Protein AF-0000000080270876 (afdb_homodimer)

Sequence (646 aa):
MATIKDVAKIAEVTVTTVSRVLNNRGYISQITRDKVHEAMKQLDYQPNEIARSLFRRKSNLIGLIIPNVAHPFFAELTSYIEYYAYKAGYKILLCNSYQDSVKEKDYVEMLKRYQVDGIIMGSHTVDTSDYLSPTLPIVALDRTFTNNIPFVTSDNYHGGVLATNLLIDRGCKKIAHISGPLEINTPANKRYQAFMDVVLARKVNFVIKQTKLDIFDGYEKLAYKLFEDYPDIDGVFASSDMIAASIIHVANLVGKDITKDLKIVGYDDINIASLIVPSLTTIKQPIEAMGELAVKILIDLLEKKEVDIENILPVTLVERKTTMATIKDVAKIAEVTVTTVSRVLNNRGYISQITRDKVHEAMKQLDYQPNEIARSLFRRKSNLIGLIIPNVAHPFFAELTSYIEYYAYKAGYKILLCNSYQDSVKEKDYVEMLKRYQVDGIIMGSHTVDTSDYLSPTLPIVALDRTFTNNIPFVTSDNYHGGVLATNLLIDRGCKKIAHISGPLEINTPANKRYQAFMDVVLARKVNFVIKQTKLDIFDGYEKLAYKLFEDYPDIDGVFASSDMIAASIIHVANLVGKDITKDLKIVGYDDINIASLIVPSLTTIKQPIEAMGELAVKILIDLLEKKEVDIENILPVTLVERKTT

Secondary structure (DSSP, 8-state):
---HHHHHHHHTS-HHHHHHHHTT-S---HHHHHHHHHHHHHHT----HHHHHHHHT---EEEEEES-TTSHHHHHHHHHHHHHHHHTT-EEEEEE-TT-HHHHHHHHHHHHHTT-SEEEE------GGGT--TTS-EEEES---STTS-EEEE-HHHHHHHHHHHHHHTT-SEEEEEES-TTS--TTHHHHHHHHHHHHHTT-EEEEEE--S--THHHHHHHHHHHHH-TT--EEEESSHHHHHHHHHHHHHTTPPBTTTBEEEEEE--GGGGTSSSPPEEEE--HHHHHHHHHHHHHHHHTT----SEEEE--EEE--TT-/---HHHHHHHHTS-HHHHHHHHTT-S---HHHHHHHHHHHHHHT----HHHHHHHHT---EEEEEES-TTSHHHHHHHHHHHHHHHHTT-EEEEEE-TT-HHHHHHHHHHHHHTT-SEEEE------GGGT--TTS-EEEES---STTS-EEEE-HHHHHHHHHHHHHHTT-SEEEEEES-TTS--TTHHHHHHHHHHHHHHT-EEEEEE--S--THHHHHHHHHHHHH-TT--EEEESSHHHHHHHHHHHHHTTPPBTTTBEEEEEE--GGGGTSSSPPEEEE--HHHHHHHHHHHHHHHHTT----SEEEE--EEE--TT-

Radius of gyration: 27.11 Å; Cα contacts (8 Å, |Δi|>4): 1308; chains: 2; bounding box: 66×80×63 Å

InterPro domains:
  IPR000843 LacI-type HTH domain [PF00356] (3-48)
  IPR000843 LacI-type HTH domain [PR00036] (3-13)
  IPR000843 LacI-type HTH domain [PR00036] (13-23)
  IPR000843 LacI-type HTH domain [PS50932] (2-56)
  IPR000843 LacI-type HTH domain [SM00354] (1-71)
  IPR000843 LacI-type HTH domain [cd01392] (5-54)
  IPR010982 Lambda repressor-like, DNA-binding domain superfamily [G3DSA:1.10.260.40] (1-60)
  IPR010982 Lambda repressor-like, DNA-binding domain superfamily [SSF47413] (1-59)
  IPR028082 Periplasmic binding protein-like I [SSF53822] (58-317)
  IPR046335 Transcriptional regulator LacI/GalR-like, sensor domain [PF13377] (166-323)

Organism: NCBI:txid1552

pLDDT: mean 88.13, std 12.57, range [49.99, 98.87]

Nearest PDB structures (foldseek):
  2pe5-assembly2_C-2  TM=8.698E-01  e=1.061E-24  Escherichia coli
  3c3k-assembly1_B  TM=9.190E-01  e=4.100E-21  Actinobacillus succinogenes 130Z
  1jye-assembly1_A-2  TM=9.077E-01  e=4.562E-20  Escherichia coli
  4rk1-assembly2_D  TM=8.989E-01  e=3.841E-20  Enterococcus faecium DO
  4kmr-assembly1_A  TM=8.885E-01  e=4.002E-18  Sanguibacter keddieii DSM 10542

Foldseek 3Di:
DQDLCQLCVQLVHDSVLLVCLVVVHDDDDPSSNVSSVVSCVVVVNDPDLLVVCVVVVASLEEEEEAQDCPPLLNVLLVVLLQVLSVVVVHHYDYHHCVLPQVSVLVSVVVCVVSSHQAYEYAHFDHLCVVRDPPRHQYEYEQADHPPPHAYEYAQLLVQLLVQLVVCVVLPWQEEEEEEEDCVGDGSLCSSVVNNVVNCVVVVGHYHYHYFYSDDLVRLLVVLVVCCVVCVQGAEYEYSALSSQLSNVVNCVVVVHDFSVRHAYEHEAPRVCQCVRVVRHWYKHDPSSVRSNVRNVQSVCVSVVHDDDRYHYHYIDTDDTDRD/DQDLCQLCVQLVHDSVLLVCLVVVHDDDDPSSNVSSVVSCVVVVNDPDLLVVCVVVVASLEEEEEAQDCPPLLNVLLVVLLQVLSVVVVHHYDYHHCVLPQVSVLVSQVVCVVSSHQAYEYAHFHHLCVPRPPPRHQYEYEQADHPPPHAYAYAQLLVQLLVQLVVCVVLPWQEEEEEEEDCVGDGSLCSSVVNNVVNCVVVVGHYHYHYFYSDDLVRLLVVLVVCCVVCVQGAEYEYSALSSQLSNVVNCVVVVHDFSVRHAYEHEAPRVCQCVRVVRHWYKHDPSSVRSNVRNVQSVCVSVVHDDDRYHYHYIDTDDTDRD

Solvent-accessible surface area (backbone atoms only — not comparable to full-atom values): 32872 Å² total; per-residue (Å²): 129,62,41,67,62,50,32,9,60,69,39,71,46,52,52,66,53,47,51,25,56,78,62,70,47,78,96,70,56,68,68,57,45,50,38,42,52,50,26,22,59,76,52,67,43,65,71,47,41,42,62,46,14,64,72,66,72,48,52,48,29,30,35,36,34,29,35,41,42,51,41,64,65,46,9,42,30,49,40,34,32,48,52,48,31,44,74,71,66,31,42,37,36,60,37,69,29,70,65,32,44,68,52,42,52,50,46,54,54,49,40,55,22,55,43,38,56,30,36,40,35,48,54,81,56,60,75,51,79,82,71,58,56,91,80,54,49,52,29,29,36,52,36,65,70,62,100,82,46,26,22,37,35,59,37,30,37,61,42,18,39,54,52,46,48,49,42,47,76,70,66,40,61,27,35,33,37,40,36,61,53,75,85,53,76,34,51,65,49,31,26,54,52,24,36,53,53,51,33,61,72,68,69,46,50,70,47,83,46,69,37,67,90,64,61,79,69,51,40,44,54,49,36,51,50,47,47,69,78,40,70,76,46,26,23,34,44,21,67,25,42,67,50,34,38,25,35,53,36,46,31,56,74,72,70,47,45,68,56,78,50,29,26,41,29,23,25,45,55,46,84,61,35,69,38,34,56,62,26,47,12,22,30,30,45,51,48,58,60,50,19,42,48,48,47,51,51,46,51,35,48,73,69,70,44,90,70,72,49,77,40,72,38,73,57,44,80,45,86,45,55,17,92,128,62,42,68,62,50,32,10,59,70,39,71,46,52,51,65,53,48,49,25,57,78,61,69,47,78,95,70,57,68,68,57,46,50,38,41,53,51,27,21,60,75,50,68,43,66,72,47,40,44,62,45,13,64,72,65,72,48,51,48,30,30,35,34,35,31,36,41,42,50,41,65,65,47,8,46,30,48,40,35,32,47,49,48,29,44,76,71,66,30,42,37,34,60,38,68,30,68,66,32,44,68,52,42,52,51,45,54,55,49,39,55,22,55,42,38,55,28,37,41,35,49,53,79,55,59,76,51,80,83,69,58,56,92,79,54,47,53,29,29,35,53,36,68,67,62,100,81,47,26,21,37,36,58,36,30,37,61,41,18,40,53,51,46,46,50,40,48,75,71,66,38,59,26,36,33,37,42,35,62,52,74,86,51,76,34,52,64,50,30,25,55,52,23,37,52,53,50,33,62,73,68,69,45,49,71,45,82,44,68,37,68,88,66,62,78,70,52,41,43,56,49,35,51,50,47,46,67,78,40,70,74,47,26,22,35,44,22,66,26,42,68,51,33,38,25,37,53,37,46,31,55,75,73,68,47,44,68,56,78,50,30,26,44,28,22,25,47,57,47,83,60,35,69,38,33,57,64,24,47,13,22,27,32,46,52,48,60,60,49,20,42,49,48,46,50,50,47,51,34,46,73,68,68,42,89,73,69,48,77,40,72,38,73,55,47,80,45,86,45,55,18,90

Structure (mmCIF, N/CA/C/O backbone):
data_AF-0000000080270876-model_v1
#
loop_
_entity.id
_entity.type
_entity.pdbx_description
1 polymer 'LacI family transcriptional regulator'
#
loop_
_atom_site.group_PDB
_atom_site.id
_atom_site.type_symbol
_atom_site.label_atom_id
_atom_site.label_alt_id
_atom_site.label_comp_id
_atom_site.label_asym_id
_atom_site.label_entity_id
_atom_site.label_seq_id
_atom_site.pdbx_PDB_ins_code
_atom_site.Cartn_x
_atom_site.Cartn_y
_atom_site.Cartn_z
_atom_site.occupancy
_atom_site.B_iso_or_equiv
_atom_site.auth_seq_id
_atom_site.auth_comp_id
_atom_site.auth_asym_id
_atom_site.auth_atom_id
_atom_site.pdbx_PDB_model_num
ATOM 1 N N . MET A 1 1 ? 11.569 32.533 15.268 1 53.78 1 MET A N 1
ATOM 2 C CA . MET A 1 1 ? 11.204 32.376 13.863 1 53.78 1 MET A CA 1
ATOM 3 C C . MET A 1 1 ? 10.604 33.665 13.31 1 53.78 1 MET A C 1
ATOM 5 O O . MET A 1 1 ? 9.978 34.429 14.046 1 53.78 1 MET A O 1
ATOM 9 N N . ALA A 1 2 ? 11.083 34.073 12.171 1 67.54 2 ALA A N 1
ATOM 10 C CA . ALA A 1 2 ? 10.605 35.315 11.569 1 67.54 2 ALA A CA 1
ATOM 11 C C . ALA A 1 2 ? 9.089 35.288 11.388 1 67.54 2 ALA A C 1
ATOM 13 O O . ALA A 1 2 ? 8.509 34.236 11.11 1 67.54 2 ALA A O 1
ATOM 14 N N . THR A 1 3 ? 8.431 36.233 11.83 1 74.7 3 THR A N 1
ATOM 15 C CA . THR A 1 3 ? 6.985 36.377 11.697 1 74.7 3 THR A CA 1
ATOM 16 C C . THR A 1 3 ? 6.638 37.294 10.528 1 74.7 3 THR A C 1
ATOM 18 O O . THR A 1 3 ? 7.522 37.919 9.938 1 74.7 3 THR A O 1
ATOM 21 N N . ILE A 1 4 ? 5.359 37.178 10.29 1 80.58 4 ILE A N 1
ATOM 22 C CA . ILE A 1 4 ? 4.871 38.046 9.224 1 80.58 4 ILE A CA 1
ATOM 23 C C . ILE A 1 4 ? 5.171 39.503 9.567 1 80.58 4 ILE A C 1
ATOM 25 O O . ILE A 1 4 ? 5.41 40.321 8.676 1 80.58 4 ILE A O 1
ATOM 29 N N . LYS A 1 5 ? 5.24 39.814 10.864 1 83.51 5 LYS A N 1
ATOM 30 C CA . LYS A 1 5 ? 5.566 41.166 11.307 1 83.51 5 LYS A CA 1
ATOM 31 C C . LYS A 1 5 ? 7.015 41.517 10.983 1 83.51 5 LYS A C 1
ATOM 33 O O . LYS A 1 5 ? 7.313 42.645 10.585 1 83.51 5 LYS A O 1
ATOM 38 N N . ASP A 1 6 ? 7.858 40.47 11.105 1 85.98 6 ASP A N 1
ATOM 39 C CA . ASP A 1 6 ? 9.268 40.677 10.793 1 85.98 6 ASP A CA 1
ATOM 40 C C . ASP A 1 6 ? 9.466 40.954 9.304 1 85.98 6 ASP A C 1
ATOM 42 O O . ASP A 1 6 ? 10.265 41.815 8.929 1 85.98 6 ASP A O 1
ATOM 46 N N . VAL A 1 7 ? 8.718 40.174 8.609 1 88.08 7 VAL A N 1
ATOM 47 C CA . VAL A 1 7 ? 8.785 40.365 7.164 1 88.08 7 VAL A CA 1
ATOM 48 C C . VAL A 1 7 ? 8.327 41.777 6.807 1 88.08 7 VAL A C 1
ATOM 50 O O . VAL A 1 7 ? 8.968 42.461 6.005 1 88.08 7 VAL A O 1
ATOM 53 N N . ALA A 1 8 ? 7.315 42.2 7.408 1 87.78 8 ALA A N 1
ATOM 54 C CA . ALA A 1 8 ? 6.762 43.527 7.155 1 87.78 8 ALA A CA 1
ATOM 55 C C . ALA A 1 8 ? 7.77 44.618 7.507 1 87.78 8 ALA A C 1
ATOM 57 O O . ALA A 1 8 ? 7.933 45.586 6.76 1 87.78 8 ALA A O 1
ATOM 58 N N . LYS A 1 9 ? 8.424 44.419 8.532 1 88.66 9 LYS A N 1
ATOM 59 C CA . LYS A 1 9 ? 9.414 45.383 9.003 1 88.66 9 LYS A CA 1
ATOM 60 C C . LYS A 1 9 ? 10.575 45.504 8.02 1 88.66 9 LYS A C 1
ATOM 62 O O . LYS A 1 9 ? 10.962 46.611 7.642 1 88.66 9 LYS A O 1
ATOM 67 N N . ILE A 1 10 ? 11.023 44.379 7.596 1 89.3 10 ILE A N 1
ATOM 68 C CA . ILE A 1 10 ? 12.179 44.36 6.706 1 89.3 10 ILE A CA 1
ATOM 69 C C . ILE A 1 10 ? 11.78 44.885 5.329 1 89.3 10 ILE A C 1
ATOM 71 O O . ILE A 1 10 ? 12.544 45.612 4.69 1 89.3 10 ILE A O 1
ATOM 75 N N . ALA A 1 11 ? 10.662 44.495 4.936 1 89.58 11 ALA A N 1
ATOM 76 C CA . ALA A 1 11 ? 10.167 44.906 3.624 1 89.58 11 ALA A CA 1
ATOM 77 C C . ALA A 1 11 ? 9.626 46.332 3.664 1 89.58 11 ALA A C 1
ATOM 79 O O . ALA A 1 11 ? 9.325 46.918 2.622 1 89.58 11 ALA A O 1
ATOM 80 N N . GLU A 1 12 ? 9.476 46.948 4.798 1 90.27 12 GLU A N 1
ATOM 81 C CA . GLU A 1 12 ? 8.973 48.3 5.02 1 90.27 12 GLU A CA 1
ATOM 82 C C . GLU A 1 12 ? 7.552 48.455 4.486 1 90.27 12 GLU A C 1
ATOM 84 O O . GLU A 1 12 ? 7.247 49.427 3.791 1 90.27 12 GLU A O 1
ATOM 89 N N . VAL A 1 13 ? 6.839 47.463 4.712 1 89.36 13 VAL A N 1
ATOM 90 C CA . VAL A 1 13 ? 5.418 47.49 4.381 1 89.36 13 VAL A CA 1
ATOM 91 C C . VAL A 1 13 ? 4.597 47.054 5.593 1 89.36 13 VAL A C 1
ATOM 93 O O . VAL A 1 13 ? 5.154 46.644 6.614 1 89.36 13 VAL A O 1
ATOM 96 N N . THR A 1 14 ? 3.288 47.288 5.549 1 83.65 14 THR A N 1
ATOM 97 C CA . THR A 1 14 ? 2.417 46.847 6.633 1 83.65 14 THR A CA 1
ATOM 98 C C . THR A 1 14 ? 2.232 45.333 6.597 1 83.65 14 THR A C 1
ATOM 100 O O . THR A 1 14 ? 2.454 44.7 5.562 1 83.65 14 THR A O 1
ATOM 103 N N . VAL A 1 15 ? 1.851 44.733 7.736 1 85.95 15 VAL A N 1
ATOM 104 C CA . VAL A 1 15 ? 1.552 43.308 7.831 1 85.95 15 VAL A CA 1
ATOM 105 C C . VAL A 1 15 ? 0.454 42.942 6.835 1 85.95 15 VAL A C 1
ATOM 107 O O . VAL A 1 15 ? 0.497 41.874 6.22 1 85.95 15 VAL A O 1
ATOM 110 N N . THR A 1 16 ? -0.426 43.901 6.627 1 79.73 16 THR A N 1
ATOM 111 C CA . THR A 1 16 ? -1.529 43.689 5.696 1 79.73 16 THR A CA 1
ATOM 112 C C . THR A 1 16 ? -1.013 43.566 4.265 1 79.73 16 THR A C 1
ATOM 114 O O . THR A 1 16 ? -1.503 42.74 3.492 1 79.73 16 THR A O 1
ATOM 117 N N . THR A 1 17 ? -0.036 44.377 3.995 1 82.57 17 THR A N 1
ATOM 118 C CA . THR A 1 17 ? 0.547 44.334 2.658 1 82.57 17 THR A CA 1
ATOM 119 C C . THR A 1 17 ? 1.259 43.005 2.421 1 82.57 17 THR A C 1
ATOM 121 O O . THR A 1 17 ? 1.134 42.411 1.348 1 82.57 17 THR A O 1
ATOM 124 N N . VAL A 1 18 ? 1.962 42.514 3.457 1 83.01 18 VAL A N 1
ATOM 125 C CA . VAL A 1 18 ? 2.643 41.229 3.344 1 83.01 18 VAL A CA 1
ATOM 126 C C . VAL A 1 18 ? 1.619 40.12 3.113 1 83.01 18 VAL A C 1
ATOM 128 O O . VAL A 1 18 ? 1.805 39.267 2.241 1 83.01 18 VAL A O 1
ATOM 131 N N . SER A 1 19 ? 0.579 40.228 3.823 1 77.15 19 SER A N 1
ATOM 132 C CA . SER A 1 19 ? -0.486 39.239 3.689 1 77.15 19 SER A CA 1
ATOM 133 C C . SER A 1 19 ? -1.069 39.243 2.28 1 77.15 19 SER A C 1
ATOM 135 O O . SER A 1 19 ? -1.298 38.183 1.693 1 77.15 19 SER A O 1
ATOM 137 N N . ARG A 1 20 ? -1.241 40.416 1.801 1 76.89 20 ARG A N 1
ATOM 138 C CA . ARG A 1 20 ? -1.8 40.551 0.46 1 76.89 20 ARG A CA 1
ATOM 139 C C . ARG A 1 20 ? -0.848 39.986 -0.589 1 76.89 20 ARG A C 1
ATOM 141 O O . ARG A 1 20 ? -1.282 39.337 -1.544 1 76.89 20 ARG A O 1
ATOM 148 N N . VAL A 1 21 ? 0.404 40.164 -0.449 1 77.54 21 VAL A N 1
ATOM 149 C CA . VAL A 1 21 ? 1.41 39.655 -1.375 1 77.54 21 VAL A CA 1
ATOM 150 C C . VAL A 1 21 ? 1.423 38.128 -1.336 1 77.54 21 VAL A C 1
ATOM 152 O O . VAL A 1 21 ? 1.44 37.475 -2.382 1 77.54 21 VAL A O 1
ATOM 155 N N . LEU A 1 22 ? 1.322 37.594 -0.101 1 76.34 22 LEU A N 1
ATOM 156 C CA . LEU A 1 22 ? 1.451 36.155 0.101 1 76.34 22 LEU A CA 1
ATOM 157 C C . LEU A 1 22 ? 0.209 35.423 -0.395 1 76.34 22 LEU A C 1
ATOM 159 O O . LEU A 1 22 ? 0.288 34.26 -0.797 1 76.34 22 LEU A O 1
ATOM 163 N N . ASN A 1 23 ? -0.906 36.211 -0.438 1 70.45 23 ASN A N 1
ATOM 164 C CA . ASN A 1 23 ? -2.165 35.598 -0.848 1 70.45 23 ASN A CA 1
ATOM 165 C C . ASN A 1 23 ? -2.596 36.075 -2.231 1 70.45 23 ASN A C 1
ATOM 167 O O . ASN A 1 23 ? -3.714 35.796 -2.668 1 70.45 23 ASN A O 1
ATOM 171 N N . ASN A 1 24 ? -1.708 36.677 -2.783 1 65.6 24 ASN A N 1
ATOM 172 C CA . ASN A 1 24 ? -1.938 37.246 -4.106 1 65.6 24 ASN A CA 1
ATOM 173 C C . ASN A 1 24 ? -3.284 37.962 -4.182 1 65.6 24 ASN A C 1
ATOM 175 O O . ASN A 1 24 ? -4.065 37.729 -5.105 1 65.6 24 ASN A O 1
ATOM 179 N N . ARG A 1 25 ? -3.582 38.581 -3.149 1 67.73 25 ARG A N 1
ATOM 180 C CA . ARG A 1 25 ? -4.85 39.3 -3.097 1 67.73 25 ARG A CA 1
ATOM 181 C C . ARG A 1 25 ? -4.638 40.799 -3.285 1 67.73 25 ARG A C 1
ATOM 183 O O . ARG A 1 25 ? -3.731 41.382 -2.688 1 67.73 25 ARG A O 1
ATOM 190 N N . GLY A 1 26 ? -5.385 41.486 -4.187 1 62.55 26 GLY A N 1
ATOM 191 C CA . GLY A 1 26 ? -5.42 42.925 -4.401 1 62.55 26 GLY A CA 1
ATOM 192 C C . GLY A 1 26 ? -4.365 43.409 -5.377 1 62.55 26 GLY A C 1
ATOM 193 O O . GLY A 1 26 ? -3.603 42.609 -5.923 1 62.55 26 GLY A O 1
ATOM 194 N N . TYR A 1 27 ? -4.419 44.641 -5.787 1 73.86 27 TYR A N 1
ATOM 195 C CA . TYR A 1 27 ? -3.447 45.283 -6.665 1 73.86 27 TYR A CA 1
ATOM 196 C C . TYR A 1 27 ? -2.18 45.648 -5.902 1 73.86 27 TYR A C 1
ATOM 198 O O . TYR A 1 27 ? -2.224 46.436 -4.954 1 73.86 27 TYR A O 1
ATOM 206 N N . ILE A 1 28 ? -1.067 44.856 -5.992 1 78.02 28 ILE A N 1
ATOM 207 C CA . ILE A 1 28 ? 0.225 45.16 -5.389 1 78.02 28 ILE A CA 1
ATOM 208 C C . ILE A 1 28 ? 1.289 45.275 -6.478 1 78.02 28 ILE A C 1
ATOM 210 O O . ILE A 1 28 ? 1.304 44.486 -7.425 1 78.02 28 ILE A O 1
ATOM 214 N N . SER A 1 29 ? 2.025 46.415 -6.455 1 81.07 29 SER A N 1
ATOM 215 C CA . SER A 1 29 ? 3.073 46.647 -7.443 1 81.07 29 SER A CA 1
ATOM 216 C C . SER A 1 29 ? 4.124 45.543 -7.403 1 81.07 29 SER A C 1
ATOM 218 O O . SER A 1 29 ? 4.317 44.899 -6.37 1 81.07 29 SER A O 1
ATOM 220 N N . GLN A 1 30 ? 4.73 45.317 -8.558 1 85.65 30 GLN A N 1
ATOM 221 C CA . GLN A 1 30 ? 5.791 44.32 -8.65 1 85.65 30 GLN A CA 1
ATOM 222 C C . GLN A 1 30 ? 6.941 44.652 -7.704 1 85.65 30 GLN A C 1
ATOM 224 O O . GLN A 1 30 ? 7.55 43.753 -7.12 1 85.65 30 GLN A O 1
ATOM 229 N N . ILE A 1 31 ? 7.197 45.885 -7.595 1 85.23 31 ILE A N 1
ATOM 230 C CA . ILE A 1 31 ? 8.278 46.34 -6.728 1 85.23 31 ILE A CA 1
ATOM 231 C C . ILE A 1 31 ? 8.011 45.892 -5.293 1 85.23 31 ILE A C 1
ATOM 233 O O . ILE A 1 31 ? 8.905 45.372 -4.621 1 85.23 31 ILE A O 1
ATOM 237 N N . THR A 1 32 ? 6.788 46.058 -4.832 1 85.62 32 THR A N 1
ATOM 238 C CA . THR A 1 32 ? 6.405 45.682 -3.475 1 85.62 32 THR A CA 1
ATOM 239 C C . THR A 1 32 ? 6.467 44.167 -3.297 1 85.62 32 THR A C 1
ATOM 241 O O . THR A 1 32 ? 6.939 43.677 -2.269 1 85.62 32 THR A O 1
ATOM 244 N N . ARG A 1 33 ? 6.044 43.403 -4.187 1 88.06 33 ARG A N 1
ATOM 245 C CA . ARG A 1 33 ? 6.111 41.945 -4.165 1 88.06 33 ARG A CA 1
ATOM 246 C C . ARG A 1 33 ? 7.549 41.464 -4.008 1 88.06 33 ARG A C 1
ATOM 248 O O . ARG A 1 33 ? 7.828 40.576 -3.2 1 88.06 33 ARG A O 1
ATOM 255 N N . ASP A 1 34 ? 8.344 42.072 -4.82 1 87.55 34 ASP A N 1
ATOM 256 C CA . ASP A 1 34 ? 9.751 41.682 -4.787 1 87.55 34 ASP A CA 1
ATOM 257 C C . ASP A 1 34 ? 10.368 41.968 -3.42 1 87.55 34 ASP A C 1
ATOM 259 O O . ASP A 1 34 ? 11.146 41.163 -2.904 1 87.55 34 ASP A O 1
ATOM 263 N N . LYS A 1 35 ? 10.042 43.13 -2.908 1 87.34 35 LYS A N 1
ATOM 264 C CA . LYS A 1 35 ? 10.547 43.506 -1.591 1 87.34 35 LYS A CA 1
ATOM 265 C C . LYS A 1 35 ? 10.135 42.486 -0.533 1 87.34 35 LYS A C 1
ATOM 267 O O . LYS A 1 35 ? 10.946 42.096 0.31 1 87.34 35 LYS A O 1
ATOM 272 N N . VAL A 1 36 ? 8.913 42.07 -0.633 1 87.28 36 VAL A N 1
ATOM 273 C CA . VAL A 1 36 ? 8.377 41.126 0.342 1 87.28 36 VAL A CA 1
ATOM 274 C C . VAL A 1 36 ? 9.058 39.77 0.179 1 87.28 36 VAL A C 1
ATOM 276 O O . VAL A 1 36 ? 9.497 39.167 1.161 1 87.28 36 VAL A O 1
ATOM 279 N N . HIS A 1 37 ? 9.19 39.365 -0.995 1 87.39 37 HIS A N 1
ATOM 280 C CA . HIS A 1 37 ? 9.817 38.071 -1.243 1 87.39 37 HIS A CA 1
ATOM 281 C C . HIS A 1 37 ? 11.287 38.084 -0.837 1 87.39 37 HIS A C 1
ATOM 283 O O . HIS A 1 37 ? 11.803 37.087 -0.328 1 87.39 37 HIS A O 1
ATOM 289 N N . GLU A 1 38 ? 11.963 39.158 -1.118 1 85.6 38 GLU A N 1
ATOM 290 C CA . GLU A 1 38 ? 13.354 39.305 -0.699 1 85.6 38 GLU A CA 1
ATOM 291 C C . GLU A 1 38 ? 13.478 39.268 0.822 1 85.6 38 GLU A C 1
ATOM 293 O O . GLU A 1 38 ? 14.401 38.654 1.36 1 85.6 38 GLU A O 1
ATOM 298 N N . ALA A 1 39 ? 12.571 39.945 1.484 1 85.02 39 ALA A N 1
ATOM 299 C CA . ALA A 1 39 ? 12.554 39.948 2.945 1 85.02 39 ALA A CA 1
ATOM 300 C C . ALA A 1 39 ? 12.321 38.543 3.493 1 85.02 39 ALA A C 1
ATOM 302 O O . ALA A 1 39 ? 12.949 38.142 4.476 1 85.02 39 ALA A O 1
ATOM 303 N N . MET A 1 40 ? 11.436 37.853 2.837 1 82.16 40 MET A N 1
ATOM 304 C CA . MET A 1 40 ? 11.139 36.482 3.242 1 82.16 40 MET A CA 1
ATOM 305 C C . MET A 1 40 ? 12.373 35.596 3.11 1 82.16 40 MET A C 1
ATOM 307 O O . MET A 1 40 ? 12.654 34.78 3.99 1 82.16 40 MET A O 1
ATOM 311 N N . LYS A 1 41 ? 13.026 35.754 2.07 1 79.07 41 LYS A N 1
ATOM 312 C CA . LYS A 1 41 ? 14.248 34.993 1.827 1 79.07 41 LYS A CA 1
ATOM 313 C C . LYS A 1 41 ? 15.313 35.313 2.872 1 79.07 41 LYS A C 1
ATOM 315 O O . LYS A 1 41 ? 15.97 34.41 3.393 1 79.07 41 LYS A O 1
ATOM 320 N N . GLN A 1 42 ? 15.424 36.617 3.12 1 77.61 42 GLN A N 1
ATOM 321 C CA . GLN A 1 42 ? 16.418 37.073 4.085 1 77.61 42 GLN A CA 1
ATOM 322 C C . GLN A 1 42 ? 16.143 36.497 5.472 1 77.61 42 GLN A C 1
ATOM 324 O O . GLN A 1 42 ? 17.075 36.166 6.208 1 77.61 42 GLN A O 1
ATOM 329 N N . LEU A 1 43 ? 14.858 36.379 5.722 1 77.32 43 LEU A N 1
ATOM 330 C CA . LEU A 1 43 ? 14.459 35.944 7.056 1 77.32 43 LEU A CA 1
ATOM 331 C C . LEU A 1 43 ? 14.212 34.439 7.085 1 77.32 43 LEU A C 1
ATOM 333 O O . LEU A 1 43 ? 13.917 33.875 8.141 1 77.32 43 LEU A O 1
ATOM 337 N N . ASP A 1 44 ? 14.345 33.88 5.878 1 73.21 44 ASP A N 1
ATOM 338 C CA . ASP A 1 44 ? 13.958 32.479 5.739 1 73.21 44 ASP A CA 1
ATOM 339 C C . ASP A 1 44 ? 12.54 32.247 6.257 1 73.21 44 ASP A C 1
ATOM 341 O O . ASP A 1 44 ? 12.302 31.324 7.038 1 73.21 44 ASP A O 1
ATOM 345 N N . TYR A 1 45 ? 11.743 33.279 5.928 1 68.41 45 TYR A N 1
ATOM 346 C CA . TYR A 1 45 ? 10.352 33.252 6.364 1 68.41 45 TYR A CA 1
ATOM 347 C C . TYR A 1 45 ? 9.499 32.42 5.414 1 68.41 45 TYR A C 1
ATOM 349 O O . TYR A 1 45 ? 9.596 32.565 4.194 1 68.41 45 TYR A O 1
ATOM 357 N N . GLN A 1 46 ? 8.871 31.434 5.902 1 66.93 46 GLN A N 1
ATOM 358 C CA . GLN A 1 46 ? 7.855 30.7 5.155 1 66.93 46 GLN A CA 1
ATOM 359 C C . GLN A 1 46 ? 6.471 30.903 5.764 1 66.93 46 GLN A C 1
ATOM 361 O O . GLN A 1 46 ? 6.304 30.818 6.982 1 66.93 46 GLN A O 1
ATOM 366 N N . PRO A 1 47 ? 5.503 31.378 4.809 1 63.39 47 PRO A N 1
ATOM 367 C CA . PRO A 1 47 ? 4.149 31.548 5.342 1 63.39 47 PRO A CA 1
ATOM 368 C C . PRO A 1 47 ? 3.635 30.3 6.057 1 63.39 47 PRO A C 1
ATOM 370 O O . PRO A 1 47 ? 3.882 29.179 5.604 1 63.39 47 PRO A O 1
ATOM 373 N N . ASN A 1 48 ? 3.285 30.541 7.267 1 63.94 48 ASN A N 1
ATOM 374 C CA . ASN A 1 48 ? 2.685 29.466 8.051 1 63.94 48 ASN A CA 1
ATOM 375 C C . ASN A 1 48 ? 1.298 29.101 7.531 1 63.94 48 ASN A C 1
ATOM 377 O O . ASN A 1 48 ? 0.349 29.871 7.687 1 63.94 48 ASN A O 1
ATOM 381 N N . GLU A 1 49 ? 1.193 28.034 6.779 1 61.18 49 GLU A N 1
ATOM 382 C CA . GLU A 1 49 ? -0.076 27.624 6.186 1 61.18 49 GLU A CA 1
ATOM 383 C C . GLU A 1 49 ? -1.148 27.43 7.254 1 61.18 49 GLU A C 1
ATOM 385 O O . GLU A 1 49 ? -2.335 27.641 6.996 1 61.18 49 GLU A O 1
ATOM 390 N N . ILE A 1 50 ? -0.673 26.985 8.339 1 60.42 50 ILE A N 1
ATOM 391 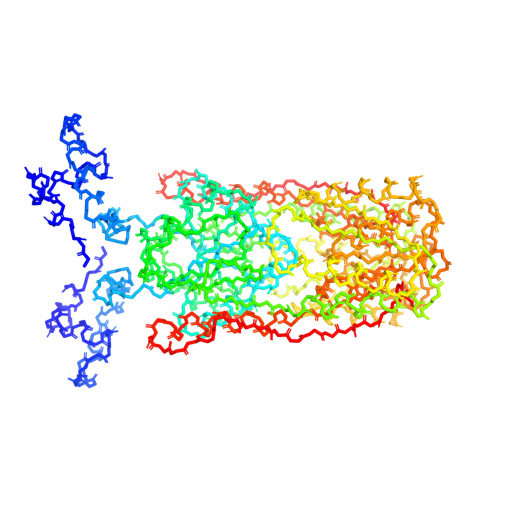C CA . ILE A 1 50 ? -1.61 26.808 9.444 1 60.42 50 ILE A CA 1
ATOM 392 C C . ILE A 1 50 ? -2.222 28.155 9.822 1 60.42 50 ILE A C 1
ATOM 394 O O . ILE A 1 50 ? -3.439 28.265 9.992 1 60.42 50 ILE A O 1
ATOM 398 N N . ALA A 1 51 ? -1.365 29.114 9.914 1 56.89 51 ALA A N 1
ATOM 399 C CA . ALA A 1 51 ? -1.858 30.453 10.228 1 56.89 51 ALA A CA 1
ATOM 400 C C . ALA A 1 51 ? -2.781 30.969 9.129 1 56.89 51 ALA A C 1
ATOM 402 O O . ALA A 1 51 ? -3.818 31.573 9.414 1 56.89 51 ALA A O 1
ATOM 403 N N . ARG A 1 52 ? -2.335 30.709 7.991 1 59.87 52 ARG A N 1
ATOM 404 C CA . ARG A 1 52 ? -3.123 31.144 6.843 1 59.87 52 ARG A CA 1
ATOM 405 C C . ARG A 1 52 ? -4.473 30.436 6.805 1 59.87 52 ARG A C 1
ATOM 407 O O . ARG A 1 52 ? -5.483 31.033 6.428 1 59.87 52 ARG A O 1
ATOM 414 N N . SER A 1 53 ? -4.357 29.181 7.046 1 58.8 53 SER A N 1
ATOM 415 C CA . SER A 1 53 ? -5.566 28.364 7.047 1 58.8 53 SER A CA 1
ATOM 416 C C . SER A 1 53 ? -6.603 28.912 8.021 1 58.8 53 SER A C 1
ATOM 418 O O . SER A 1 53 ? -7.804 28.863 7.75 1 58.8 53 SER A O 1
ATOM 420 N N . LEU A 1 54 ? -6.103 29.479 9.024 1 55.07 54 LEU A N 1
ATOM 421 C CA . LEU A 1 54 ? -6.982 30.063 10.03 1 55.07 54 LEU A CA 1
ATOM 422 C C . LEU A 1 54 ? -7.717 31.277 9.472 1 55.07 54 LEU A C 1
ATOM 424 O O . LEU A 1 54 ? -8.904 31.47 9.745 1 55.07 54 LEU A O 1
ATOM 428 N N . PHE A 1 55 ? -6.923 31.912 8.703 1 49.99 55 PHE A N 1
ATOM 429 C CA . PHE A 1 55 ? -7.514 33.12 8.139 1 49.99 55 PHE A CA 1
ATOM 430 C C . PHE A 1 55 ? -8.458 32.776 6.993 1 49.99 55 PHE A C 1
ATOM 432 O O . PHE A 1 55 ? -9.533 33.367 6.869 1 49.99 55 PHE A O 1
ATOM 439 N N . ARG A 1 56 ? -7.958 31.903 6.168 1 56.94 56 ARG A N 1
ATOM 440 C CA . ARG A 1 56 ? -8.71 31.558 4.965 1 56.94 56 ARG A CA 1
ATOM 441 C C . ARG A 1 56 ? -9.787 30.522 5.271 1 56.94 56 ARG A C 1
ATOM 443 O O . ARG A 1 56 ? -10.648 30.248 4.433 1 56.94 56 ARG A O 1
ATOM 450 N N . ARG A 1 57 ? -9.828 30.094 6.392 1 61.83 57 ARG A N 1
ATOM 451 C CA . ARG A 1 57 ? -10.731 29.018 6.786 1 61.83 57 ARG A CA 1
ATOM 452 C C . ARG A 1 57 ? -10.586 27.814 5.861 1 61.83 57 ARG A C 1
ATOM 454 O O . ARG A 1 57 ? -11.584 27.219 5.448 1 61.83 57 ARG A O 1
ATOM 461 N N . LYS A 1 58 ? -9.379 27.754 5.161 1 77.43 58 LYS A N 1
ATOM 462 C CA . LYS A 1 58 ? -9.048 26.627 4.294 1 77.43 58 LYS A CA 1
ATOM 463 C C . LYS A 1 58 ? -7.687 26.037 4.656 1 77.43 58 LYS A C 1
ATOM 465 O O . LYS A 1 58 ? -6.671 26.732 4.607 1 77.43 58 LYS A O 1
ATOM 470 N N . SER A 1 59 ? -7.588 24.851 5.013 1 82.2 59 SER A N 1
ATOM 471 C CA . SER A 1 59 ? -6.35 24.212 5.448 1 82.2 59 SER A CA 1
ATOM 472 C C . SER A 1 59 ? -5.646 23.522 4.284 1 82.2 59 SER A C 1
ATOM 474 O O . SER A 1 59 ? -4.462 23.193 4.375 1 82.2 59 SER A O 1
ATOM 476 N N . ASN A 1 60 ? -6.359 23.219 3.158 1 88.86 60 ASN A N 1
ATOM 477 C CA . ASN A 1 60 ? -5.878 22.439 2.023 1 88.86 60 ASN A CA 1
ATOM 478 C C . ASN A 1 60 ? -5.45 21.037 2.446 1 88.86 60 ASN A C 1
ATOM 480 O O . ASN A 1 60 ? -4.564 20.442 1.831 1 88.86 60 ASN A O 1
ATOM 484 N N . LEU A 1 61 ? -6.042 20.569 3.584 1 92.55 61 LEU A N 1
ATOM 485 C CA . LEU A 1 61 ? -5.85 19.203 4.058 1 92.55 61 LEU A CA 1
ATOM 486 C C . LEU A 1 61 ? -7.103 18.366 3.825 1 92.55 61 LEU A C 1
ATOM 488 O O . LEU A 1 61 ? -8.222 18.844 4.028 1 92.55 61 LEU A O 1
ATOM 492 N N . ILE A 1 62 ? -6.866 17.201 3.357 1 95.94 62 ILE A N 1
ATOM 493 C CA . ILE A 1 62 ? -7.939 16.224 3.212 1 95.94 62 ILE A CA 1
ATOM 494 C C . ILE A 1 62 ? -7.633 14.991 4.057 1 95.94 62 ILE A C 1
ATOM 496 O O . ILE A 1 62 ? -6.511 14.478 4.035 1 95.94 62 ILE A O 1
ATOM 500 N N . GLY A 1 63 ? -8.562 14.598 4.875 1 96.44 63 GLY A N 1
ATOM 501 C CA . GLY A 1 63 ? -8.432 13.339 5.592 1 96.44 63 GLY A CA 1
ATOM 502 C C . GLY A 1 63 ? -8.8 12.132 4.749 1 96.44 63 GLY A C 1
ATOM 503 O O . GLY A 1 63 ? -9.801 12.152 4.03 1 96.44 63 GLY A O 1
ATOM 504 N N . LEU A 1 64 ? -7.973 11.151 4.763 1 97.22 64 LEU A N 1
ATOM 505 C CA . LEU A 1 64 ? -8.26 9.881 4.106 1 97.22 64 LEU A CA 1
ATOM 506 C C . LEU A 1 64 ? -8.309 8.743 5.12 1 97.22 64 LEU A C 1
ATOM 508 O O . LEU A 1 64 ? -7.285 8.382 5.704 1 97.22 64 LEU A O 1
ATOM 512 N N . ILE A 1 65 ? -9.439 8.169 5.339 1 94.97 65 ILE A N 1
ATOM 513 C CA . ILE A 1 65 ? -9.624 7.048 6.253 1 94.97 65 ILE A CA 1
ATOM 514 C C . ILE A 1 65 ? -9.876 5.769 5.457 1 94.97 65 ILE A C 1
ATOM 516 O O . ILE A 1 65 ? -10.87 5.666 4.734 1 94.97 65 ILE A O 1
ATOM 520 N N . ILE A 1 66 ? -9.03 4.829 5.568 1 94.27 66 ILE A N 1
ATOM 521 C CA . ILE A 1 66 ? -9.17 3.555 4.871 1 94.27 66 ILE A CA 1
ATOM 522 C C . ILE A 1 66 ? -8.907 2.405 5.841 1 94.27 66 ILE A C 1
ATOM 524 O O . ILE A 1 66 ? -8.358 2.613 6.926 1 94.27 66 ILE A O 1
ATOM 528 N N . PRO A 1 67 ? -9.224 1.206 5.487 1 91.09 67 PRO A N 1
ATOM 529 C CA . PRO A 1 67 ? -8.994 0.076 6.39 1 91.09 67 PRO A CA 1
ATOM 530 C C . PRO A 1 67 ? -7.514 -0.15 6.688 1 91.09 67 PRO A C 1
ATOM 532 O O . PRO A 1 67 ? -7.123 -0.249 7.854 1 91.09 67 PRO A O 1
ATOM 535 N N . ASN A 1 68 ? -6.742 -0.287 5.638 1 93.19 68 ASN A N 1
ATOM 536 C CA . ASN A 1 68 ? -5.308 -0.52 5.78 1 93.19 68 ASN A CA 1
ATOM 537 C C . ASN A 1 68 ? -4.566 -0.256 4.473 1 93.19 68 ASN A C 1
ATOM 539 O O . ASN A 1 68 ? -4.788 -0.947 3.477 1 93.19 68 ASN A O 1
ATOM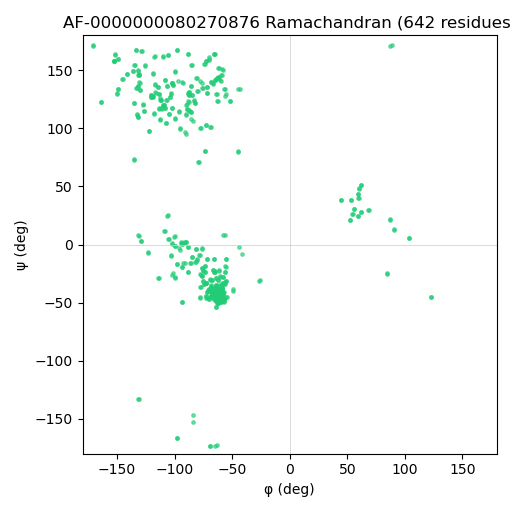 543 N N . VAL A 1 69 ? -3.641 0.607 4.529 1 96.45 69 VAL A N 1
ATOM 544 C CA . VAL A 1 69 ? -2.928 1.007 3.32 1 96.45 69 VAL A CA 1
ATOM 545 C C . VAL A 1 69 ? -2.009 -0.124 2.864 1 96.45 69 VAL A C 1
ATOM 547 O O . VAL A 1 69 ? -1.533 -0.126 1.726 1 96.45 69 VAL A O 1
ATOM 550 N N . ALA A 1 70 ? -1.79 -1.127 3.706 1 95.57 70 ALA A N 1
ATOM 551 C CA . ALA A 1 70 ? -0.94 -2.257 3.341 1 95.57 70 ALA A CA 1
ATOM 552 C C . ALA A 1 70 ? -1.666 -3.206 2.392 1 95.57 70 ALA A C 1
ATOM 554 O O . ALA A 1 70 ? -1.041 -4.06 1.76 1 95.57 70 ALA A O 1
ATOM 555 N N . HIS A 1 71 ? -2.963 -3.114 2.401 1 93.2 71 HIS A N 1
ATOM 556 C CA . HIS A 1 71 ? -3.724 -3.899 1.436 1 93.2 71 HIS A CA 1
ATOM 557 C C . HIS A 1 71 ? -3.567 -3.341 0.025 1 93.2 71 HIS A C 1
ATOM 559 O O . HIS A 1 71 ? -3.823 -2.158 -0.211 1 93.2 71 HIS A O 1
ATOM 565 N N . PRO A 1 72 ? -3.266 -4.168 -0.907 1 94.87 72 PRO A N 1
ATOM 566 C CA . PRO A 1 72 ? -2.882 -3.679 -2.234 1 94.87 72 PRO A CA 1
ATOM 567 C C . PRO A 1 72 ? -3.972 -2.834 -2.888 1 94.87 72 PRO A C 1
ATOM 569 O O . PRO A 1 72 ? -3.672 -1.838 -3.552 1 94.87 72 PRO A O 1
ATOM 572 N N . PHE A 1 73 ? -5.237 -3.149 -2.735 1 94.49 73 PHE A N 1
ATOM 573 C CA . PHE A 1 73 ? -6.314 -2.364 -3.326 1 94.49 73 PHE A CA 1
ATOM 574 C C . PHE A 1 73 ? -6.322 -0.947 -2.766 1 94.49 73 PHE A C 1
ATOM 576 O O . PHE A 1 73 ? -6.375 0.025 -3.522 1 94.49 73 PHE A O 1
ATOM 583 N N . PHE A 1 74 ? -6.185 -0.858 -1.511 1 95.29 74 PHE A N 1
ATOM 584 C CA . PHE A 1 74 ? -6.243 0.446 -0.86 1 95.29 74 PHE A CA 1
ATOM 585 C C . PHE A 1 74 ? -4.954 1.224 -1.093 1 95.29 74 PHE A C 1
ATOM 587 O O . PHE A 1 74 ? -4.974 2.453 -1.194 1 95.29 74 PHE A O 1
ATOM 594 N N . ALA A 1 75 ? -3.884 0.504 -1.204 1 96.72 75 ALA A N 1
ATOM 595 C CA . ALA A 1 75 ? -2.614 1.159 -1.508 1 96.72 75 ALA A CA 1
ATOM 596 C C . ALA A 1 75 ? -2.667 1.856 -2.865 1 96.72 75 ALA A C 1
ATOM 598 O O . ALA A 1 75 ? -2.285 3.022 -2.986 1 96.72 75 ALA A O 1
ATOM 599 N N . GLU A 1 76 ? -3.145 1.138 -3.841 1 97.12 76 GLU A N 1
ATOM 600 C CA . GLU A 1 76 ? -3.262 1.7 -5.183 1 97.12 76 GLU A CA 1
ATOM 601 C C . GLU A 1 76 ? -4.256 2.858 -5.211 1 97.12 76 GLU A C 1
ATOM 603 O O . GLU A 1 76 ? -3.984 3.902 -5.807 1 97.12 76 GLU A O 1
ATOM 608 N N . LEU A 1 77 ? -5.335 2.661 -4.577 1 97.47 77 LEU A N 1
ATOM 609 C CA . LEU A 1 77 ? -6.346 3.711 -4.499 1 97.47 77 LEU A CA 1
ATOM 610 C C . LEU A 1 77 ? -5.784 4.957 -3.822 1 97.47 77 LEU A C 1
ATOM 612 O O . LEU A 1 77 ? -5.972 6.072 -4.313 1 97.47 77 LEU A O 1
ATOM 616 N N . THR A 1 78 ? -5.121 4.732 -2.703 1 97.96 78 THR A N 1
ATOM 617 C CA . THR A 1 78 ? -4.513 5.828 -1.957 1 97.96 78 THR A CA 1
ATOM 618 C C . THR A 1 78 ? -3.506 6.579 -2.823 1 97.96 78 THR A C 1
ATOM 620 O O . THR A 1 78 ? -3.438 7.809 -2.78 1 97.96 78 THR A O 1
ATOM 623 N N . SER A 1 79 ? -2.74 5.886 -3.589 1 98 79 SER A N 1
ATOM 624 C CA . SER A 1 79 ? -1.763 6.513 -4.473 1 98 79 SER A CA 1
ATOM 625 C C . SER A 1 79 ? -2.435 7.474 -5.448 1 98 79 SER A C 1
ATOM 627 O O . SER A 1 79 ? -1.97 8.599 -5.639 1 98 79 SER A O 1
ATOM 629 N N . TYR A 1 80 ? -3.515 7.089 -6.045 1 98.07 80 TYR A N 1
ATOM 630 C CA . TYR A 1 80 ? -4.222 7.923 -7.011 1 98.07 80 TYR A CA 1
ATOM 631 C C . TYR A 1 80 ? -4.908 9.095 -6.32 1 98.07 80 TYR A C 1
ATOM 633 O O . TYR A 1 80 ? -4.921 10.212 -6.843 1 98.07 80 TYR A O 1
ATOM 641 N N . ILE A 1 81 ? -5.476 8.823 -5.142 1 98.45 81 ILE A N 1
ATOM 642 C CA . ILE A 1 81 ? -6.108 9.902 -4.39 1 98.45 81 ILE A CA 1
ATOM 643 C C . ILE A 1 81 ? -5.069 10.967 -4.044 1 98.45 81 ILE A C 1
ATOM 645 O O . ILE A 1 81 ? -5.321 12.163 -4.206 1 98.45 81 ILE A O 1
ATOM 649 N N . GLU A 1 82 ? -3.949 10.495 -3.56 1 98.23 82 GLU A N 1
ATOM 650 C CA . GLU A 1 82 ? -2.867 11.418 -3.227 1 98.23 82 GLU A CA 1
ATOM 651 C C . GLU A 1 82 ? -2.425 12.214 -4.452 1 98.23 82 GLU A C 1
ATOM 653 O O . GLU A 1 82 ? -2.217 13.427 -4.368 1 98.23 82 GLU A O 1
ATOM 658 N N . TYR A 1 83 ? -2.33 11.603 -5.568 1 97.07 83 TYR A N 1
ATOM 659 C CA . TYR A 1 83 ? -1.896 12.237 -6.808 1 97.07 83 TYR A CA 1
ATOM 660 C C . TYR A 1 83 ? -2.861 13.34 -7.224 1 97.07 83 TYR A C 1
ATOM 662 O O . TYR A 1 83 ? -2.445 14.47 -7.491 1 97.07 83 TYR A O 1
ATOM 670 N N . TYR A 1 84 ? -4.105 13.057 -7.255 1 97.95 84 TYR A N 1
ATOM 671 C CA . TYR A 1 84 ? -5.091 14.021 -7.732 1 97.95 84 TYR A CA 1
ATOM 672 C C . TYR A 1 84 ? -5.323 15.118 -6.7 1 97.95 84 TYR A C 1
ATOM 674 O O . TYR A 1 84 ? -5.589 16.269 -7.057 1 97.95 84 TYR A O 1
ATOM 682 N N . ALA A 1 85 ? -5.239 14.742 -5.394 1 97.13 85 ALA A N 1
ATOM 683 C CA . ALA A 1 85 ? -5.282 15.772 -4.359 1 97.13 85 ALA A CA 1
ATOM 684 C C . ALA A 1 85 ? -4.125 16.755 -4.514 1 97.13 85 ALA A C 1
ATOM 686 O O . ALA A 1 85 ? -4.324 17.971 -4.457 1 97.13 85 ALA A O 1
ATOM 687 N N . TYR A 1 86 ? -2.951 16.202 -4.735 1 93.93 86 TYR A N 1
ATOM 688 C CA . TYR A 1 86 ? -1.761 17.018 -4.948 1 93.93 86 TYR A CA 1
ATOM 689 C C . TYR A 1 86 ? -1.954 17.965 -6.127 1 93.93 86 TYR A C 1
ATOM 691 O O . TYR A 1 86 ? -1.659 19.158 -6.027 1 93.93 86 TYR A O 1
ATOM 699 N N . LYS A 1 87 ? -2.446 17.468 -7.194 1 94.5 87 LYS A N 1
ATOM 700 C CA . LYS A 1 87 ? -2.67 18.268 -8.394 1 94.5 87 LYS A CA 1
ATOM 701 C C . LYS A 1 87 ? -3.651 19.405 -8.122 1 94.5 87 LYS A C 1
ATOM 703 O O . LYS A 1 87 ? -3.554 20.474 -8.729 1 94.5 87 LYS A O 1
ATOM 708 N N . ALA A 1 88 ? -4.521 19.2 -7.167 1 94.63 88 ALA A N 1
ATOM 709 C CA . ALA A 1 88 ? -5.54 20.192 -6.838 1 94.63 88 ALA A CA 1
ATOM 710 C C . ALA A 1 88 ? -5.069 21.111 -5.714 1 94.63 88 ALA A C 1
ATOM 712 O O . ALA A 1 88 ? -5.82 21.974 -5.252 1 94.63 88 ALA A O 1
ATOM 713 N N . GLY A 1 89 ? -3.834 20.869 -5.229 1 91 89 GLY A N 1
ATOM 714 C CA . GLY A 1 89 ? -3.26 21.74 -4.216 1 91 89 GLY A CA 1
ATOM 715 C C . GLY A 1 89 ? -3.56 21.288 -2.8 1 91 89 GLY A C 1
ATOM 716 O O . GLY A 1 89 ? -3.39 22.053 -1.849 1 91 89 GLY A O 1
ATOM 717 N N . TYR A 1 90 ? -4.072 20.03 -2.611 1 93.21 90 TYR A N 1
ATOM 718 C CA . TYR A 1 90 ? -4.399 19.485 -1.298 1 93.21 90 TYR A CA 1
ATOM 719 C C . TYR A 1 90 ? -3.361 18.458 -0.86 1 93.21 90 TYR A C 1
ATOM 721 O O . TYR A 1 90 ? -2.602 17.944 -1.684 1 93.21 90 TYR A O 1
ATOM 729 N N . LYS A 1 91 ? -3.43 18.207 0.463 1 93.21 91 LYS A N 1
ATOM 730 C CA . LYS A 1 91 ? -2.569 17.19 1.06 1 93.21 91 LYS A CA 1
ATOM 731 C C . LYS A 1 91 ? -3.388 16.167 1.842 1 93.21 91 LYS A C 1
ATOM 733 O O . LYS A 1 91 ? -4.438 16.498 2.397 1 93.21 91 LYS A O 1
ATOM 738 N N . ILE A 1 92 ? -2.779 15.002 1.906 1 97.11 92 ILE A N 1
ATOM 739 C CA . ILE A 1 92 ? -3.566 13.906 2.461 1 97.11 92 ILE A CA 1
ATOM 740 C C . ILE A 1 92 ? -3.062 13.567 3.862 1 97.11 92 ILE A C 1
ATOM 742 O O . ILE A 1 92 ? -1.871 13.313 4.056 1 97.11 92 ILE A O 1
ATOM 746 N N . LEU A 1 93 ? -3.966 13.605 4.799 1 96.99 93 LEU A N 1
ATOM 747 C CA . LEU A 1 93 ? -3.753 12.985 6.102 1 96.99 93 LEU A CA 1
ATOM 748 C C . LEU A 1 93 ? -4.231 11.537 6.1 1 96.99 93 LEU A C 1
ATOM 750 O O . LEU A 1 93 ? -5.435 11.277 6.039 1 96.99 93 LEU A O 1
ATOM 754 N N . LEU A 1 94 ? -3.33 10.627 6.201 1 97.94 94 LEU A N 1
ATOM 755 C CA . LEU A 1 94 ? -3.638 9.207 6.068 1 97.94 94 LEU A CA 1
ATOM 756 C C . LEU A 1 94 ? -4.055 8.613 7.409 1 97.94 94 LEU A C 1
ATOM 758 O O . LEU A 1 94 ? -3.347 8.764 8.407 1 97.94 94 LEU A O 1
ATOM 762 N N . CYS A 1 95 ? -5.181 7.89 7.378 1 96.51 95 CYS A N 1
ATOM 763 C CA . CYS A 1 95 ? -5.722 7.255 8.574 1 96.51 95 CYS A CA 1
ATOM 764 C C . CYS A 1 95 ? -6.083 5.8 8.303 1 96.51 95 CYS A C 1
ATOM 766 O O . CYS A 1 95 ? -7.079 5.517 7.635 1 96.51 95 CYS A O 1
ATOM 768 N N . ASN A 1 96 ? -5.319 4.908 8.878 1 95.22 96 ASN A N 1
ATOM 769 C CA . ASN A 1 96 ? -5.651 3.488 8.831 1 95.22 96 ASN A CA 1
ATOM 770 C C . ASN A 1 96 ? -6.612 3.1 9.952 1 95.22 96 ASN A C 1
ATOM 772 O O . ASN A 1 96 ? -6.231 3.084 11.123 1 95.22 96 ASN A O 1
ATOM 776 N N . SER A 1 97 ? -7.772 2.729 9.598 1 90.02 97 SER A N 1
ATOM 777 C CA . SER A 1 97 ? -8.779 2.468 10.621 1 90.02 97 SER A CA 1
ATOM 778 C C . SER A 1 97 ? -8.724 1.02 11.095 1 90.02 97 SER A C 1
ATOM 780 O O . SER A 1 97 ? -9.227 0.694 12.172 1 90.02 97 SER A O 1
ATOM 782 N N . TYR A 1 98 ? -8.189 0.123 10.257 1 85.24 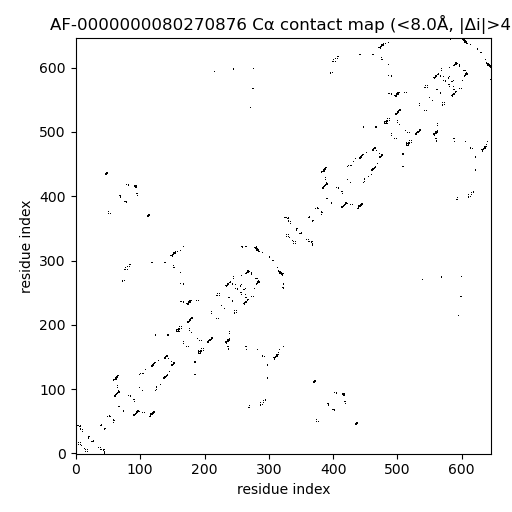98 TYR A N 1
ATOM 783 C CA . TYR A 1 98 ? -8.17 -1.31 10.531 1 85.24 98 TYR A CA 1
ATOM 784 C C . TYR A 1 98 ? -9.573 -1.827 10.826 1 85.24 98 TYR A C 1
ATOM 786 O O . TYR A 1 98 ? -9.751 -2.71 11.669 1 85.24 98 TYR A O 1
ATOM 794 N N . GLN A 1 99 ? -10.546 -1.104 10.274 1 80.36 99 GLN A N 1
ATOM 795 C CA . GLN A 1 99 ? -11.964 -1.428 10.395 1 80.36 99 GLN A CA 1
ATOM 796 C C . GLN A 1 99 ? -12.414 -1.39 11.853 1 80.36 99 GLN A C 1
ATOM 798 O O . GLN A 1 99 ? -13.28 -2.166 12.261 1 80.36 99 GLN A O 1
ATOM 803 N N . ASP A 1 100 ? -11.752 -0.602 12.604 1 83.48 100 ASP A N 1
ATOM 804 C CA . ASP A 1 100 ? -12.098 -0.365 14.002 1 83.48 100 ASP A CA 1
ATOM 805 C C . ASP A 1 100 ? -12.95 0.894 14.152 1 83.48 100 ASP A C 1
ATOM 807 O O . ASP A 1 100 ? -12.458 2.008 13.963 1 83.48 100 ASP A O 1
ATOM 811 N N . SER A 1 101 ? -14.127 0.731 14.553 1 82.4 101 SER A N 1
ATOM 812 C CA . SER A 1 101 ? -15.083 1.832 14.609 1 82.4 101 SER A CA 1
ATOM 813 C C . SER A 1 101 ? -14.631 2.906 15.593 1 82.4 101 SER A C 1
ATOM 815 O O . SER A 1 101 ? -14.864 4.096 15.37 1 82.4 101 SER A O 1
ATOM 817 N N . VAL A 1 102 ? -14.062 2.491 16.667 1 83.95 102 VAL A N 1
ATOM 818 C CA . VAL A 1 102 ? -13.58 3.44 17.664 1 83.95 102 VAL A CA 1
ATOM 819 C C . VAL A 1 102 ? -12.445 4.276 17.076 1 83.95 102 VAL A C 1
ATOM 821 O O . VAL A 1 102 ? -12.415 5.498 17.242 1 83.95 102 VAL A O 1
ATOM 824 N N . LYS A 1 103 ? -11.62 3.616 16.383 1 85.19 103 LYS A N 1
ATOM 825 C CA . LYS A 1 103 ? -10.504 4.315 15.752 1 85.19 103 LYS A CA 1
ATOM 826 C C . LYS A 1 103 ? -10.995 5.272 14.669 1 85.19 103 LYS A C 1
ATOM 828 O O . LYS A 1 103 ? -10.452 6.367 14.509 1 85.19 103 LYS A O 1
ATOM 833 N N . GLU A 1 104 ? -11.979 4.849 13.965 1 87.48 104 GLU A N 1
ATOM 834 C CA . GLU A 1 104 ? -12.55 5.701 12.927 1 87.48 104 GLU A CA 1
ATOM 835 C C . GLU A 1 104 ? -13.134 6.98 13.521 1 87.48 104 GLU A C 1
ATOM 837 O O . GLU A 1 104 ? -12.924 8.071 12.988 1 87.48 104 GLU A O 1
ATOM 842 N N . LYS A 1 105 ? -13.838 6.832 14.558 1 83.03 105 LYS A N 1
ATOM 843 C CA . LYS A 1 105 ? -14.404 7.988 15.249 1 83.03 105 LYS A CA 1
ATOM 844 C C . LYS A 1 105 ? -13.306 8.928 15.738 1 83.03 105 LYS A C 1
ATOM 846 O O . LYS A 1 105 ? -13.419 10.148 15.601 1 83.03 105 LYS A O 1
ATOM 851 N N . ASP A 1 106 ? -12.346 8.299 16.276 1 83.84 106 ASP A N 1
ATOM 852 C CA . ASP A 1 106 ? -11.203 9.073 16.75 1 83.84 106 ASP A CA 1
ATOM 853 C C . ASP A 1 106 ? -10.57 9.872 15.613 1 83.84 106 ASP A C 1
ATOM 855 O O . ASP A 1 106 ? -10.179 11.026 15.801 1 83.84 106 ASP A O 1
ATOM 859 N N . TYR A 1 107 ? -10.525 9.269 14.502 1 87.98 107 TYR A N 1
ATOM 860 C CA . TYR A 1 107 ? -9.926 9.929 13.347 1 87.98 107 TYR A CA 1
ATOM 861 C C . TYR A 1 107 ? -10.785 11.099 12.882 1 87.98 107 TYR A C 1
ATOM 863 O O . TYR A 1 107 ? -10.264 12.172 12.566 1 87.98 107 TYR A O 1
ATOM 871 N N . VAL A 1 108 ? -12.013 10.887 12.822 1 85.05 108 VAL A N 1
ATOM 872 C CA . VAL A 1 108 ? -12.909 11.947 12.37 1 85.05 108 VAL A CA 1
ATOM 873 C C . VAL A 1 108 ? -12.79 13.154 13.297 1 85.05 108 VAL A C 1
ATOM 875 O O . VAL A 1 108 ? -12.686 14.292 12.834 1 85.05 108 VAL A O 1
ATOM 878 N N . GLU A 1 109 ? -12.771 12.905 14.556 1 81.08 109 GLU A N 1
ATOM 879 C CA . GLU A 1 109 ? -12.633 13.978 15.536 1 81.08 109 GLU A CA 1
ATOM 880 C C . GLU A 1 109 ? -11.288 14.685 15.394 1 81.08 109 GLU A C 1
ATOM 882 O O . GLU A 1 109 ? -11.219 15.915 15.45 1 81.08 109 GLU A O 1
ATOM 887 N N . MET A 1 110 ? -10.353 13.92 15.229 1 82.49 110 MET A N 1
ATOM 888 C CA . MET A 1 110 ? -9.014 14.474 15.05 1 82.49 110 MET A CA 1
ATOM 889 C C . MET A 1 110 ? -8.945 15.334 13.793 1 82.49 110 MET A C 1
ATOM 891 O O . MET A 1 110 ? -8.399 16.439 13.821 1 82.49 110 MET A O 1
ATOM 895 N N . LEU A 1 111 ? -9.496 14.88 12.746 1 86.51 111 LEU A N 1
ATOM 896 C CA . LEU A 1 111 ? -9.47 15.597 11.476 1 86.51 111 LEU A CA 1
ATOM 897 C C . LEU A 1 111 ? -10.222 16.92 11.583 1 86.51 111 LEU A C 1
ATOM 899 O O . LEU A 1 111 ? -9.809 17.923 10.996 1 86.51 111 LEU A O 1
ATOM 903 N N . LYS A 1 112 ? -11.253 16.888 12.337 1 81.14 112 LYS A N 1
ATOM 904 C CA . LYS A 1 112 ? -11.983 18.125 12.596 1 81.14 112 LYS A CA 1
ATOM 905 C C . LYS A 1 112 ? -11.115 19.129 13.349 1 81.14 112 LYS A C 1
ATOM 907 O O . LYS A 1 112 ? -11.115 20.32 13.031 1 81.14 112 LYS A O 1
ATOM 912 N N . ARG A 1 113 ? -10.426 18.586 14.268 1 76.39 113 ARG A N 1
ATOM 913 C CA . ARG A 1 113 ? -9.554 19.437 15.07 1 76.39 113 ARG A CA 1
ATOM 914 C C . ARG A 1 113 ? -8.457 20.06 14.213 1 76.39 113 ARG A C 1
ATOM 916 O O . ARG A 1 113 ? -8 21.17 14.491 1 76.39 113 ARG A O 1
ATOM 923 N N . TYR A 1 114 ? -8.105 19.37 13.183 1 80.82 114 TYR A N 1
ATOM 924 C CA . TYR A 1 114 ? -7.076 19.875 12.281 1 80.82 114 TYR A CA 1
ATOM 925 C C . TYR A 1 114 ? -7.688 20.739 11.185 1 80.82 114 TYR A C 1
ATOM 927 O O . TYR A 1 114 ? -6.988 21.179 10.27 1 80.82 114 TYR A O 1
ATOM 935 N N . GLN A 1 115 ? -8.999 20.821 11.24 1 81.04 115 GLN A N 1
ATOM 936 C CA . GLN A 1 115 ? -9.734 21.675 10.313 1 81.04 115 GLN A CA 1
ATOM 937 C C . GLN A 1 115 ? -9.477 21.265 8.865 1 81.04 115 GLN A C 1
ATOM 939 O O . GLN A 1 115 ? -9.172 22.109 8.02 1 81.04 115 GLN A O 1
ATOM 944 N N . VAL A 1 116 ? -9.51 20.008 8.673 1 89.03 116 VAL A N 1
ATOM 945 C CA . VAL A 1 116 ? -9.38 19.555 7.292 1 89.03 116 VAL A CA 1
ATOM 946 C C . VAL A 1 116 ? -10.546 20.085 6.462 1 89.03 116 VAL A C 1
ATOM 948 O O . VAL A 1 116 ? -11.633 20.329 6.991 1 89.03 116 VAL A O 1
ATOM 951 N N . ASP A 1 117 ? -10.253 20.235 5.23 1 91.77 117 ASP A N 1
ATOM 952 C CA . ASP A 1 117 ? -11.29 20.777 4.357 1 91.77 117 ASP A CA 1
ATOM 953 C C . ASP A 1 117 ? -12.339 19.717 4.027 1 91.77 117 ASP A C 1
ATOM 955 O O . ASP A 1 117 ? -13.49 20.046 3.734 1 91.77 117 ASP A O 1
ATOM 959 N N . GLY A 1 118 ? -11.989 18.493 4.039 1 93.77 118 GLY A N 1
ATOM 960 C CA . GLY A 1 118 ? -12.894 17.392 3.752 1 93.77 118 GLY A CA 1
ATOM 961 C C . GLY A 1 118 ? -12.293 16.032 4.05 1 93.77 118 GLY A C 1
ATOM 962 O O . GLY A 1 118 ? -11.112 15.93 4.389 1 93.77 118 GLY A O 1
ATOM 963 N N . ILE A 1 119 ? -13.161 15.026 3.968 1 93.93 119 ILE A N 1
ATOM 964 C CA . ILE A 1 119 ? -12.734 13.667 4.285 1 93.93 119 ILE A CA 1
ATOM 965 C C . ILE A 1 119 ? -13.161 12.718 3.168 1 93.93 119 ILE A C 1
ATOM 967 O O . ILE A 1 119 ? -14.28 12.811 2.66 1 93.93 119 ILE A O 1
ATOM 971 N N . ILE A 1 120 ? -12.26 11.911 2.747 1 95.41 120 ILE A N 1
ATOM 972 C CA . ILE A 1 120 ? -12.564 10.746 1.923 1 95.41 120 ILE A CA 1
ATOM 973 C C . ILE A 1 120 ? -12.496 9.48 2.773 1 95.41 120 ILE A C 1
ATOM 975 O O . ILE A 1 120 ? -11.466 9.193 3.389 1 95.41 120 ILE A O 1
ATOM 979 N N . MET A 1 121 ? -13.52 8.727 2.747 1 91.48 121 MET A N 1
ATOM 980 C CA . MET A 1 121 ? -13.615 7.612 3.685 1 91.48 121 MET A CA 1
ATOM 981 C C . MET A 1 121 ? -13.884 6.303 2.949 1 91.48 121 MET A C 1
ATOM 983 O O . MET A 1 121 ? -14.913 6.158 2.288 1 91.48 121 MET A O 1
ATOM 987 N N . GLY A 1 122 ? -12.903 5.406 3.029 1 85.9 122 GLY A N 1
ATOM 988 C CA . GLY A 1 122 ? -13.074 4.062 2.502 1 85.9 122 GLY A CA 1
ATOM 989 C C . GLY A 1 122 ? -13.251 3.015 3.585 1 85.9 122 GLY A C 1
ATOM 990 O O . GLY A 1 122 ? -12.853 1.861 3.411 1 85.9 122 GLY A O 1
ATOM 991 N N . SER A 1 123 ? -13.765 3.382 4.857 1 69.8 123 SER A N 1
ATOM 992 C CA . SER A 1 123 ? -13.894 2.437 5.962 1 69.8 123 SER A CA 1
ATOM 993 C C . SER A 1 123 ? -15.348 2.292 6.398 1 69.8 123 SER A C 1
ATOM 995 O O . SER A 1 123 ? -16.173 3.168 6.129 1 69.8 123 SER A O 1
ATOM 997 N N . HIS A 1 124 ? -15.726 1.09 6.841 1 60.92 124 HIS A N 1
ATOM 998 C CA . HIS A 1 124 ? -17.042 0.461 6.842 1 60.92 124 HIS A CA 1
ATOM 999 C C . HIS A 1 124 ? -17.796 0.761 8.134 1 60.92 124 HIS A C 1
ATOM 1001 O O . HIS A 1 124 ? -18.985 0.456 8.249 1 60.92 124 HIS A O 1
ATOM 1007 N N . THR A 1 125 ? -17.243 1.204 9.18 1 58.02 125 THR A N 1
ATOM 1008 C CA . THR A 1 125 ? -17.906 0.767 10.404 1 58.02 125 THR A CA 1
ATOM 1009 C C . THR A 1 125 ? -18.77 1.885 10.98 1 58.02 125 THR A C 1
ATOM 1011 O O . THR A 1 125 ? -19.665 1.631 11.788 1 58.02 125 THR A O 1
ATOM 1014 N N . VAL A 1 126 ? -18.395 3.092 10.664 1 53.86 126 VAL A N 1
ATOM 1015 C CA . VAL A 1 126 ? -18.993 4.071 11.566 1 53.86 126 VAL A CA 1
ATOM 1016 C C . VAL A 1 126 ? -20.382 4.457 11.062 1 53.86 126 VAL A C 1
ATOM 1018 O O . VAL A 1 126 ? -20.562 4.743 9.876 1 53.86 126 VAL A O 1
ATOM 1021 N N . ASP A 1 127 ? -21.389 4.036 11.705 1 53.26 127 ASP A N 1
ATOM 1022 C CA . ASP A 1 127 ? -22.648 4.75 11.512 1 53.26 127 ASP A CA 1
ATOM 1023 C C . ASP A 1 127 ? -22.435 6.261 11.561 1 53.26 127 ASP A C 1
ATOM 1025 O O . ASP A 1 127 ? -22.171 6.822 12.627 1 53.26 127 ASP A O 1
ATOM 1029 N N . THR A 1 128 ? -21.981 6.826 10.469 1 54.27 128 THR A N 1
ATOM 1030 C CA . THR A 1 128 ? -21.525 8.204 10.324 1 54.27 128 THR A CA 1
ATOM 1031 C C . THR A 1 128 ? -22.614 9.183 10.755 1 54.27 128 THR A C 1
ATOM 1033 O O . THR A 1 128 ? -22.369 10.387 10.856 1 54.27 128 THR A O 1
ATOM 1036 N N . SER A 1 129 ? -23.839 8.763 10.817 1 52.73 129 SER A N 1
ATOM 1037 C CA . SER A 1 129 ? -24.899 9.728 11.092 1 52.73 129 SER A CA 1
ATOM 1038 C C . SER A 1 129 ? -24.556 10.598 12.296 1 52.73 129 SER A C 1
ATOM 1040 O O . SER A 1 129 ? -24.876 11.788 12.32 1 52.73 129 SER A O 1
ATOM 1042 N N . ASP A 1 130 ? -23.967 9.963 13.251 1 52.99 130 ASP A N 1
ATOM 1043 C CA . ASP A 1 130 ? -23.943 10.69 14.517 1 52.99 130 ASP A CA 1
ATOM 1044 C C . ASP A 1 130 ? -22.752 11.643 14.581 1 52.99 130 ASP A C 1
ATOM 1046 O O . ASP A 1 130 ? -22.717 12.545 15.42 1 52.99 130 ASP A O 1
ATOM 1050 N N . TYR A 1 131 ? -21.815 11.431 13.708 1 53.86 131 TYR A N 1
ATOM 1051 C CA . TYR A 1 131 ? -20.626 12.186 14.085 1 53.86 131 TYR A CA 1
ATOM 1052 C C . TYR A 1 131 ? -20.19 13.116 12.959 1 53.86 131 TYR A C 1
ATOM 1054 O O . TYR A 1 131 ? -19.255 13.904 13.123 1 53.86 131 TYR A O 1
ATOM 1062 N N . LEU A 1 132 ? -20.867 12.941 11.859 1 56.38 132 LEU A N 1
ATOM 1063 C CA . LEU A 1 132 ? -20.373 13.76 10.757 1 56.38 132 LEU A CA 1
ATOM 1064 C C . LEU A 1 132 ? -21.093 15.103 10.712 1 56.38 132 LEU A C 1
ATOM 1066 O O . LEU A 1 132 ? -22.325 15.152 10.705 1 56.38 132 LEU A O 1
ATOM 1070 N N . SER A 1 133 ? -20.417 16.038 11.308 1 57.95 133 SER A N 1
ATOM 1071 C CA . SER A 1 133 ? -20.92 17.407 11.274 1 57.95 133 SER A CA 1
ATOM 1072 C C . SER A 1 133 ? -21.393 17.788 9.876 1 57.95 133 SER A C 1
ATOM 1074 O O . SER A 1 133 ? -20.774 17.407 8.88 1 57.95 133 SER A O 1
ATOM 1076 N N . PRO A 1 134 ? -22.484 18.363 9.77 1 58.01 134 PRO A N 1
ATOM 1077 C CA . PRO A 1 134 ? -23.036 18.815 8.491 1 58.01 134 PRO A CA 1
ATOM 1078 C C . PRO A 1 134 ? -22.086 19.738 7.731 1 58.01 134 PRO A C 1
ATOM 1080 O O . PRO A 1 134 ? -22.218 19.9 6.515 1 58.01 134 PRO A O 1
ATOM 1083 N N . THR A 1 135 ? -21.089 20.186 8.361 1 69.81 135 THR A N 1
ATOM 1084 C CA . THR A 1 135 ? -20.344 21.227 7.663 1 69.81 135 THR A CA 1
ATOM 1085 C C . THR A 1 135 ? -19.057 20.664 7.067 1 69.81 135 THR A C 1
ATOM 1087 O O . THR A 1 135 ? -18.431 21.3 6.216 1 69.81 135 THR A O 1
ATOM 1090 N N . LEU A 1 136 ? -18.664 19.503 7.349 1 82.77 136 LEU A N 1
ATOM 1091 C CA . LEU A 1 136 ? -17.443 18.929 6.795 1 82.77 136 LEU A CA 1
ATOM 1092 C C . LEU A 1 136 ? -17.76 17.995 5.631 1 82.77 136 LEU A C 1
ATOM 1094 O O . LEU A 1 136 ? -18.355 16.933 5.826 1 82.77 136 LEU A O 1
ATOM 1098 N N . PRO A 1 137 ? -17.435 18.431 4.434 1 91.48 137 PRO A N 1
ATOM 1099 C CA . PRO A 1 137 ? -17.72 17.589 3.269 1 91.48 137 PRO A CA 1
ATOM 1100 C C . PRO A 1 137 ? -17.076 16.208 3.366 1 91.48 137 PRO A C 1
ATOM 1102 O O . PRO A 1 137 ? -15.909 16.093 3.751 1 91.48 137 PRO A O 1
ATOM 1105 N N . ILE A 1 138 ? -17.856 15.204 3.052 1 91.58 138 ILE A N 1
ATOM 1106 C CA . ILE A 1 138 ? -17.401 13.819 3.107 1 91.58 138 ILE A CA 1
ATOM 1107 C C . ILE A 1 138 ? -17.772 13.103 1.81 1 91.58 138 ILE A C 1
ATOM 1109 O O . ILE A 1 138 ? -18.876 13.278 1.29 1 91.58 138 ILE A O 1
ATOM 1113 N N . VAL A 1 139 ? -16.868 12.366 1.31 1 93.64 139 VAL A N 1
ATOM 1114 C CA . VAL A 1 139 ? -17.112 11.463 0.19 1 93.64 139 VAL A CA 1
ATOM 1115 C C . VAL A 1 139 ? -16.796 10.028 0.605 1 93.64 139 VAL A C 1
ATOM 1117 O O . VAL A 1 139 ? -15.734 9.758 1.172 1 93.64 139 VAL A O 1
ATOM 1120 N N . ALA A 1 140 ? -17.674 9.163 0.398 1 92.11 140 ALA A N 1
ATOM 1121 C CA . ALA A 1 140 ? -17.487 7.756 0.743 1 92.11 140 ALA A CA 1
ATOM 1122 C C . ALA A 1 140 ? -16.944 6.968 -0.445 1 92.11 140 ALA A C 1
ATOM 1124 O O . ALA A 1 140 ? -17.338 7.207 -1.589 1 92.11 140 ALA A O 1
ATOM 1125 N N . LEU A 1 141 ? -16.014 6.081 -0.115 1 91.6 141 LEU A N 1
ATOM 1126 C CA . LEU A 1 141 ? -15.48 5.155 -1.108 1 91.6 141 LEU A CA 1
ATOM 1127 C C . LEU A 1 141 ? -15.951 3.731 -0.831 1 91.6 141 LEU A C 1
ATOM 1129 O O . LEU A 1 141 ? -15.658 3.17 0.227 1 91.6 141 LEU A O 1
ATOM 1133 N N . ASP A 1 142 ? -16.624 3.179 -1.753 1 82.05 142 ASP A N 1
ATOM 1134 C CA . ASP A 1 142 ? -17.101 1.8 -1.723 1 82.05 142 ASP A CA 1
ATOM 1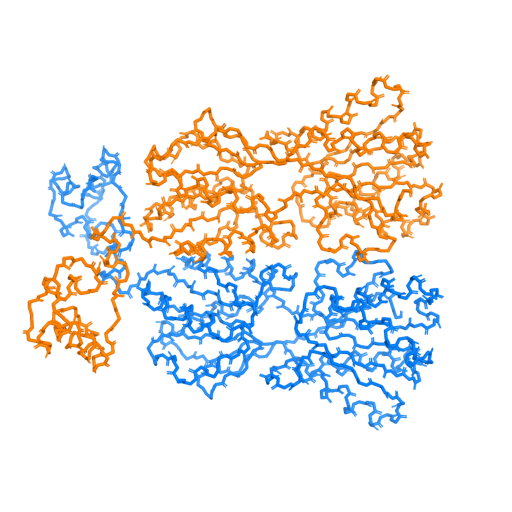135 C C . ASP A 1 142 ? -17.948 1.538 -0.48 1 82.05 142 ASP A C 1
ATOM 1137 O O . ASP A 1 142 ? -17.842 0.477 0.139 1 82.05 142 ASP A O 1
ATOM 1141 N N . ARG A 1 143 ? -18.605 2.549 -0.036 1 74.01 143 ARG A N 1
ATOM 1142 C CA . ARG A 1 143 ? -19.517 2.496 1.103 1 74.01 143 ARG A CA 1
ATOM 1143 C C . ARG A 1 143 ? -20.742 3.371 0.864 1 74.01 143 ARG A C 1
ATOM 1145 O O . ARG A 1 143 ? -20.678 4.348 0.114 1 74.01 143 ARG A O 1
ATOM 1152 N N . THR A 1 144 ? -21.798 2.884 1.41 1 66.88 144 THR A N 1
ATOM 1153 C CA . THR A 1 144 ? -22.991 3.722 1.399 1 66.88 144 THR A CA 1
ATOM 1154 C C . THR A 1 144 ? -23.36 4.157 2.814 1 66.88 144 THR A C 1
ATOM 1156 O O . THR A 1 144 ? -23.415 3.332 3.728 1 66.88 144 THR A O 1
ATOM 1159 N N . PHE A 1 145 ? -23.125 5.39 3.021 1 64.55 145 PHE A N 1
ATOM 1160 C CA . PHE A 1 145 ? -23.601 5.922 4.292 1 64.55 145 PHE A CA 1
ATOM 1161 C C . PHE A 1 145 ? -25.07 6.319 4.197 1 64.55 145 PHE A C 1
ATOM 1163 O O . PHE A 1 145 ? -25.732 6.031 3.197 1 64.55 145 PHE A O 1
ATOM 1170 N N . THR A 1 146 ? -25.422 7.401 4.956 1 62.59 146 THR A N 1
ATOM 1171 C CA . THR A 1 146 ? -26.766 7.968 4.956 1 62.59 146 THR A CA 1
ATOM 1172 C C . THR A 1 146 ? -27.06 8.664 3.63 1 62.59 146 THR A C 1
ATOM 1174 O O . THR A 1 146 ? -26.16 8.849 2.808 1 62.59 146 THR A O 1
ATOM 1177 N N . ASN A 1 147 ? -28.238 8.892 3.301 1 65.4 147 ASN A N 1
ATOM 1178 C CA . ASN A 1 147 ? -28.819 9.416 2.069 1 65.4 147 ASN A CA 1
ATOM 1179 C C . ASN A 1 147 ? -28.226 10.774 1.704 1 65.4 147 ASN A C 1
ATOM 1181 O O . ASN A 1 147 ? -28.461 11.284 0.607 1 65.4 147 ASN A O 1
ATOM 1185 N N . ASN A 1 148 ? -27.146 11.265 2.404 1 79.13 148 ASN A N 1
ATOM 1186 C CA . ASN A 1 148 ? -26.744 12.615 2.023 1 79.13 148 ASN A CA 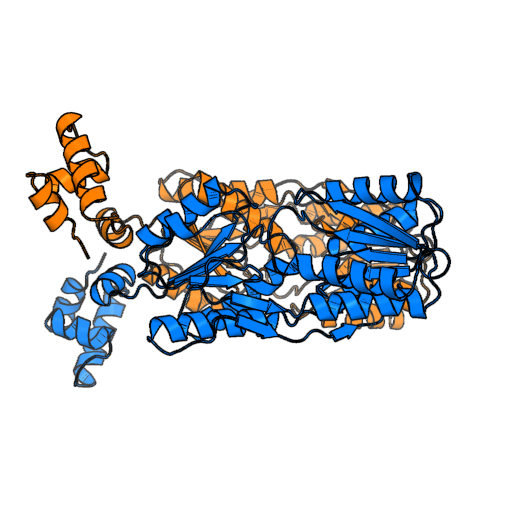1
ATOM 1187 C C . ASN A 1 148 ? -25.242 12.702 1.77 1 79.13 148 ASN A C 1
ATOM 1189 O O . ASN A 1 148 ? -24.722 13.776 1.463 1 79.13 148 ASN A O 1
ATOM 1193 N N . ILE A 1 149 ? -24.55 11.572 1.77 1 86.6 149 ILE A N 1
ATOM 1194 C CA . ILE A 1 149 ? -23.113 11.589 1.518 1 86.6 149 ILE A CA 1
ATOM 1195 C C . ILE A 1 149 ? -22.818 10.937 0.169 1 86.6 149 ILE A C 1
ATOM 1197 O O . ILE A 1 149 ? -23.136 9.764 -0.043 1 86.6 149 ILE A O 1
ATOM 1201 N N . PRO A 1 150 ? -22.288 11.714 -0.715 1 91.93 150 PRO A N 1
ATOM 1202 C CA . PRO A 1 150 ? -21.939 11.101 -1.999 1 91.93 150 PRO A CA 1
ATOM 1203 C C . PRO A 1 150 ? -20.944 9.952 -1.853 1 91.93 150 PRO A C 1
ATOM 1205 O O . PRO A 1 150 ? -20.079 9.987 -0.974 1 91.93 150 PRO A O 1
ATOM 1208 N N . PHE A 1 151 ? -21.104 8.996 -2.688 1 92.29 151 PHE A N 1
ATOM 1209 C CA . PHE A 1 151 ? -20.178 7.872 -2.638 1 92.29 151 PHE A CA 1
ATOM 1210 C C . PHE A 1 151 ? -19.733 7.473 -4.04 1 92.29 151 PHE A C 1
ATOM 1212 O O . PHE A 1 151 ? -20.435 7.737 -5.018 1 92.29 151 PHE A O 1
ATOM 1219 N N . VAL A 1 152 ? -18.553 6.973 -4.142 1 95.62 152 VAL A N 1
ATOM 1220 C CA . VAL A 1 152 ? -17.951 6.44 -5.36 1 95.62 152 VAL A CA 1
ATOM 1221 C C . VAL A 1 152 ? -17.731 4.936 -5.213 1 95.62 152 VAL A C 1
ATOM 1223 O O . VAL A 1 152 ? -17.192 4.477 -4.203 1 95.62 152 VAL A O 1
ATOM 1226 N N . THR A 1 153 ? -18.163 4.182 -6.152 1 95.01 153 THR A N 1
ATOM 1227 C CA . THR A 1 153 ? -17.979 2.735 -6.136 1 95.01 153 THR A CA 1
ATOM 1228 C C . THR A 1 153 ? -17.921 2.182 -7.557 1 95.01 153 THR A C 1
ATOM 1230 O O . THR A 1 153 ? -18.16 2.91 -8.523 1 95.01 153 THR A O 1
ATOM 1233 N N . SER A 1 154 ? -17.439 1 -7.647 1 96.67 154 SER A N 1
ATOM 1234 C CA . SER A 1 154 ? -17.538 0.307 -8.927 1 96.67 154 SER A CA 1
ATOM 1235 C C . SER A 1 154 ? -18.845 -0.471 -9.035 1 96.67 154 SER A C 1
ATOM 1237 O O . SER A 1 154 ? -19.559 -0.635 -8.044 1 96.67 154 SER A O 1
ATOM 1239 N N . ASP A 1 155 ? -19.215 -0.867 -10.205 1 97.57 155 ASP A N 1
ATOM 1240 C CA . ASP A 1 155 ? -20.423 -1.655 -10.435 1 97.57 155 ASP A CA 1
ATOM 1241 C C . ASP A 1 155 ? -20.238 -3.094 -9.959 1 97.57 155 ASP A C 1
ATOM 1243 O O . ASP A 1 155 ? -20.047 -4.002 -10.771 1 97.57 155 ASP A O 1
ATOM 1247 N N . ASN A 1 156 ? -20.378 -3.249 -8.701 1 97.44 156 ASN A N 1
ATOM 1248 C CA . ASN A 1 156 ? -20.112 -4.528 -8.051 1 97.44 156 ASN A CA 1
ATOM 1249 C C . ASN A 1 156 ? -21.093 -5.604 -8.509 1 97.44 156 ASN A C 1
ATOM 1251 O O . ASN A 1 156 ? -20.722 -6.771 -8.642 1 97.44 156 ASN A O 1
ATOM 1255 N N . TYR A 1 157 ? -22.299 -5.218 -8.679 1 98.04 157 TYR A N 1
ATOM 1256 C CA . TYR A 1 157 ? -23.285 -6.2 -9.118 1 98.04 157 TYR A CA 1
ATOM 1257 C C . TYR A 1 157 ? -22.933 -6.747 -10.496 1 98.04 157 TYR A C 1
ATOM 1259 O O . TYR A 1 157 ? -22.846 -7.963 -10.684 1 98.04 157 TYR A O 1
ATOM 1267 N N . HIS A 1 158 ? -22.686 -5.849 -11.411 1 98.61 158 HIS A N 1
ATOM 1268 C CA . HIS A 1 158 ? -22.337 -6.288 -12.757 1 98.61 158 HIS A CA 1
ATOM 1269 C C . HIS A 1 158 ? -21.046 -7.099 -12.755 1 98.61 158 HIS A C 1
ATOM 1271 O O . HIS A 1 158 ? -20.92 -8.076 -13.496 1 98.61 158 HIS A O 1
ATOM 1277 N N . GLY A 1 159 ? -20.103 -6.684 -11.933 1 98.75 159 GLY A N 1
ATOM 1278 C CA . GLY A 1 159 ? -18.885 -7.466 -11.8 1 98.75 159 GLY A CA 1
ATOM 1279 C C . GLY A 1 159 ? -19.134 -8.882 -11.315 1 98.75 159 GLY A C 1
ATOM 1280 O O . GLY A 1 159 ? -18.518 -9.83 -11.806 1 98.75 159 GLY A O 1
ATOM 1281 N N . GLY A 1 160 ? -20.043 -8.992 -10.343 1 98.66 160 GLY A N 1
ATOM 1282 C CA . GLY A 1 160 ? -20.408 -10.315 -9.86 1 98.66 160 GLY A CA 1
ATOM 1283 C C . GLY A 1 160 ? -21.065 -11.177 -10.922 1 98.66 160 GLY A C 1
ATOM 1284 O O . GLY A 1 160 ? -20.807 -12.38 -10.999 1 98.66 160 GLY A O 1
ATOM 1285 N N . VAL A 1 161 ? -21.856 -10.556 -11.718 1 98.84 161 VAL A N 1
ATOM 1286 C CA . VAL A 1 161 ? -22.53 -11.254 -12.808 1 98.84 161 VAL A CA 1
ATOM 1287 C C . VAL A 1 161 ? -21.497 -11.782 -13.8 1 98.84 161 VAL A C 1
ATOM 1289 O O . VAL A 1 161 ? -21.53 -12.957 -14.174 1 98.84 161 VAL A O 1
ATOM 1292 N N . LEU A 1 162 ? -20.564 -10.928 -14.212 1 98.87 162 LEU A N 1
ATOM 1293 C CA . LEU A 1 162 ? -19.539 -11.298 -15.182 1 98.87 162 LEU A CA 1
ATOM 1294 C C . LEU A 1 162 ? -18.692 -12.454 -14.663 1 98.87 162 LEU A C 1
ATOM 1296 O O . LEU A 1 162 ? -18.46 -13.431 -15.38 1 98.87 162 LEU A O 1
ATOM 1300 N N . ALA A 1 163 ? -18.323 -12.338 -13.407 1 98.85 163 ALA A N 1
ATOM 1301 C CA . ALA A 1 163 ? -17.441 -13.335 -12.806 1 98.85 163 ALA A CA 1
ATOM 1302 C C . ALA A 1 163 ? -18.128 -14.695 -12.722 1 98.85 163 ALA A C 1
ATOM 1304 O O . ALA A 1 163 ? -17.548 -15.715 -13.102 1 98.85 163 ALA A O 1
ATOM 1305 N N . THR A 1 164 ? -19.313 -14.698 -12.256 1 98.84 164 THR A N 1
ATOM 1306 C CA . THR A 1 164 ? -20.056 -15.938 -12.056 1 98.84 164 THR A CA 1
ATOM 1307 C C . THR A 1 164 ? -20.396 -16.587 -13.394 1 98.84 164 THR A C 1
ATOM 1309 O O . THR A 1 164 ? -20.22 -17.795 -13.567 1 98.84 164 THR A O 1
ATOM 1312 N N . ASN A 1 165 ? -20.844 -15.786 -14.329 1 98.86 165 ASN A N 1
ATOM 1313 C CA . ASN A 1 165 ? -21.172 -16.308 -15.651 1 98.86 165 ASN A CA 1
ATOM 1314 C C . ASN A 1 165 ? -19.957 -16.942 -16.321 1 98.86 165 ASN A C 1
ATOM 1316 O O . ASN A 1 165 ? -20.077 -17.975 -16.984 1 98.86 165 ASN A O 1
ATOM 1320 N N . LEU A 1 166 ? -18.842 -16.321 -16.201 1 98.86 166 LEU A N 1
ATOM 1321 C CA . LEU A 1 166 ? -17.64 -16.866 -16.821 1 98.86 166 LEU A CA 1
ATOM 1322 C C . LEU A 1 166 ? -17.362 -18.279 -16.32 1 98.86 166 LEU A C 1
ATOM 1324 O O . LEU A 1 166 ? -17.063 -19.176 -17.113 1 98.86 166 LEU A O 1
ATOM 1328 N N . LEU A 1 167 ? -17.452 -18.441 -14.981 1 98.81 167 LEU A N 1
ATOM 1329 C CA . LEU A 1 167 ? -17.182 -19.75 -14.396 1 98.81 167 LEU A CA 1
ATOM 1330 C C . LEU A 1 167 ? -18.162 -20.793 -14.923 1 98.81 167 LEU A C 1
ATOM 1332 O O . LEU A 1 167 ? -17.757 -21.894 -15.303 1 98.81 167 LEU A O 1
ATOM 1336 N N . ILE A 1 168 ? -19.426 -20.48 -14.991 1 98.69 168 ILE A N 1
ATOM 1337 C CA . ILE A 1 168 ? -20.455 -21.4 -15.464 1 98.69 168 ILE A CA 1
ATOM 1338 C C . ILE A 1 168 ? -20.232 -21.708 -16.943 1 98.69 168 ILE A C 1
ATOM 1340 O O . ILE A 1 168 ? -20.284 -22.869 -17.356 1 98.69 168 ILE A O 1
ATOM 1344 N N . ASP A 1 169 ? -19.945 -20.646 -17.686 1 98.59 169 ASP A N 1
ATOM 1345 C CA . ASP A 1 169 ? -19.755 -20.795 -19.125 1 98.59 169 ASP A CA 1
ATOM 1346 C C . ASP A 1 169 ? -18.507 -21.619 -19.433 1 98.59 169 ASP A C 1
ATOM 1348 O O . ASP A 1 169 ? -18.388 -22.194 -20.517 1 98.59 169 ASP A O 1
ATOM 1352 N N . ARG A 1 170 ? -17.606 -21.68 -18.498 1 98.13 170 ARG A N 1
ATOM 1353 C CA . ARG A 1 170 ? -16.388 -22.468 -18.656 1 98.13 170 ARG A CA 1
ATOM 1354 C C . ARG A 1 170 ? -16.589 -23.893 -18.154 1 98.13 170 ARG A C 1
ATOM 1356 O O . ARG A 1 170 ? -15.628 -24.657 -18.035 1 98.13 170 ARG A O 1
ATOM 1363 N N . GLY A 1 171 ? -17.858 -24.22 -17.686 1 97.8 171 GLY A N 1
ATOM 1364 C CA . GLY A 1 171 ? -18.211 -25.609 -17.437 1 97.8 171 GLY A CA 1
ATOM 1365 C C . GLY A 1 171 ? -18.205 -25.971 -15.964 1 97.8 171 GLY A C 1
ATOM 1366 O O . GLY A 1 171 ? -18.374 -27.139 -15.606 1 97.8 171 GLY A O 1
ATOM 1367 N N . CYS A 1 172 ? -18 -25.004 -15.092 1 98.38 172 CYS A N 1
ATOM 1368 C CA . CYS A 1 172 ? -18.021 -25.301 -13.664 1 98.38 172 CYS A CA 1
ATOM 1369 C C . CYS A 1 172 ? -19.408 -25.752 -13.221 1 98.38 172 CYS A C 1
ATOM 1371 O O . CYS A 1 172 ? -20.416 -25.2 -13.665 1 98.38 172 CYS A O 1
ATOM 1373 N N . LYS A 1 173 ? -19.432 -26.702 -12.341 1 97.97 173 LYS A N 1
ATOM 1374 C CA . LYS A 1 173 ? -20.694 -27.325 -11.951 1 97.97 173 LYS A CA 1
ATOM 1375 C C . LYS A 1 173 ? -21.027 -27.027 -10.492 1 97.97 173 LYS A C 1
ATOM 1377 O O . LYS A 1 173 ? -22.187 -27.114 -10.085 1 97.97 173 LYS A O 1
ATOM 1382 N N . LYS A 1 174 ? -20.045 -26.834 -9.688 1 98.5 174 LYS A N 1
ATOM 1383 C CA . LYS A 1 174 ? -20.207 -26.432 -8.294 1 98.5 174 LYS A CA 1
ATOM 1384 C C . LYS A 1 174 ? -19.269 -25.282 -7.941 1 98.5 174 LYS A C 1
ATOM 1386 O O . LYS A 1 174 ? -18.06 -25.479 -7.806 1 98.5 174 LYS A O 1
ATOM 1391 N N . ILE A 1 175 ? -19.853 -24.149 -7.7 1 98.54 175 ILE A N 1
ATOM 1392 C CA . ILE A 1 175 ? -19.065 -22.925 -7.613 1 98.54 175 ILE A CA 1
ATOM 1393 C C . ILE A 1 175 ? -19.13 -22.368 -6.193 1 98.54 175 ILE A C 1
ATOM 1395 O O . ILE A 1 175 ? -20.201 -22.334 -5.581 1 98.54 175 ILE A O 1
ATOM 1399 N N . ALA A 1 176 ? -17.967 -21.956 -5.667 1 98.55 176 ALA A N 1
ATOM 1400 C CA . ALA A 1 176 ? -17.911 -21.29 -4.368 1 98.55 176 ALA A CA 1
ATOM 1401 C C . ALA A 1 176 ? -17.749 -19.782 -4.531 1 98.55 176 ALA A C 1
ATOM 1403 O O . ALA A 1 176 ? -17.021 -19.321 -5.414 1 98.55 176 ALA A O 1
ATOM 1404 N N . HIS A 1 177 ? -18.444 -19.042 -3.743 1 98.24 177 HIS A N 1
ATOM 1405 C CA . HIS A 1 177 ? -18.194 -17.614 -3.584 1 98.24 177 HIS A CA 1
ATOM 1406 C C . HIS A 1 177 ? -17.654 -17.301 -2.193 1 98.24 177 HIS A C 1
ATOM 1408 O O . HIS A 1 177 ? -18.261 -17.675 -1.187 1 98.24 177 HIS A O 1
ATOM 1414 N N . ILE A 1 178 ? -16.524 -16.677 -2.215 1 95.78 178 ILE A N 1
ATOM 1415 C CA . ILE A 1 178 ? -15.935 -16.225 -0.959 1 95.78 178 ILE A CA 1
ATOM 1416 C C . ILE A 1 178 ? -16.114 -14.715 -0.819 1 95.78 178 ILE A C 1
ATOM 1418 O O . ILE A 1 178 ? -15.458 -13.938 -1.516 1 95.78 178 ILE A O 1
ATOM 1422 N N . SER A 1 179 ? -16.881 -14.32 0.085 1 91.46 179 SER A N 1
ATOM 1423 C CA . SER A 1 179 ? -17.199 -12.909 0.273 1 91.46 179 SER A CA 1
ATOM 1424 C C . SER A 1 179 ? -16.562 -12.364 1.547 1 91.46 179 SER A C 1
ATOM 1426 O O . SER A 1 179 ? -16.078 -13.13 2.382 1 91.46 179 SER A O 1
ATOM 1428 N N . GLY A 1 180 ? -16.458 -11.003 1.615 1 85.58 180 GLY A N 1
ATOM 1429 C CA . GLY A 1 180 ? -16.211 -10.385 2.908 1 85.58 180 GLY A CA 1
ATOM 1430 C C . GLY A 1 180 ? -17.391 -10.492 3.856 1 85.58 180 GLY A C 1
ATOM 1431 O O . GLY A 1 180 ? -18.382 -11.158 3.549 1 85.58 180 GLY A O 1
ATOM 1432 N N . PRO A 1 181 ? -17.221 -9.823 4.939 1 79.6 181 PRO A N 1
ATOM 1433 C CA . PRO A 1 181 ? -18.332 -9.874 5.894 1 79.6 181 PRO A CA 1
ATOM 1434 C C . PRO A 1 181 ? -19.616 -9.263 5.337 1 79.6 181 PRO A C 1
ATOM 1436 O O . PRO A 1 181 ? -19.668 -8.058 5.075 1 79.6 181 PRO A O 1
ATOM 1439 N N . LEU A 1 182 ? -20.654 -9.987 5.32 1 82.75 182 LEU A N 1
ATOM 1440 C CA . LEU A 1 182 ? -21.914 -9.558 4.723 1 82.75 182 LEU A CA 1
ATOM 1441 C C . LEU A 1 182 ? -22.732 -8.736 5.713 1 82.75 182 LEU A C 1
ATOM 1443 O O . LEU A 1 182 ? -23.671 -8.039 5.32 1 82.75 182 LEU A O 1
ATOM 1447 N N . GLU A 1 183 ? -22.228 -8.8 6.935 1 77.53 183 GLU A N 1
ATOM 1448 C CA . GLU A 1 183 ? -22.934 -8.047 7.967 1 77.53 183 GLU A CA 1
ATOM 1449 C C . GLU A 1 183 ? -22.658 -6.551 7.844 1 77.53 183 GLU A C 1
ATOM 1451 O O . GLU A 1 183 ? -23.433 -5.729 8.337 1 77.53 183 GLU A O 1
ATOM 1456 N N . ILE A 1 184 ? -21.592 -6.316 7.227 1 73.89 184 ILE A N 1
ATOM 1457 C CA . ILE A 1 184 ? -21.263 -4.919 6.969 1 73.89 184 ILE A CA 1
ATOM 1458 C C . ILE A 1 184 ? -21.871 -4.482 5.638 1 73.89 184 ILE A C 1
ATOM 1460 O O . ILE A 1 184 ? -21.625 -5.104 4.602 1 73.89 184 ILE A O 1
ATOM 1464 N N . ASN A 1 185 ? -22.718 -3.594 5.724 1 75.75 185 ASN A N 1
ATOM 1465 C CA . ASN A 1 185 ? -23.379 -3.134 4.507 1 75.75 185 ASN A CA 1
ATOM 1466 C C . ASN A 1 185 ? -22.441 -2.297 3.642 1 75.75 185 ASN A C 1
ATOM 1468 O O . ASN A 1 185 ? -22.202 -1.123 3.934 1 75.75 185 ASN A O 1
ATOM 1472 N N . THR A 1 186 ? -21.955 -2.931 2.602 1 81.77 186 THR A N 1
ATOM 1473 C CA . THR A 1 186 ? -21.077 -2.271 1.643 1 81.77 186 THR A CA 1
ATOM 1474 C C . THR A 1 186 ? -21.496 -2.598 0.212 1 81.77 186 THR A C 1
ATOM 1476 O O . THR A 1 186 ? -22.103 -3.641 -0.039 1 81.77 186 THR A O 1
ATOM 1479 N N . PRO A 1 187 ? -21.165 -1.737 -0.677 1 87.5 187 PRO A N 1
ATOM 1480 C CA . PRO A 1 187 ? -21.455 -2.019 -2.085 1 87.5 187 PRO A CA 1
ATOM 1481 C C . PRO A 1 187 ? -20.84 -3.333 -2.563 1 87.5 187 PRO A C 1
ATOM 1483 O O . PRO A 1 187 ? -21.343 -3.946 -3.508 1 87.5 187 PRO A O 1
ATOM 1486 N N . ALA A 1 188 ? -19.847 -3.763 -1.921 1 88.66 188 ALA A N 1
ATOM 1487 C CA . ALA A 1 188 ? -19.197 -5.014 -2.302 1 88.66 188 ALA A CA 1
ATOM 1488 C C . ALA A 1 188 ? -20.134 -6.202 -2.102 1 88.66 188 ALA A C 1
ATOM 1490 O O . ALA A 1 188 ? -19.961 -7.25 -2.729 1 88.66 188 ALA A O 1
ATOM 1491 N N . ASN A 1 189 ? -21.102 -6.05 -1.246 1 91.83 189 ASN A N 1
ATOM 1492 C CA . ASN A 1 189 ? -22.087 -7.101 -1.011 1 91.83 189 ASN A CA 1
ATOM 1493 C C . ASN A 1 189 ? -22.878 -7.421 -2.276 1 91.83 189 ASN A C 1
ATOM 1495 O O . ASN A 1 189 ? -23.446 -8.508 -2.4 1 91.83 189 ASN A O 1
ATOM 1499 N N . LYS A 1 190 ? -22.875 -6.437 -3.156 1 95.32 190 LYS A N 1
ATOM 1500 C CA . LYS A 1 190 ? -23.583 -6.65 -4.415 1 95.32 190 LYS A CA 1
ATOM 1501 C C . LYS A 1 190 ? -22.913 -7.74 -5.246 1 95.32 190 LYS A C 1
ATOM 1503 O O . LYS A 1 190 ? -23.547 -8.346 -6.112 1 95.32 190 LYS A O 1
ATOM 1508 N N . ARG A 1 191 ? -21.664 -7.971 -5.009 1 97.2 191 ARG A N 1
ATOM 1509 C CA . ARG A 1 191 ? -20.991 -9.099 -5.645 1 97.2 191 ARG A CA 1
ATOM 1510 C C . ARG A 1 191 ? -21.643 -10.419 -5.247 1 97.2 191 ARG A C 1
ATOM 1512 O O . ARG A 1 191 ? -21.897 -11.274 -6.099 1 97.2 191 ARG A O 1
ATOM 1519 N N . TYR A 1 192 ? -21.897 -10.497 -3.957 1 96.93 192 TYR A N 1
ATOM 1520 C CA . TYR A 1 192 ? -22.569 -11.678 -3.424 1 96.93 192 TYR A CA 1
ATOM 1521 C C . TYR A 1 192 ? -23.981 -11.8 -3.984 1 96.93 192 TYR A C 1
ATOM 1523 O O . TYR A 1 192 ? -24.404 -12.887 -4.385 1 96.93 192 TYR A O 1
ATOM 1531 N N . GLN A 1 193 ? -24.678 -10.707 -4.002 1 97.37 193 GLN A N 1
ATOM 1532 C CA . GLN A 1 193 ? -26.038 -10.714 -4.532 1 97.37 193 GLN A CA 1
ATOM 1533 C C . GLN A 1 193 ? -26.061 -11.192 -5.981 1 97.37 193 GLN A C 1
ATOM 1535 O O . GLN A 1 193 ? -26.908 -12.004 -6.359 1 97.37 193 GLN A O 1
ATOM 1540 N N . ALA A 1 194 ? -25.17 -10.642 -6.744 1 98.61 194 ALA A N 1
ATOM 1541 C CA . ALA A 1 194 ? -25.079 -11.03 -8.15 1 98.61 194 ALA A CA 1
ATOM 1542 C C . ALA A 1 194 ? -24.768 -12.517 -8.29 1 98.61 194 ALA A C 1
ATOM 1544 O O . ALA A 1 194 ? -25.369 -13.209 -9.115 1 98.61 194 ALA A O 1
ATOM 1545 N N . PHE A 1 195 ? -23.857 -13.008 -7.473 1 98.68 195 PHE A N 1
ATOM 1546 C CA . PHE A 1 195 ? -23.504 -14.423 -7.485 1 98.68 195 PHE A CA 1
ATOM 1547 C C . PHE A 1 195 ? -24.733 -15.29 -7.239 1 98.68 195 PHE A C 1
ATOM 1549 O O . PHE A 1 195 ? -25.008 -16.218 -8.003 1 98.68 195 PHE A O 1
ATOM 1556 N N . MET A 1 196 ? -25.434 -14.957 -6.244 1 98.41 196 MET A N 1
ATOM 1557 C CA . MET A 1 196 ? -26.623 -15.712 -5.86 1 98.41 196 MET A CA 1
ATOM 1558 C C . MET A 1 196 ? -27.668 -15.683 -6.97 1 98.41 196 MET A C 1
ATOM 1560 O O . MET A 1 196 ? -28.235 -16.719 -7.322 1 98.41 196 MET A O 1
ATOM 1564 N N . ASP A 1 197 ? -27.883 -14.532 -7.499 1 98.71 197 ASP A N 1
ATOM 1565 C CA . ASP A 1 197 ? -28.884 -14.387 -8.552 1 98.71 197 ASP A CA 1
ATOM 1566 C C . ASP A 1 197 ? -28.541 -15.258 -9.759 1 98.71 197 ASP A C 1
ATOM 1568 O O . ASP A 1 197 ? -29.416 -15.92 -10.321 1 98.71 197 ASP A O 1
ATOM 1572 N N . VAL A 1 198 ? -27.269 -15.259 -10.135 1 98.77 198 VAL A N 1
ATOM 1573 C CA . VAL A 1 198 ? -26.842 -15.952 -11.345 1 98.77 198 VAL A CA 1
ATOM 1574 C C . VAL A 1 198 ? -26.89 -17.462 -11.121 1 98.77 198 VAL A C 1
ATOM 1576 O O . VAL A 1 198 ? -27.425 -18.202 -11.951 1 98.77 198 VAL A O 1
ATOM 1579 N N . VAL A 1 199 ? -26.39 -17.968 -10.003 1 98.53 199 VAL A N 1
ATOM 1580 C CA . VAL A 1 199 ? -26.314 -19.409 -9.783 1 98.53 199 VAL A CA 1
ATOM 1581 C C . VAL A 1 199 ? -27.721 -19.983 -9.628 1 98.53 199 VAL A C 1
ATOM 1583 O O . VAL A 1 199 ? -27.985 -21.115 -10.041 1 98.53 199 VAL A O 1
ATOM 1586 N N . LEU A 1 200 ? -28.574 -19.239 -8.976 1 98.45 200 LEU A N 1
ATOM 1587 C CA . LEU A 1 200 ? -29.952 -19.693 -8.817 1 98.45 200 LEU A CA 1
ATOM 1588 C C . LEU A 1 200 ? -30.676 -19.71 -10.159 1 98.45 200 LEU A C 1
ATOM 1590 O O . LEU A 1 200 ? -31.39 -20.665 -10.471 1 98.45 200 LEU A O 1
ATOM 1594 N N . ALA A 1 201 ? -30.47 -18.677 -10.932 1 98.42 201 ALA A N 1
ATOM 1595 C CA . ALA A 1 201 ? -31.118 -18.572 -12.236 1 98.42 201 ALA A CA 1
ATOM 1596 C C . ALA A 1 201 ? -30.646 -19.679 -13.175 1 98.42 201 ALA A C 1
ATOM 1598 O O . ALA A 1 201 ? -31.424 -20.187 -13.986 1 98.42 201 ALA A O 1
ATOM 1599 N N . ARG A 1 202 ? -29.456 -20.017 -13.049 1 98.14 202 ARG A N 1
ATOM 1600 C CA . ARG A 1 202 ? -28.877 -20.986 -13.974 1 98.14 202 ARG A CA 1
ATOM 1601 C C . ARG A 1 202 ? -28.841 -22.38 -13.355 1 98.14 202 ARG A C 1
ATOM 1603 O O . ARG A 1 202 ? -28.363 -23.329 -13.979 1 98.14 202 ARG A O 1
ATOM 1610 N N . LYS A 1 203 ? -29.295 -22.512 -12.103 1 97.98 203 LYS A N 1
ATOM 1611 C CA . LYS A 1 203 ? -29.457 -23.768 -11.377 1 97.98 203 LYS A CA 1
ATOM 1612 C C . LYS A 1 203 ? -28.125 -24.5 -11.24 1 97.98 203 LYS A C 1
ATOM 1614 O O . LYS A 1 203 ? -28.028 -25.689 -11.553 1 97.98 203 LYS A O 1
ATOM 1619 N N . VAL A 1 204 ? -27.11 -23.829 -10.835 1 98.15 204 VAL A N 1
ATOM 1620 C CA . VAL A 1 204 ? -25.783 -24.383 -10.59 1 98.15 204 VAL A CA 1
ATOM 1621 C C . VAL A 1 204 ? -25.577 -24.585 -9.09 1 98.15 204 VAL A C 1
ATOM 1623 O O . VAL A 1 204 ? -25.987 -23.749 -8.282 1 98.15 204 VAL A O 1
ATOM 1626 N N . ASN A 1 205 ? -24.986 -25.723 -8.665 1 98.36 205 ASN A N 1
ATOM 1627 C CA . ASN A 1 205 ? -24.651 -25.945 -7.263 1 98.36 205 ASN A CA 1
ATOM 1628 C C . ASN A 1 205 ? -23.645 -24.916 -6.757 1 98.36 205 ASN A C 1
ATOM 1630 O O . ASN A 1 205 ? -22.762 -24.486 -7.502 1 98.36 205 ASN A O 1
ATOM 1634 N N . PHE A 1 206 ? -23.824 -24.551 -5.5 1 98.37 206 PHE A N 1
ATOM 1635 C CA . PHE A 1 206 ? -22.951 -23.48 -5.034 1 98.37 206 PHE A CA 1
ATOM 1636 C C . PHE A 1 206 ? -22.667 -23.623 -3.544 1 98.37 206 PHE A C 1
ATOM 1638 O O . PHE A 1 206 ? -23.34 -24.386 -2.848 1 98.37 206 PHE A O 1
ATOM 1645 N N . VAL A 1 207 ? -21.585 -22.991 -3.107 1 97.76 207 VAL A N 1
ATOM 1646 C CA . VAL A 1 207 ? -21.158 -22.861 -1.718 1 97.76 207 VAL A CA 1
ATOM 1647 C C . VAL A 1 207 ? -20.847 -21.398 -1.407 1 97.76 207 VAL A C 1
ATOM 1649 O O . VAL A 1 207 ? -20.29 -20.684 -2.244 1 97.76 207 VAL A O 1
ATOM 1652 N N . ILE A 1 208 ? -21.257 -20.96 -0.225 1 96.12 208 ILE A N 1
ATOM 1653 C CA . ILE A 1 208 ? -20.942 -19.604 0.212 1 96.12 208 ILE A CA 1
ATOM 1654 C C . ILE A 1 208 ? -20.049 -19.655 1.45 1 96.12 208 ILE A C 1
ATOM 1656 O O . ILE A 1 208 ? -20.33 -20.395 2.395 1 96.12 208 ILE A O 1
ATOM 1660 N N . LYS A 1 209 ? -18.987 -18.886 1.363 1 93.94 209 LYS A N 1
ATOM 1661 C CA . LYS A 1 209 ? -18.13 -18.682 2.528 1 93.94 209 LYS A CA 1
ATOM 1662 C C . LYS A 1 209 ? -17.854 -17.199 2.753 1 93.94 209 LYS A C 1
ATOM 1664 O O . LYS A 1 209 ? -17.769 -16.425 1.797 1 93.94 209 LYS A O 1
ATOM 1669 N N . GLN A 1 210 ? -17.733 -16.838 3.985 1 88.76 210 GLN A N 1
ATOM 1670 C CA . GLN A 1 210 ? -17.427 -15.459 4.353 1 88.76 210 GLN A CA 1
ATOM 1671 C C . GLN A 1 210 ? -16.087 -15.367 5.077 1 88.76 210 GLN A C 1
ATOM 1673 O O . GLN A 1 210 ? -15.746 -16.243 5.876 1 88.76 210 GLN A O 1
ATOM 1678 N N . THR A 1 211 ? -15.411 -14.365 4.691 1 80.7 211 THR A N 1
ATOM 1679 C CA . THR A 1 211 ? -14.163 -14.097 5.397 1 80.7 211 THR A CA 1
ATOM 1680 C C . THR A 1 211 ? -14.339 -12.952 6.391 1 80.7 211 THR A C 1
ATOM 1682 O O . THR A 1 211 ? -15.187 -12.079 6.196 1 80.7 211 THR A O 1
ATOM 1685 N N . LYS A 1 212 ? -13.729 -13.204 7.486 1 66.33 212 LYS A N 1
ATOM 1686 C CA . LYS A 1 212 ? -13.611 -12.047 8.368 1 66.33 212 LYS A CA 1
ATOM 1687 C C . LYS A 1 212 ? -12.532 -11.087 7.874 1 66.33 212 LYS A C 1
ATOM 1689 O O . LYS A 1 212 ? -11.681 -11.464 7.066 1 66.33 212 LYS A O 1
ATOM 1694 N N . LEU A 1 213 ? -12.785 -9.824 7.938 1 54.94 213 LEU A N 1
ATOM 1695 C CA . LEU A 1 213 ? -11.85 -8.809 7.465 1 54.94 213 LEU A CA 1
ATOM 1696 C C . LEU A 1 213 ? -10.429 -9.126 7.918 1 54.94 213 LEU A C 1
ATOM 1698 O O . LEU A 1 213 ? -9.508 -8.342 7.679 1 54.94 213 LEU A O 1
ATOM 1702 N N . ASP A 1 214 ? -10.298 -10.193 8.656 1 54.66 214 ASP A N 1
ATOM 1703 C CA . ASP A 1 214 ? -8.982 -10.233 9.287 1 54.66 214 ASP A CA 1
ATOM 1704 C C . ASP A 1 214 ? -7.876 -10.366 8.242 1 54.66 214 ASP A C 1
ATOM 1706 O O . ASP A 1 214 ? -8.147 -10.678 7.08 1 54.66 214 ASP A O 1
ATOM 1710 N N . ILE A 1 215 ? -6.442 -10.569 8.755 1 55.73 215 ILE A N 1
ATOM 1711 C CA . ILE A 1 215 ? -5.049 -10.622 8.324 1 55.73 215 ILE A CA 1
ATOM 1712 C C . ILE A 1 215 ? -4.848 -11.799 7.373 1 55.73 215 ILE A C 1
ATOM 1714 O O . ILE A 1 215 ? -5.587 -12.785 7.43 1 55.73 215 ILE A O 1
ATOM 1718 N N . PHE A 1 216 ? -4.039 -11.691 6.378 1 59.62 216 PHE A N 1
ATOM 1719 C CA . PHE A 1 216 ? -3.561 -12.589 5.333 1 59.62 216 PHE A CA 1
ATOM 1720 C C . PHE A 1 216 ? -3.606 -14.038 5.801 1 59.62 216 PHE A C 1
ATOM 1722 O O . PHE A 1 216 ? -4.037 -14.923 5.059 1 59.62 216 PHE A O 1
ATOM 1729 N N . ASP A 1 217 ? -3.435 -14.26 7.002 1 65.43 217 ASP A N 1
ATOM 1730 C CA . ASP A 1 217 ? -3.392 -15.621 7.528 1 65.43 217 ASP A CA 1
ATOM 1731 C C . ASP A 1 217 ? -4.786 -16.245 7.551 1 65.43 217 ASP A C 1
ATOM 1733 O O . ASP A 1 217 ? -4.929 -17.463 7.426 1 65.43 217 ASP A O 1
ATOM 1737 N N . GLY A 1 218 ? -5.665 -15.401 7.489 1 80.75 218 GLY A N 1
ATOM 1738 C CA . GLY A 1 218 ? -7.041 -15.872 7.517 1 80.75 218 GLY A CA 1
ATOM 1739 C C . GLY A 1 218 ? -7.499 -16.454 6.193 1 80.75 218 GLY A C 1
ATOM 1740 O O . GLY A 1 218 ? -8.259 -17.424 6.165 1 80.75 218 GLY A O 1
ATOM 1741 N N . TYR A 1 219 ? -6.903 -16.027 5.16 1 87.32 219 TYR A N 1
ATOM 1742 C CA . TYR A 1 219 ? -7.341 -16.46 3.838 1 87.32 219 TYR A CA 1
ATOM 1743 C C . TYR A 1 219 ? -6.848 -17.87 3.535 1 87.32 219 TYR A C 1
ATOM 1745 O O . TYR A 1 219 ? -7.559 -18.663 2.914 1 87.32 219 TYR A O 1
ATOM 1753 N N . GLU A 1 220 ? -5.672 -18.152 3.995 1 88.87 220 GLU A N 1
ATOM 1754 C CA . GLU A 1 220 ? -5.118 -19.486 3.778 1 88.87 220 GLU A CA 1
ATOM 1755 C C . GLU A 1 220 ? -5.941 -20.549 4.499 1 88.87 220 GLU A C 1
ATOM 1757 O O . GLU A 1 220 ? -6.259 -21.592 3.923 1 88.87 220 GLU A O 1
ATOM 1762 N N . LYS A 1 221 ? -6.217 -20.266 5.721 1 90.89 221 LYS A N 1
ATOM 1763 C CA . LYS A 1 221 ? -7.026 -21.195 6.505 1 90.89 221 LYS A CA 1
ATOM 1764 C C . LYS A 1 221 ? -8.394 -21.408 5.864 1 90.89 221 LYS A C 1
ATOM 1766 O O . LYS A 1 221 ? -8.904 -22.53 5.835 1 90.89 221 LYS A O 1
ATOM 1771 N N . LEU A 1 222 ? -8.887 -20.378 5.41 1 91.87 222 LEU A N 1
ATOM 1772 C CA . LEU A 1 222 ? -10.182 -20.435 4.74 1 91.87 222 LEU A CA 1
ATOM 1773 C C . LEU A 1 222 ? -10.112 -21.315 3.497 1 91.87 222 LEU A C 1
ATOM 1775 O O . LEU A 1 222 ? -11.019 -22.112 3.244 1 91.87 222 LEU A O 1
ATOM 1779 N N . ALA A 1 223 ? -9.129 -21.196 2.723 1 93.46 223 ALA A N 1
ATOM 1780 C CA . ALA A 1 223 ? -8.953 -21.967 1.495 1 93.46 223 ALA A CA 1
ATOM 1781 C C . ALA A 1 223 ? -8.82 -23.457 1.797 1 93.46 223 ALA A C 1
ATOM 1783 O O . ALA A 1 223 ? -9.442 -24.289 1.131 1 93.46 223 ALA A O 1
ATOM 1784 N N . TYR A 1 224 ? -8.037 -23.778 2.826 1 94.86 224 TYR A N 1
ATOM 1785 C CA . TYR A 1 224 ? -7.9 -25.173 3.229 1 94.86 224 TYR A CA 1
ATOM 1786 C C . TYR A 1 224 ? -9.252 -25.767 3.607 1 94.86 224 TYR A C 1
ATOM 1788 O O . TYR A 1 224 ? -9.609 -26.856 3.149 1 94.86 224 TYR A O 1
ATOM 1796 N N . LYS A 1 225 ? -9.935 -25.028 4.393 1 94.83 225 LYS A N 1
ATOM 1797 C CA . LYS A 1 225 ? -11.237 -25.492 4.861 1 94.83 225 LYS A CA 1
ATOM 1798 C C . LYS A 1 225 ? -12.21 -25.665 3.698 1 94.83 225 LYS A C 1
ATOM 1800 O O . LYS A 1 225 ? -13.007 -26.605 3.684 1 94.83 225 LYS A O 1
ATOM 1805 N N . LEU A 1 226 ? -12.16 -24.801 2.793 1 95.36 226 LEU A N 1
ATOM 1806 C CA . LEU A 1 226 ? -13.011 -24.873 1.61 1 95.36 226 LEU A CA 1
ATOM 1807 C C . LEU A 1 226 ? -12.786 -26.179 0.857 1 95.36 226 LEU A C 1
ATOM 1809 O O . LEU A 1 226 ? -13.744 -26.874 0.511 1 95.36 226 LEU A O 1
ATOM 1813 N N . PHE A 1 227 ? -11.544 -26.571 0.624 1 96.27 227 PHE A N 1
ATOM 1814 C CA . PHE A 1 227 ? -11.211 -27.762 -0.149 1 96.27 227 PHE A CA 1
ATOM 1815 C C . PHE A 1 227 ? -11.51 -29.026 0.648 1 96.27 227 PHE A C 1
ATOM 1817 O O . PHE A 1 227 ? -11.878 -30.054 0.077 1 96.27 227 PHE A O 1
ATOM 1824 N N . GLU A 1 228 ? -11.338 -28.899 1.918 1 96.44 228 GLU A N 1
ATOM 1825 C CA . GLU A 1 228 ? -11.636 -30.037 2.782 1 96.44 228 GLU A CA 1
ATOM 1826 C C . GLU A 1 228 ? -13.137 -30.304 2.846 1 96.44 228 GLU A C 1
ATOM 1828 O O . GLU A 1 228 ? -13.575 -31.449 2.718 1 96.44 228 GLU A O 1
ATOM 1833 N N . ASP A 1 229 ? -13.862 -29.267 3.044 1 96.92 229 ASP A N 1
ATOM 1834 C CA . ASP A 1 229 ? -15.307 -29.374 3.222 1 96.92 229 ASP A CA 1
ATOM 1835 C C . ASP A 1 229 ? -16.001 -29.692 1.899 1 96.92 229 ASP A C 1
ATOM 1837 O O . ASP A 1 229 ? -17.043 -30.351 1.881 1 96.92 229 ASP A O 1
ATOM 1841 N N . TYR A 1 230 ? -15.428 -29.181 0.848 1 97.06 230 TYR A N 1
ATOM 1842 C CA . TYR A 1 230 ? -16.063 -29.31 -0.459 1 97.06 230 TYR A CA 1
ATOM 1843 C C . TYR A 1 230 ? -15.045 -29.704 -1.523 1 97.06 230 TYR A C 1
ATOM 1845 O O . TYR A 1 230 ? -14.765 -28.93 -2.44 1 97.06 230 TYR A O 1
ATOM 1853 N N . PRO A 1 231 ? -14.599 -30.886 -1.528 1 95.76 231 PRO A N 1
ATOM 1854 C CA . PRO A 1 231 ? -13.549 -31.33 -2.448 1 95.76 231 PRO A CA 1
ATOM 1855 C C . PRO A 1 231 ? -14 -31.316 -3.908 1 95.76 231 PRO A C 1
ATOM 1857 O O . PRO A 1 231 ? -13.165 -31.365 -4.815 1 95.76 231 PRO A O 1
ATOM 1860 N N . ASP A 1 232 ? -15.257 -31.18 -4.141 1 96.63 232 ASP A N 1
ATOM 1861 C CA . ASP A 1 232 ? -15.794 -31.313 -5.491 1 96.63 232 ASP A CA 1
ATOM 1862 C C . ASP A 1 232 ? -16.037 -29.944 -6.123 1 96.63 232 ASP A C 1
ATOM 1864 O O . ASP A 1 232 ? -16.529 -29.852 -7.249 1 96.63 232 ASP A O 1
ATOM 1868 N N . ILE A 1 233 ? -15.616 -28.879 -5.47 1 97.63 233 ILE A N 1
ATOM 1869 C CA . ILE A 1 233 ? -15.75 -27.56 -6.077 1 97.63 233 ILE A CA 1
ATOM 1870 C C . ILE A 1 233 ? -14.811 -27.446 -7.276 1 97.63 233 ILE A C 1
ATOM 1872 O O . ILE A 1 233 ? -13.67 -27.912 -7.226 1 97.63 233 ILE A O 1
ATOM 1876 N N . ASP A 1 234 ? -15.325 -26.846 -8.262 1 98.42 234 ASP A N 1
ATOM 1877 C CA . ASP A 1 234 ? -14.495 -26.739 -9.458 1 98.42 234 ASP A CA 1
ATOM 1878 C C . ASP A 1 234 ? -14.439 -25.298 -9.96 1 98.42 234 ASP A C 1
ATOM 1880 O O . ASP A 1 234 ? -13.848 -25.023 -11.007 1 98.42 234 ASP A O 1
ATOM 1884 N N . GLY A 1 235 ? -15.061 -24.305 -9.276 1 98.55 235 GLY A N 1
ATOM 1885 C CA . GLY A 1 235 ? -14.996 -22.878 -9.545 1 98.55 235 GLY A CA 1
ATOM 1886 C C . GLY A 1 235 ? -15.043 -22.031 -8.287 1 98.55 235 GLY A C 1
ATOM 1887 O O . GLY A 1 235 ? -15.756 -22.361 -7.337 1 98.55 235 GLY A O 1
ATOM 1888 N N . VAL A 1 236 ? -14.317 -20.99 -8.259 1 98.74 236 VAL A N 1
ATOM 1889 C CA . VAL A 1 236 ? -14.35 -20.072 -7.125 1 98.74 236 VAL A CA 1
ATOM 1890 C C . VAL A 1 236 ? -14.411 -18.631 -7.627 1 98.74 236 VAL A C 1
ATOM 1892 O O . VAL A 1 236 ? -13.571 -18.21 -8.426 1 98.74 236 VAL A O 1
ATOM 1895 N N . PHE A 1 237 ? -15.405 -17.928 -7.254 1 98.79 237 PHE A N 1
ATOM 1896 C CA . PHE A 1 237 ? -15.451 -16.475 -7.36 1 98.79 237 PHE A CA 1
ATOM 1897 C C . PHE A 1 237 ? -15.029 -15.823 -6.049 1 98.79 237 PHE A C 1
ATOM 1899 O O . PHE A 1 237 ? -15.81 -15.769 -5.097 1 98.79 237 PHE A O 1
ATOM 1906 N N . ALA A 1 238 ? -13.775 -15.38 -5.994 1 97.48 238 ALA A N 1
ATOM 1907 C CA . ALA A 1 238 ? -13.265 -14.676 -4.82 1 97.48 238 ALA A CA 1
ATOM 1908 C C . ALA A 1 238 ? -13.575 -13.184 -4.898 1 97.48 238 ALA A C 1
ATOM 1910 O O . ALA A 1 238 ? -13.298 -12.538 -5.912 1 97.48 238 ALA A O 1
ATOM 1911 N N . SER A 1 239 ? -13.996 -12.62 -3.845 1 95.32 239 SER A N 1
ATOM 1912 C CA . SER A 1 239 ? -14.453 -11.234 -3.832 1 95.32 239 SER A CA 1
ATOM 1913 C C . SER A 1 239 ? -13.276 -10.265 -3.869 1 95.32 239 SER A C 1
ATOM 1915 O O . SER A 1 239 ? -13.468 -9.05 -3.959 1 95.32 239 SER A O 1
ATOM 1917 N N . SER A 1 240 ? -12.073 -10.755 -3.835 1 94.39 240 SER A N 1
ATOM 1918 C CA . SER A 1 240 ? -10.862 -9.951 -3.971 1 94.39 240 SER A CA 1
ATOM 1919 C C . SER A 1 240 ? -9.718 -10.77 -4.56 1 94.39 240 SER A C 1
ATOM 1921 O O . SER A 1 240 ? -9.692 -11.995 -4.427 1 94.39 240 SER A O 1
ATOM 1923 N N . ASP A 1 241 ? -8.815 -10.081 -5.102 1 95.67 241 ASP A N 1
ATOM 1924 C CA . ASP A 1 241 ? -7.651 -10.746 -5.678 1 95.67 241 ASP A CA 1
ATOM 1925 C C . ASP A 1 241 ? -6.791 -11.388 -4.592 1 95.67 241 ASP A C 1
ATOM 1927 O O . ASP A 1 241 ? -6.163 -12.424 -4.821 1 95.67 241 ASP A O 1
ATOM 1931 N N . MET A 1 242 ? -6.791 -10.814 -3.439 1 93.23 242 MET A N 1
ATOM 1932 C CA . MET A 1 242 ? -5.99 -11.359 -2.347 1 93.23 242 MET A CA 1
ATOM 1933 C C . MET A 1 242 ? -6.561 -12.689 -1.865 1 93.23 242 MET A C 1
ATOM 1935 O O . MET A 1 242 ? -5.811 -13.617 -1.558 1 93.23 242 MET A O 1
ATOM 1939 N N . ILE A 1 243 ? -7.833 -12.779 -1.797 1 93.86 243 ILE A N 1
ATOM 1940 C CA . ILE A 1 243 ? -8.476 -14.047 -1.47 1 93.86 243 ILE A CA 1
ATOM 1941 C C . ILE A 1 243 ? -8.165 -15.078 -2.552 1 93.86 243 ILE A C 1
ATOM 1943 O O . ILE A 1 243 ? -7.784 -16.211 -2.248 1 93.86 243 ILE A O 1
ATOM 1947 N N . ALA A 1 244 ? -8.301 -14.629 -3.787 1 96.11 244 ALA A N 1
ATOM 1948 C CA . ALA A 1 244 ? -8.042 -15.517 -4.918 1 96.11 244 ALA A CA 1
ATOM 1949 C C . ALA A 1 244 ? -6.608 -16.037 -4.891 1 96.11 244 ALA A C 1
ATOM 1951 O O . ALA A 1 244 ? -6.368 -17.226 -5.112 1 96.11 244 ALA A O 1
ATOM 1952 N N . ALA A 1 245 ? -5.671 -15.146 -4.625 1 94.18 245 ALA A N 1
ATOM 1953 C CA . ALA A 1 245 ? -4.262 -15.523 -4.557 1 94.18 245 ALA A CA 1
ATOM 1954 C C . ALA A 1 245 ? -4.028 -16.581 -3.483 1 94.18 245 ALA A C 1
ATOM 1956 O O . ALA A 1 245 ? -3.249 -17.516 -3.682 1 94.18 245 ALA A O 1
ATOM 1957 N N . SER A 1 246 ? -4.668 -16.447 -2.366 1 93.93 246 SER A N 1
ATOM 1958 C CA . SER A 1 246 ? -4.537 -17.409 -1.276 1 93.93 246 SER A CA 1
ATOM 1959 C C . SER A 1 246 ? -5.085 -18.774 -1.675 1 93.93 246 SER A C 1
ATOM 1961 O O . SER A 1 246 ? -4.506 -19.807 -1.331 1 93.93 246 SER A O 1
ATOM 1963 N N . ILE A 1 247 ? -6.182 -18.771 -2.373 1 95.58 247 ILE A N 1
ATOM 1964 C CA . ILE A 1 247 ? -6.788 -20.019 -2.826 1 95.58 247 ILE A CA 1
ATOM 1965 C C . ILE A 1 247 ? -5.868 -20.703 -3.834 1 95.58 247 ILE A C 1
ATOM 1967 O O . ILE A 1 247 ? -5.687 -21.923 -3.79 1 95.58 247 ILE A O 1
ATOM 1971 N N . ILE A 1 248 ? -5.294 -19.927 -4.731 1 95.53 248 ILE A N 1
ATOM 1972 C CA . ILE A 1 248 ? -4.356 -20.464 -5.711 1 95.53 248 ILE A CA 1
ATOM 1973 C C . ILE A 1 248 ? -3.166 -21.097 -4.994 1 95.53 248 ILE A C 1
ATOM 1975 O O . ILE A 1 248 ? -2.736 -22.199 -5.345 1 95.53 248 ILE A O 1
ATOM 1979 N N . HIS A 1 249 ? -2.68 -20.406 -3.991 1 93.58 249 HIS A N 1
ATOM 1980 C CA . HIS A 1 249 ? -1.55 -20.9 -3.212 1 93.58 249 HIS A CA 1
ATOM 1981 C C . HIS A 1 249 ? -1.878 -22.233 -2.549 1 93.58 249 HIS A C 1
ATOM 1983 O O . HIS A 1 249 ? -1.11 -23.192 -2.66 1 93.58 249 HIS A O 1
ATOM 1989 N N . VAL A 1 250 ? -2.998 -22.32 -1.914 1 94.94 250 VAL A N 1
ATOM 1990 C CA . VAL A 1 250 ? -3.385 -23.526 -1.19 1 94.94 250 VAL A CA 1
ATOM 1991 C C . VAL A 1 250 ? -3.695 -24.646 -2.181 1 94.94 250 VAL A C 1
ATOM 1993 O O . VAL A 1 250 ? -3.387 -25.813 -1.925 1 94.94 250 VAL A O 1
ATOM 1996 N N . ALA A 1 251 ? -4.327 -24.298 -3.318 1 95.86 251 ALA A N 1
ATOM 1997 C CA . ALA A 1 251 ? -4.578 -25.29 -4.36 1 95.86 251 ALA A CA 1
ATOM 1998 C C . ALA A 1 251 ? -3.284 -25.979 -4.785 1 95.86 251 ALA A C 1
ATOM 2000 O O . ALA A 1 251 ? -3.249 -27.201 -4.946 1 95.86 251 ALA A O 1
ATOM 2001 N N . ASN A 1 252 ? -2.289 -25.166 -4.965 1 92.57 252 ASN A N 1
ATOM 2002 C CA . ASN A 1 252 ? -0.982 -25.709 -5.318 1 92.57 252 ASN A CA 1
ATOM 2003 C C . ASN A 1 252 ? -0.461 -26.659 -4.243 1 92.57 252 ASN A C 1
ATOM 2005 O O . ASN A 1 252 ? 0.115 -27.702 -4.556 1 92.57 252 ASN A O 1
ATOM 2009 N N . LEU A 1 253 ? -0.658 -26.342 -2.995 1 92.04 253 LEU A N 1
ATOM 2010 C CA . LEU A 1 253 ? -0.155 -27.126 -1.872 1 92.04 253 LEU A CA 1
ATOM 2011 C C . LEU A 1 253 ? -0.884 -28.462 -1.772 1 92.04 253 LEU A C 1
ATOM 2013 O O . LEU A 1 253 ? -0.298 -29.464 -1.356 1 92.04 253 LEU A O 1
ATOM 2017 N N . VAL A 1 254 ? -2.12 -28.468 -2.196 1 94.19 254 VAL A N 1
ATOM 2018 C CA . VAL A 1 254 ? -2.905 -29.683 -2.009 1 94.19 254 VAL A CA 1
ATOM 2019 C C . VAL A 1 254 ? -2.995 -30.449 -3.327 1 94.19 254 VAL A C 1
ATOM 2021 O O . VAL A 1 254 ? -3.745 -31.422 -3.437 1 94.19 254 VAL A O 1
ATOM 2024 N N . GLY A 1 255 ? -2.367 -29.919 -4.352 1 92.8 255 GLY A N 1
ATOM 2025 C CA . GLY A 1 255 ? -2.216 -30.654 -5.598 1 92.8 255 GLY A CA 1
ATOM 2026 C C . GLY A 1 255 ? -3.389 -30.471 -6.543 1 92.8 255 GLY A C 1
ATOM 2027 O O . GLY A 1 255 ? -3.675 -31.347 -7.362 1 92.8 255 GLY A O 1
ATOM 2028 N N . LYS A 1 256 ? -4.127 -29.432 -6.382 1 94.9 256 LYS A N 1
ATOM 2029 C CA . LYS A 1 256 ? -5.206 -29.1 -7.308 1 94.9 256 LYS A CA 1
ATOM 2030 C C . LYS A 1 256 ? -4.691 -28.256 -8.471 1 94.9 256 LYS A C 1
ATOM 2032 O O . LYS A 1 256 ? -4.06 -27.219 -8.261 1 94.9 256 LYS A O 1
ATOM 2037 N N . ASP A 1 257 ? -5.02 -28.7 -9.614 1 94.42 257 ASP A N 1
ATOM 2038 C CA . ASP A 1 257 ? -4.583 -27.986 -10.81 1 94.42 257 ASP A CA 1
ATOM 2039 C C . ASP A 1 257 ? -5.589 -26.907 -11.204 1 94.42 257 ASP A C 1
ATOM 2041 O O . ASP A 1 257 ? -6.773 -27.194 -11.393 1 94.42 257 ASP A O 1
ATOM 2045 N N . ILE A 1 258 ? -5.096 -25.811 -11.398 1 95.15 258 ILE A N 1
ATOM 2046 C CA . ILE A 1 258 ? -5.94 -24.707 -11.843 1 95.15 258 ILE A CA 1
ATOM 2047 C C . ILE A 1 258 ? -6.276 -24.877 -13.322 1 95.15 258 ILE A C 1
ATOM 2049 O O . ILE A 1 258 ? -5.395 -25.163 -14.137 1 95.15 258 ILE A O 1
ATOM 2053 N N . THR A 1 259 ? -7.489 -24.703 -13.705 1 93.3 259 THR A N 1
ATOM 2054 C CA . THR A 1 259 ? -8.152 -24.817 -14.999 1 93.3 259 THR A CA 1
ATOM 2055 C C . THR A 1 259 ? -8.564 -26.261 -15.271 1 93.3 259 THR A C 1
ATOM 2057 O O . THR A 1 259 ? -9.516 -26.51 -16.014 1 93.3 259 THR A O 1
ATOM 2060 N N . LYS A 1 260 ? -7.881 -27.197 -14.655 1 95.96 260 LYS A N 1
ATOM 2061 C CA . LYS A 1 260 ? -8.3 -28.585 -14.822 1 95.96 260 LYS A CA 1
ATOM 2062 C C . LYS A 1 260 ? -9.239 -29.015 -13.699 1 95.96 260 LYS A C 1
ATOM 2064 O O . LYS A 1 260 ? -10.297 -29.593 -13.955 1 95.96 260 LYS A O 1
ATOM 2069 N N . ASP A 1 261 ? -8.784 -28.715 -12.479 1 96.78 261 ASP A N 1
ATOM 2070 C CA . ASP A 1 261 ? -9.568 -29.12 -11.316 1 96.78 261 ASP A CA 1
ATOM 2071 C C . ASP A 1 261 ? -10.395 -27.954 -10.779 1 96.78 261 ASP A C 1
ATOM 2073 O O . ASP A 1 261 ? -11.425 -28.162 -10.134 1 96.78 261 ASP A O 1
ATOM 2077 N N . LEU A 1 262 ? -9.837 -26.749 -11.022 1 97.93 262 LEU A N 1
ATOM 2078 C CA . LEU A 1 262 ? -10.409 -25.571 -10.378 1 97.93 262 LEU A CA 1
ATOM 2079 C C . LEU A 1 262 ? -10.209 -24.329 -11.24 1 97.93 262 LEU A C 1
ATOM 2081 O O . LEU A 1 262 ? -9.119 -24.107 -11.772 1 97.93 262 LEU A O 1
ATOM 2085 N N . LYS A 1 263 ? -11.23 -23.579 -11.48 1 98.7 263 LYS A N 1
ATOM 2086 C CA . LYS A 1 263 ? -11.146 -22.259 -12.1 1 98.7 263 LYS A CA 1
ATOM 2087 C C . LYS A 1 263 ? -11.432 -21.156 -11.085 1 98.7 263 LYS A C 1
ATOM 2089 O O . LYS A 1 263 ? -12.278 -21.32 -10.203 1 98.7 263 LYS A O 1
ATOM 2094 N N . ILE A 1 264 ? -10.714 -20.056 -11.165 1 98.62 264 ILE A N 1
ATOM 2095 C CA . ILE A 1 264 ? -10.806 -19.021 -10.142 1 98.62 264 ILE A CA 1
ATOM 2096 C C . ILE A 1 264 ? -10.947 -17.652 -10.804 1 98.62 264 ILE A C 1
ATOM 2098 O O . ILE A 1 264 ? -10.235 -17.343 -11.763 1 98.62 264 ILE A O 1
ATOM 2102 N N . VAL A 1 265 ? -11.836 -16.846 -10.343 1 98.81 265 VAL A N 1
ATOM 2103 C CA . VAL A 1 265 ? -11.982 -15.443 -10.716 1 98.81 265 VAL A CA 1
ATOM 2104 C C . VAL A 1 265 ? -11.83 -14.561 -9.479 1 98.81 265 VAL A C 1
ATOM 2106 O O . VAL A 1 265 ? -12.477 -14.799 -8.456 1 98.81 265 VAL A O 1
ATOM 2109 N N . GLY A 1 266 ? -10.957 -13.606 -9.561 1 98.4 266 GLY A N 1
ATOM 2110 C CA . GLY A 1 266 ? -10.794 -12.635 -8.491 1 98.4 266 GLY A CA 1
ATOM 2111 C C . GLY A 1 266 ? -11.527 -11.332 -8.75 1 98.4 266 GLY A C 1
ATOM 2112 O O . GLY A 1 266 ? -12.413 -11.272 -9.605 1 98.4 266 GLY A O 1
ATOM 2113 N N . TYR A 1 267 ? -11.206 -10.305 -7.964 1 97.91 267 TYR A N 1
ATOM 2114 C CA . TYR A 1 267 ? -11.829 -8.99 -8.068 1 97.91 267 TYR A CA 1
ATOM 2115 C C . TYR A 1 267 ? -10.853 -7.891 -7.664 1 97.91 267 TYR A C 1
ATOM 2117 O O . TYR A 1 267 ? -10.17 -8.003 -6.644 1 97.91 267 TYR A O 1
ATOM 2125 N N . ASP A 1 268 ? -10.803 -6.794 -8.509 1 97.26 268 ASP A N 1
ATOM 2126 C CA . ASP A 1 268 ? -10.042 -5.573 -8.261 1 97.26 268 ASP A CA 1
ATOM 2127 C C . ASP A 1 268 ? -9.054 -5.303 -9.394 1 97.26 268 ASP A C 1
ATOM 2129 O O . ASP A 1 268 ? -8.883 -4.157 -9.815 1 97.26 268 ASP A O 1
ATOM 2133 N N . ASP A 1 269 ? -8.31 -6.409 -9.821 1 97.8 269 ASP A N 1
ATOM 2134 C CA . ASP A 1 269 ? -7.2 -6.359 -10.768 1 97.8 269 ASP A CA 1
ATOM 2135 C C . ASP A 1 269 ? -6.059 -5.499 -10.231 1 97.8 269 ASP A C 1
ATOM 2137 O O . ASP A 1 269 ? -5.6 -4.576 -10.906 1 97.8 269 ASP A O 1
ATOM 2141 N N . ILE A 1 270 ? -5.679 -5.823 -9.021 1 94.95 270 ILE A N 1
ATOM 2142 C CA . ILE A 1 270 ? -4.52 -5.158 -8.435 1 94.95 270 ILE A CA 1
ATOM 2143 C C . ILE A 1 270 ? -3.263 -5.526 -9.22 1 94.95 270 ILE A C 1
ATOM 2145 O O . ILE A 1 270 ? -3.246 -6.524 -9.946 1 94.95 270 ILE A O 1
ATOM 2149 N N . ASN A 1 271 ? -2.217 -4.834 -9.068 1 89.08 271 ASN A N 1
ATOM 2150 C CA . ASN A 1 271 ? -1.008 -4.969 -9.872 1 89.08 271 ASN A CA 1
ATOM 2151 C C . ASN A 1 271 ? -0.461 -6.393 -9.829 1 89.08 271 ASN A C 1
ATOM 2153 O O . ASN A 1 271 ? 0.033 -6.904 -10.836 1 89.08 271 ASN A O 1
ATOM 2157 N N . ILE A 1 272 ? -0.62 -7.066 -8.762 1 89.24 272 ILE A N 1
ATOM 2158 C CA . ILE A 1 272 ? 0.018 -8.362 -8.561 1 89.24 272 ILE A CA 1
ATOM 2159 C C . ILE A 1 272 ? -0.801 -9.453 -9.247 1 89.24 272 ILE A C 1
ATOM 2161 O O . ILE A 1 272 ? -0.327 -10.578 -9.421 1 89.24 272 ILE A O 1
ATOM 2165 N N . ALA A 1 273 ? -2.005 -9.169 -9.616 1 92.7 273 ALA A N 1
ATOM 2166 C CA . ALA A 1 273 ? -2.909 -10.162 -10.189 1 92.7 273 ALA A CA 1
ATOM 2167 C C . ALA A 1 273 ? -2.319 -10.776 -11.455 1 92.7 273 ALA A C 1
ATOM 2169 O O . ALA A 1 273 ? -2.511 -11.964 -11.724 1 92.7 273 ALA A O 1
ATOM 2170 N N . SER A 1 274 ? -1.567 -9.967 -12.201 1 90.5 274 SER A N 1
ATOM 2171 C CA . SER A 1 274 ? -0.966 -10.447 -13.441 1 90.5 274 SER A CA 1
ATOM 2172 C C . SER A 1 274 ? 0.31 -11.236 -13.168 1 90.5 274 SER A C 1
ATOM 2174 O O . SER A 1 274 ? 0.8 -11.956 -14.041 1 90.5 274 SER A O 1
ATOM 2176 N N . LEU A 1 275 ? 0.81 -11.138 -11.948 1 89.27 275 LEU A N 1
ATOM 2177 C CA . LEU A 1 275 ? 2.094 -11.747 -11.62 1 89.27 275 LEU A CA 1
ATOM 2178 C C . LEU A 1 275 ? 1.898 -13.103 -10.951 1 89.27 275 LEU A C 1
ATOM 2180 O O . LEU A 1 275 ? 2.83 -13.907 -10.882 1 89.27 275 LEU A O 1
ATOM 2184 N N . ILE A 1 276 ? 0.717 -13.327 -10.487 1 87.91 276 ILE A N 1
ATOM 2185 C CA . ILE A 1 276 ? 0.371 -14.602 -9.867 1 87.91 276 ILE A CA 1
ATOM 2186 C C . ILE A 1 276 ? 0.503 -15.727 -10.891 1 87.91 276 ILE A C 1
ATOM 2188 O O . ILE A 1 276 ? 0.232 -15.529 -12.078 1 87.91 276 ILE A O 1
ATOM 2192 N N . VAL A 1 277 ? 0.971 -16.917 -10.465 1 89.24 277 VAL A N 1
ATOM 2193 C CA . VAL A 1 277 ? 1.107 -18.071 -11.347 1 89.24 277 VAL A CA 1
ATOM 2194 C C . VAL A 1 277 ? 0.129 -19.164 -10.923 1 89.24 277 VAL A C 1
ATOM 2196 O O . VAL A 1 277 ? 0.25 -19.724 -9.831 1 89.24 277 VAL A O 1
ATOM 2199 N N . PRO A 1 278 ? -0.77 -19.468 -11.803 1 92.06 278 PRO A N 1
ATOM 2200 C CA . PRO A 1 278 ? -1.053 -18.821 -13.087 1 92.06 278 PRO A CA 1
ATOM 2201 C C . PRO A 1 278 ? -1.67 -17.434 -12.925 1 92.06 278 PRO A C 1
ATOM 2203 O O . PRO A 1 278 ? -2.238 -17.125 -11.874 1 92.06 278 PRO A O 1
ATOM 2206 N N . SER A 1 279 ? -1.573 -16.595 -13.95 1 94.64 279 SER A N 1
ATOM 2207 C CA . SER A 1 279 ? -2.094 -15.234 -13.882 1 94.64 279 SER A CA 1
ATOM 2208 C C . SER A 1 279 ? -3.596 -15.229 -13.617 1 94.64 279 SER A C 1
ATOM 2210 O O . SER A 1 279 ? -4.336 -16.03 -14.193 1 94.64 279 SER A O 1
ATOM 2212 N N . LEU A 1 280 ? -4.02 -14.369 -12.859 1 97.37 280 LEU A N 1
ATOM 2213 C CA . LEU A 1 280 ? -5.347 -14.422 -12.256 1 97.37 280 LEU A CA 1
ATOM 2214 C C . LEU A 1 280 ? -6.377 -13.737 -13.148 1 97.37 280 LEU A C 1
ATOM 2216 O O . LEU A 1 280 ? -6.224 -12.562 -13.491 1 97.37 280 LEU A O 1
ATOM 2220 N N . THR A 1 281 ? -7.412 -14.448 -13.589 1 98.59 281 THR A N 1
ATOM 2221 C CA . THR A 1 281 ? -8.628 -13.849 -14.128 1 98.59 281 THR A CA 1
ATOM 2222 C C . THR A 1 281 ? -9.35 -13.035 -13.059 1 98.59 281 THR A C 1
ATOM 2224 O O . THR A 1 281 ? -9.551 -13.51 -11.939 1 98.59 281 THR A O 1
ATOM 2227 N N . THR A 1 282 ? -9.695 -11.8 -13.374 1 98.76 282 THR A N 1
ATOM 2228 C CA . THR A 1 282 ? -10.242 -10.937 -12.332 1 98.76 282 THR A CA 1
ATOM 2229 C C . THR A 1 282 ? -11.162 -9.879 -12.934 1 98.76 282 THR A C 1
ATOM 2231 O O . THR A 1 282 ? -11.173 -9.678 -14.15 1 98.76 282 THR A O 1
ATOM 2234 N N . ILE A 1 283 ? -12.04 -9.356 -12.114 1 98.87 283 ILE A N 1
ATOM 2235 C CA . ILE A 1 283 ? -12.806 -8.168 -12.472 1 98.87 283 ILE A CA 1
ATOM 2236 C C . ILE A 1 283 ? -11.981 -6.916 -12.187 1 98.87 283 ILE A C 1
ATOM 2238 O O . ILE A 1 283 ? -11.5 -6.723 -11.067 1 98.87 283 ILE A O 1
ATOM 2242 N N . LYS A 1 284 ? -11.818 -6.147 -13.187 1 98.66 284 LYS A N 1
ATOM 2243 C CA . LYS A 1 284 ? -11.029 -4.926 -13.048 1 98.66 284 LYS A CA 1
ATOM 2244 C C . LYS A 1 284 ? -11.895 -3.764 -12.57 1 98.66 284 LYS A C 1
ATOM 2246 O O . LYS A 1 284 ? -12.872 -3.399 -13.227 1 98.66 284 LYS A O 1
ATOM 2251 N N . GLN A 1 285 ? -11.622 -3.259 -11.415 1 97.99 285 GLN A N 1
ATOM 2252 C CA . GLN A 1 285 ? -12.193 -1.992 -10.97 1 97.99 285 GLN A CA 1
ATOM 2253 C C . GLN A 1 285 ? -11.417 -0.809 -11.541 1 97.99 285 GLN A C 1
ATOM 2255 O O . GLN A 1 285 ? -10.195 -0.873 -11.688 1 97.99 285 GLN A O 1
ATOM 2260 N N . PRO A 1 286 ? -12.045 0.232 -11.878 1 98.11 286 PRO A N 1
ATOM 2261 C CA . PRO A 1 286 ? -11.351 1.429 -12.357 1 98.11 286 PRO A CA 1
ATOM 2262 C C . PRO A 1 286 ? -10.756 2.26 -11.222 1 98.11 286 PRO A C 1
ATOM 2264 O O . PRO A 1 286 ? -11.198 3.385 -10.978 1 98.11 286 PRO A O 1
ATOM 2267 N N . ILE A 1 287 ? -9.754 1.807 -10.6 1 97.54 287 ILE A N 1
ATOM 2268 C CA . ILE A 1 287 ? -9.21 2.329 -9.351 1 97.54 287 ILE A CA 1
ATOM 2269 C C . ILE A 1 287 ? -8.759 3.774 -9.549 1 97.54 287 ILE A C 1
ATOM 2271 O O . ILE A 1 287 ? -9.022 4.635 -8.705 1 97.54 287 ILE A O 1
ATOM 2275 N N . GLU A 1 288 ? -8.061 4.036 -10.639 1 97.84 288 GLU A N 1
ATOM 2276 C CA . GLU A 1 288 ? -7.617 5.4 -10.91 1 97.84 288 GLU A CA 1
ATOM 2277 C C . GLU A 1 288 ? -8.803 6.353 -11.031 1 97.84 288 GLU A C 1
ATOM 2279 O O . GLU A 1 288 ? -8.809 7.425 -10.423 1 97.84 288 GLU A O 1
ATOM 2284 N N . ALA A 1 289 ? -9.76 5.947 -11.833 1 98.56 289 ALA A N 1
ATOM 2285 C CA . ALA A 1 289 ? -10.943 6.78 -12.034 1 98.56 289 ALA A CA 1
ATOM 2286 C C . ALA A 1 289 ? -11.691 6.995 -10.721 1 98.56 289 ALA A C 1
ATOM 2288 O O . ALA A 1 289 ? -12.259 8.066 -10.492 1 98.56 289 ALA A O 1
ATOM 2289 N N . MET A 1 290 ? -11.744 6 -9.919 1 97.81 290 MET A N 1
ATOM 2290 C CA . MET A 1 290 ? -12.385 6.114 -8.612 1 97.81 290 MET A CA 1
ATOM 2291 C C . MET A 1 290 ? -11.674 7.149 -7.746 1 97.81 290 MET A C 1
ATOM 2293 O O . MET A 1 290 ? -12.322 7.981 -7.108 1 97.81 290 MET A O 1
ATOM 2297 N N . GLY A 1 291 ? -10.344 7.065 -7.693 1 98.06 291 GLY A N 1
ATOM 2298 C CA . GLY A 1 291 ? -9.57 8.036 -6.935 1 98.06 291 GLY A CA 1
ATOM 2299 C C . GLY A 1 291 ? -9.749 9.458 -7.431 1 98.06 291 GLY A C 1
ATOM 2300 O O . GLY A 1 291 ? -9.944 10.379 -6.635 1 98.06 291 GLY A O 1
ATOM 2301 N N . GLU A 1 292 ? -9.677 9.619 -8.729 1 98.48 292 GLU A N 1
ATOM 2302 C CA . GLU A 1 292 ? -9.863 10.929 -9.346 1 98.48 292 GLU A CA 1
ATOM 2303 C C . GLU A 1 292 ? -11.241 11.5 -9.023 1 98.48 292 GLU A C 1
ATOM 2305 O O . GLU A 1 292 ? -11.362 12.667 -8.646 1 98.48 292 GLU A O 1
ATOM 2310 N N . LEU A 1 293 ? -12.244 10.659 -9.191 1 98.38 293 LEU A N 1
ATOM 2311 C CA . LEU A 1 293 ? -13.624 11.089 -8.996 1 98.38 293 LEU A CA 1
ATOM 2312 C C . LEU A 1 293 ? -13.881 11.449 -7.537 1 98.38 293 LEU A C 1
ATOM 2314 O O . LEU A 1 293 ? -14.594 12.413 -7.247 1 98.38 293 LEU A O 1
ATOM 2318 N N . ALA A 1 294 ? -13.344 10.692 -6.602 1 97.79 294 ALA A N 1
ATOM 2319 C CA . ALA A 1 294 ? -13.513 10.979 -5.18 1 97.79 294 ALA A CA 1
ATOM 2320 C C . ALA A 1 294 ? -12.983 12.367 -4.834 1 97.79 294 ALA A C 1
ATOM 2322 O O . ALA A 1 294 ? -13.652 13.139 -4.142 1 97.79 294 ALA A O 1
ATOM 2323 N N . VAL A 1 295 ? -11.822 12.694 -5.349 1 98.22 295 VAL A N 1
ATOM 2324 C CA . VAL A 1 295 ? -11.21 13.994 -5.095 1 98.22 295 VAL A CA 1
ATOM 2325 C C . VAL A 1 295 ? -12.037 15.093 -5.758 1 98.22 295 VAL A C 1
ATOM 2327 O O . VAL A 1 295 ? -12.303 16.132 -5.149 1 98.22 295 VAL A O 1
ATOM 2330 N N . LYS A 1 296 ? -12.431 14.85 -6.991 1 98.32 296 LYS A N 1
ATOM 2331 C CA . LYS A 1 296 ? -13.225 15.827 -7.73 1 98.32 296 LYS A CA 1
ATOM 2332 C C . LYS A 1 296 ? -14.521 16.152 -6.994 1 98.32 296 LYS A C 1
ATOM 2334 O O . LYS A 1 296 ? -14.884 17.322 -6.853 1 98.32 296 LYS A O 1
ATOM 2339 N N . ILE A 1 297 ? -15.213 15.129 -6.555 1 97.76 297 ILE A N 1
ATOM 2340 C CA . ILE A 1 297 ? -16.477 15.316 -5.852 1 97.76 297 ILE A CA 1
ATOM 2341 C C . ILE A 1 297 ? -16.242 16.114 -4.571 1 97.76 297 ILE A C 1
ATOM 2343 O O . ILE A 1 297 ? -17.012 17.021 -4.247 1 97.76 297 ILE A O 1
ATOM 2347 N N . LEU A 1 298 ? -15.224 15.787 -3.842 1 96.86 298 LEU A N 1
ATOM 2348 C CA . LEU A 1 298 ? -14.919 16.498 -2.605 1 96.86 298 LEU A CA 1
ATOM 2349 C C . LEU A 1 298 ? -14.689 17.981 -2.873 1 96.86 298 LEU A C 1
ATOM 2351 O O . LEU A 1 298 ? -15.212 18.835 -2.153 1 96.86 298 LEU A O 1
ATOM 2355 N N . ILE A 1 299 ? -13.916 18.288 -3.893 1 96.07 299 ILE A N 1
ATOM 2356 C CA . ILE A 1 299 ? -13.607 19.669 -4.246 1 96.07 299 ILE A CA 1
ATOM 2357 C C . ILE A 1 299 ? -14.883 20.39 -4.675 1 96.07 299 ILE A C 1
ATOM 2359 O O . ILE A 1 299 ? -15.113 21.539 -4.29 1 96.07 299 ILE A O 1
ATOM 2363 N N . ASP A 1 300 ? -15.673 19.708 -5.493 1 96.93 300 ASP A N 1
ATOM 2364 C CA . ASP A 1 300 ? -16.947 20.289 -5.906 1 96.93 300 ASP A CA 1
ATOM 2365 C C . ASP A 1 300 ? -17.817 20.621 -4.696 1 96.93 300 ASP A C 1
ATOM 2367 O O . ASP A 1 300 ? -18.473 21.664 -4.665 1 96.93 300 ASP A O 1
ATOM 2371 N N . LEU A 1 301 ? -17.842 19.753 -3.7 1 93.98 301 LEU A N 1
ATOM 2372 C CA . LEU A 1 301 ? -18.584 20.002 -2.469 1 93.98 301 LEU A CA 1
ATOM 2373 C C . LEU A 1 301 ? -18.042 21.232 -1.747 1 93.98 301 LEU A C 1
ATOM 2375 O O . LEU A 1 301 ? -18.813 22.05 -1.242 1 93.98 301 LEU A O 1
ATOM 2379 N N . LEU A 1 302 ? -16.755 21.287 -1.732 1 91.34 302 LEU A N 1
ATOM 2380 C CA . LEU A 1 302 ? -16.098 22.419 -1.087 1 91.34 302 LEU A CA 1
ATOM 2381 C C . LEU A 1 302 ? -16.457 23.726 -1.787 1 91.34 302 LEU A C 1
ATOM 2383 O O . LEU A 1 302 ? -16.542 24.776 -1.145 1 91.34 302 LEU A O 1
ATOM 2387 N N . GLU A 1 303 ? -16.682 23.619 -3.023 1 91.91 303 GLU A N 1
ATOM 2388 C CA . GLU A 1 303 ? -17.035 24.789 -3.821 1 91.91 303 GLU A CA 1
ATOM 2389 C C . GLU A 1 303 ? -18.548 24.969 -3.897 1 91.91 303 GLU A C 1
ATOM 2391 O O . GLU A 1 303 ? -19.043 25.787 -4.675 1 91.91 303 GLU A O 1
ATOM 2396 N N . LYS A 1 304 ? -19.291 24.154 -3.28 1 92.44 304 LYS A N 1
ATOM 2397 C CA . LYS A 1 304 ? -20.746 24.213 -3.171 1 92.44 304 LYS A CA 1
ATOM 2398 C C . LYS A 1 304 ? -21.41 23.937 -4.517 1 92.44 304 LYS A C 1
ATOM 2400 O O . LYS A 1 304 ? -22.416 24.562 -4.859 1 92.44 304 LYS A O 1
ATOM 2405 N N . LYS A 1 305 ? -20.73 23.168 -5.249 1 94.73 305 LYS A N 1
ATOM 2406 C CA . LYS A 1 305 ? -21.331 22.692 -6.492 1 94.73 305 LYS A CA 1
ATOM 2407 C C . LYS A 1 305 ? -22.188 21.453 -6.249 1 94.73 305 LYS A C 1
ATOM 2409 O O . LYS A 1 305 ? -22.007 20.752 -5.251 1 94.73 305 LYS A O 1
ATOM 2414 N N . GLU A 1 306 ? -23.092 21.301 -7.101 1 93.92 306 GLU A N 1
ATOM 2415 C CA . GLU A 1 306 ? -23.926 20.105 -7.03 1 93.92 306 GLU A CA 1
ATOM 2416 C C . GLU A 1 306 ? -23.15 18.864 -7.462 1 93.92 306 GLU A C 1
ATOM 2418 O O . GLU A 1 306 ? -22.378 18.911 -8.422 1 93.92 306 GLU A O 1
ATOM 2423 N N . VAL A 1 307 ? -23.336 17.804 -6.659 1 94.94 307 VAL A N 1
ATOM 2424 C CA . VAL A 1 307 ? -22.676 16.544 -6.983 1 94.94 307 VAL A CA 1
ATOM 2425 C C . VAL A 1 307 ? -23.686 15.4 -6.917 1 94.94 307 VAL A C 1
ATOM 2427 O O . VAL A 1 307 ? -24.665 15.47 -6.171 1 94.94 307 VAL A O 1
ATOM 2430 N N . ASP A 1 308 ? -23.522 14.428 -7.754 1 94.09 308 ASP A N 1
ATOM 2431 C CA . ASP A 1 308 ? -24.343 13.224 -7.673 1 94.09 308 ASP A CA 1
ATOM 2432 C C . ASP A 1 308 ? -24.045 12.441 -6.397 1 94.09 308 ASP A C 1
ATOM 2434 O O . ASP A 1 308 ? -22.887 12.325 -5.99 1 94.09 308 ASP A O 1
ATOM 2438 N N . ILE A 1 309 ? -25.065 11.939 -5.766 1 92 309 ILE A N 1
ATOM 2439 C CA . ILE A 1 309 ? -24.896 11.152 -4.55 1 92 309 ILE A CA 1
ATOM 2440 C C . ILE A 1 309 ? -24.316 9.783 -4.898 1 92 309 ILE A C 1
ATOM 2442 O O . ILE A 1 309 ? -23.404 9.299 -4.224 1 92 309 ILE A O 1
ATOM 2446 N N . GLU A 1 310 ? -24.866 9.224 -5.913 1 93.1 310 GLU A N 1
ATOM 2447 C CA . GLU A 1 310 ? -24.425 7.899 -6.34 1 93.1 310 GLU A CA 1
ATOM 2448 C C . GLU A 1 310 ? -23.513 7.988 -7.56 1 93.1 310 GLU A C 1
ATOM 2450 O O . GLU A 1 310 ? -23.923 8.481 -8.613 1 93.1 310 GLU A O 1
ATOM 2455 N N . ASN A 1 311 ? -22.296 7.574 -7.42 1 95.84 311 ASN A N 1
ATOM 2456 C CA . ASN A 1 311 ? -21.322 7.533 -8.506 1 95.84 311 ASN A CA 1
ATOM 2457 C C . ASN A 1 311 ? -20.778 6.123 -8.718 1 95.84 311 ASN A C 1
ATOM 2459 O O . ASN A 1 311 ? -19.873 5.688 -8.004 1 95.84 311 ASN A O 1
ATOM 2463 N N . ILE A 1 312 ? -21.353 5.45 -9.684 1 96.54 312 ILE A N 1
ATOM 2464 C CA . ILE A 1 312 ? -21.016 4.056 -9.95 1 96.54 312 ILE A CA 1
ATOM 2465 C C .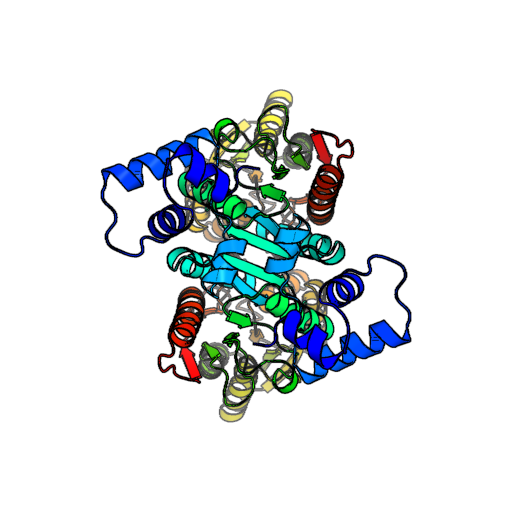 ILE A 1 312 ? -20.233 3.955 -11.258 1 96.54 312 ILE A C 1
ATOM 2467 O O . ILE A 1 312 ? -20.706 4.397 -12.307 1 96.54 312 ILE A O 1
ATOM 2471 N N . LEU A 1 313 ? -19.04 3.46 -11.208 1 98.22 313 LEU A N 1
ATOM 2472 C CA . LEU A 1 313 ? -18.183 3.34 -12.382 1 98.22 313 LEU A CA 1
ATOM 2473 C C . LEU A 1 313 ? -18.214 1.92 -12.935 1 98.22 313 LEU A C 1
ATOM 2475 O O . LEU A 1 313 ? -18.325 0.955 -12.175 1 98.22 313 LEU A O 1
ATOM 2479 N N . PRO A 1 314 ? -18.065 1.759 -14.177 1 98.42 314 PRO A N 1
ATOM 2480 C CA . PRO A 1 314 ? -18.132 0.435 -14.799 1 98.42 314 PRO A CA 1
ATOM 2481 C C . PRO A 1 314 ? -16.893 -0.413 -14.516 1 98.42 314 PRO A C 1
ATOM 2483 O O . PRO A 1 314 ? -15.82 0.129 -14.238 1 98.42 314 PRO A O 1
ATOM 2486 N N . VAL A 1 315 ? -17.09 -1.717 -14.584 1 98.52 315 VAL A N 1
ATOM 2487 C CA . VAL A 1 315 ? -16.006 -2.679 -14.413 1 98.52 315 VAL A CA 1
ATOM 2488 C C . VAL A 1 315 ? -15.826 -3.489 -15.694 1 98.52 315 VAL A C 1
ATOM 2490 O O . VAL A 1 315 ? -16.68 -3.453 -16.584 1 98.52 315 VAL A O 1
ATOM 2493 N N . THR A 1 316 ? -14.684 -4.103 -15.804 1 98.54 316 THR A N 1
ATOM 2494 C CA . THR A 1 316 ? -14.419 -4.978 -16.941 1 98.54 316 THR A CA 1
ATOM 2495 C C . THR A 1 316 ? -13.851 -6.315 -16.474 1 98.54 316 THR A C 1
ATOM 2497 O O . THR A 1 316 ? -13.21 -6.391 -15.424 1 98.54 316 THR A O 1
ATOM 2500 N N . LEU A 1 317 ? -14.142 -7.343 -17.23 1 98.74 317 LEU A N 1
ATOM 2501 C CA . LEU A 1 317 ? -13.579 -8.669 -16.997 1 98.74 317 LEU A CA 1
ATOM 2502 C C . LEU A 1 317 ? -12.243 -8.826 -17.714 1 98.74 317 LEU A C 1
ATOM 2504 O O . LEU A 1 317 ? -12.146 -8.573 -18.917 1 98.74 317 LEU A O 1
ATOM 2508 N N . VAL A 1 318 ? -11.209 -9.141 -16.991 1 98.63 318 VAL A N 1
ATOM 2509 C CA . VAL A 1 318 ? -9.894 -9.425 -17.554 1 98.63 318 VAL A CA 1
ATOM 2510 C C . VAL A 1 318 ? -9.605 -10.922 -17.462 1 98.63 318 VAL A C 1
ATOM 2512 O O . VAL A 1 318 ? -9.267 -11.431 -16.391 1 98.63 318 VAL A O 1
ATOM 2515 N N . GLU A 1 319 ? -9.687 -11.595 -18.516 1 98.24 319 GLU A N 1
ATOM 2516 C CA . GLU A 1 319 ? -9.457 -13.036 -18.543 1 98.24 319 GLU A CA 1
ATOM 2517 C C . GLU A 1 319 ? -7.971 -13.355 -18.681 1 98.24 319 GLU A C 1
ATOM 2519 O O . GLU A 1 319 ? -7.291 -12.806 -19.551 1 98.24 319 GLU A O 1
ATOM 2524 N N . ARG A 1 320 ? -7.524 -14.235 -17.746 1 96.83 320 ARG A N 1
ATOM 2525 C CA . ARG A 1 320 ? -6.144 -14.706 -17.805 1 96.83 320 ARG A CA 1
ATOM 2526 C C . ARG A 1 320 ? -6.078 -16.225 -17.68 1 96.83 320 ARG A C 1
ATOM 2528 O O . ARG A 1 320 ? -6.885 -16.938 -18.28 1 96.83 320 ARG A O 1
ATOM 2535 N N . LYS A 1 321 ? -5.195 -16.77 -16.843 1 95.86 321 LYS A N 1
ATOM 2536 C CA . LYS A 1 321 ? -4.866 -18.184 -16.989 1 95.86 321 LYS A CA 1
ATOM 2537 C C . LYS A 1 321 ? -5.528 -19.019 -15.896 1 95.86 321 LYS A C 1
ATOM 2539 O O . LYS A 1 321 ? -5.367 -20.24 -15.857 1 95.86 321 LYS A O 1
ATOM 2544 N N . THR A 1 322 ? -6.346 -18.375 -15.069 1 97.77 322 THR A N 1
ATOM 2545 C CA . THR A 1 322 ? -6.98 -19.166 -14.02 1 97.77 322 THR A CA 1
ATOM 2546 C C . THR A 1 322 ? -8.361 -19.642 -14.461 1 97.77 322 THR A C 1
ATOM 2548 O O . THR A 1 322 ? -9.077 -20.286 -13.692 1 97.77 322 THR A O 1
ATOM 2551 N N . THR A 1 323 ? -8.8 -19.316 -15.736 1 97.34 323 THR A N 1
ATOM 2552 C CA . THR A 1 323 ? -10.088 -19.775 -16.244 1 97.34 323 THR A CA 1
ATOM 2553 C C . THR A 1 323 ? -9.951 -20.303 -17.669 1 97.34 323 THR A C 1
ATOM 2555 O O . THR A 1 323 ? -8.986 -19.983 -18.365 1 97.34 323 THR A O 1
ATOM 2558 N N . MET B 1 1 ? -18.605 29.829 13.458 1 54.11 1 MET B N 1
ATOM 2559 C CA . MET B 1 1 ? -18.112 28.741 14.298 1 54.11 1 MET B CA 1
ATOM 2560 C C . MET B 1 1 ? -17.707 29.255 15.675 1 54.11 1 MET B C 1
ATOM 2562 O O . MET B 1 1 ? -17.296 30.408 15.815 1 54.11 1 MET B O 1
ATOM 2566 N N . ALA B 1 2 ? -18.154 28.564 16.681 1 67.36 2 ALA B N 1
ATOM 2567 C CA . ALA B 1 2 ? -17.858 28.983 18.049 1 67.36 2 ALA B CA 1
ATOM 2568 C C . ALA B 1 2 ? -16.354 29.121 18.266 1 67.36 2 ALA B C 1
ATOM 2570 O O . ALA B 1 2 ? -15.566 28.359 17.702 1 67.36 2 ALA B O 1
ATOM 2571 N N . THR B 1 3 ? -15.939 30.193 18.771 1 74.92 3 THR B N 1
ATOM 2572 C CA . THR B 1 3 ? -14.539 30.46 19.081 1 74.92 3 THR B CA 1
ATOM 2573 C C . THR B 1 3 ? -14.255 30.208 20.559 1 74.92 3 THR B C 1
ATOM 2575 O O . THR B 1 3 ? -15.177 29.979 21.344 1 74.92 3 THR B O 1
ATOM 2578 N N . ILE B 1 4 ? -12.965 30.202 20.727 1 80.76 4 ILE B N 1
ATOM 2579 C CA . ILE B 1 4 ? -12.542 30.027 22.112 1 80.76 4 ILE B CA 1
ATOM 2580 C C . ILE B 1 4 ? -13.136 31.136 22.977 1 80.76 4 ILE B C 1
ATOM 2582 O O . ILE B 1 4 ? -13.435 30.921 24.154 1 80.76 4 ILE B O 1
ATOM 2586 N N . LYS B 1 5 ? -13.384 32.3 22.377 1 83.78 5 LYS B N 1
ATOM 2587 C CA . LYS B 1 5 ? -13.993 33.415 23.097 1 83.78 5 LYS B CA 1
ATOM 2588 C C . LYS B 1 5 ? -15.445 33.11 23.455 1 83.78 5 LYS B C 1
ATOM 2590 O O . LYS B 1 5 ? -15.905 33.45 24.547 1 83.78 5 LYS B O 1
ATOM 2595 N N . ASP B 1 6 ? -16.077 32.379 22.509 1 86.05 6 ASP B N 1
ATOM 2596 C CA . ASP B 1 6 ? -17.465 32.001 22.755 1 86.05 6 ASP B CA 1
ATOM 2597 C C . ASP B 1 6 ? -17.567 31.005 23.909 1 86.05 6 ASP B C 1
ATOM 2599 O O . ASP B 1 6 ? -18.47 31.103 24.742 1 86.05 6 ASP B O 1
ATOM 2603 N N . VAL B 1 7 ? -16.628 30.138 23.822 1 88.04 7 VAL B N 1
ATOM 2604 C CA . VAL B 1 7 ? -16.589 29.146 24.892 1 88.04 7 VAL B CA 1
ATOM 2605 C C . VAL B 1 7 ? -16.364 29.841 26.233 1 88.04 7 VAL B C 1
ATOM 2607 O O . VAL B 1 7 ? -17.038 29.532 27.219 1 88.04 7 VAL B O 1
ATOM 2610 N N . ALA B 1 8 ? -15.512 30.749 26.251 1 87.8 8 ALA B N 1
ATOM 2611 C CA . ALA B 1 8 ? -15.19 31.489 27.468 1 87.8 8 ALA B CA 1
ATOM 2612 C C . ALA B 1 8 ? -16.411 32.24 27.992 1 87.8 8 ALA B C 1
ATOM 2614 O O . ALA B 1 8 ? -16.676 32.244 29.196 1 87.8 8 ALA B O 1
ATOM 2615 N N . LYS B 1 9 ? -17.124 32.77 27.132 1 88.9 9 LYS B N 1
ATOM 2616 C CA . LYS B 1 9 ? -18.316 33.537 27.485 1 88.9 9 LYS B CA 1
ATOM 2617 C C . LYS B 1 9 ? -19.38 32.641 28.113 1 88.9 9 LYS B C 1
ATOM 2619 O O . LYS B 1 9 ? -19.926 32.965 29.17 1 88.9 9 LYS B O 1
ATOM 2624 N N . ILE B 1 10 ? -19.556 31.539 27.493 1 89.29 10 ILE B N 1
ATOM 2625 C CA . ILE B 1 10 ? -20.599 30.629 27.954 1 89.29 10 ILE B CA 1
ATOM 2626 C C . ILE B 1 10 ? -20.175 29.983 29.271 1 89.29 10 ILE B C 1
ATOM 2628 O O . ILE B 1 10 ? -20.996 29.8 30.173 1 89.29 10 ILE B O 1
ATOM 2632 N N . ALA B 1 11 ? -18.968 29.653 29.317 1 89.56 11 ALA B N 1
ATOM 2633 C CA . ALA B 1 11 ? -18.435 29.005 30.512 1 89.56 11 ALA B CA 1
ATOM 2634 C C . ALA B 1 11 ? -18.173 30.023 31.618 1 89.56 11 ALA B C 1
ATOM 2636 O O . ALA B 1 11 ? -17.888 29.651 32.758 1 89.56 11 ALA B O 1
ATOM 2637 N N . GLU B 1 12 ? -18.25 31.302 31.383 1 90.24 12 GLU B N 1
ATOM 2638 C CA . GLU B 1 12 ? -18.03 32.405 32.313 1 90.24 12 GLU B CA 1
ATOM 2639 C C . GLU B 1 12 ? -16.618 32.366 32.891 1 90.24 12 GLU B C 1
ATOM 2641 O O . GLU B 1 12 ? -16.434 32.497 34.103 1 90.24 12 GLU B O 1
ATOM 2646 N N . VAL B 1 13 ? -15.753 32.05 32.043 1 89.34 13 VAL B N 1
ATOM 2647 C CA . VAL B 1 13 ? -14.337 32.087 32.393 1 89.34 13 VAL B CA 1
ATOM 2648 C C . VAL B 1 13 ? -13.568 32.896 31.352 1 89.34 13 VAL B C 1
ATOM 2650 O O . VAL B 1 13 ? -14.135 33.318 30.341 1 89.34 13 VAL B O 1
ATOM 2653 N N . THR B 1 14 ? -12.33 33.256 31.669 1 83.58 14 THR B N 1
ATOM 2654 C CA . THR B 1 14 ? -11.499 33.976 30.709 1 83.58 14 THR B CA 1
ATOM 2655 C C . THR B 1 14 ? -11.033 33.045 29.593 1 83.58 14 THR B C 1
ATOM 2657 O O . THR B 1 14 ? -11.035 31.823 29.755 1 83.58 14 THR B O 1
ATOM 2660 N N . VAL B 1 15 ? -10.657 33.609 28.435 1 85.94 15 VAL B N 1
ATOM 2661 C CA . VAL B 1 15 ? -10.113 32.856 27.31 1 85.94 15 VAL B CA 1
ATOM 2662 C C . VAL B 1 15 ? -8.875 32.082 27.756 1 85.94 15 VAL B C 1
ATOM 2664 O O . VAL B 1 15 ? -8.662 30.943 27.335 1 85.94 15 VAL B O 1
ATOM 2667 N N . THR B 1 16 ? -8.174 32.682 28.683 1 79.69 16 THR B N 1
ATOM 2668 C CA . THR B 1 16 ? -6.965 32.055 29.206 1 79.69 16 THR B CA 1
ATOM 2669 C C . THR B 1 16 ? -7.308 30.791 29.989 1 79.69 16 THR B C 1
ATOM 2671 O O . THR B 1 16 ? -6.603 29.784 29.892 1 79.69 16 THR B O 1
ATOM 2674 N N . THR B 1 17 ? -8.383 30.901 30.706 1 82.5 17 THR B N 1
ATOM 2675 C CA . THR B 1 17 ? -8.814 29.746 31.485 1 82.5 17 THR B CA 1
ATOM 2676 C C . THR B 1 17 ? -9.246 28.606 30.566 1 82.5 17 THR B C 1
ATOM 2678 O O . THR B 1 17 ? -8.911 27.445 30.81 1 82.5 17 THR B O 1
ATOM 2681 N N . VAL B 1 18 ? -9.948 28.956 29.468 1 82.8 18 VAL B N 1
ATOM 2682 C CA . VAL B 1 18 ? -10.367 27.943 28.505 1 82.8 18 VAL B CA 1
ATOM 2683 C C . VAL B 1 18 ? -9.139 27.276 27.89 1 82.8 18 VAL B C 1
ATOM 2685 O O . VAL B 1 18 ? -9.08 26.048 27.784 1 82.8 18 VAL B O 1
ATOM 2688 N N . SER B 1 19 ? -8.213 28.085 27.601 1 77.03 19 SER B N 1
ATOM 2689 C CA . SER B 1 19 ? -6.977 27.575 27.017 1 77.03 19 SER B CA 1
ATOM 2690 C C . SER B 1 19 ? -6.27 26.617 27.97 1 77.03 19 SER B C 1
ATOM 2692 O O . SER B 1 19 ? -5.793 25.559 27.554 1 77.03 19 SER B O 1
ATOM 2694 N N . ARG B 1 20 ? -6.269 27.015 29.197 1 76.72 20 ARG B N 1
ATOM 2695 C CA . ARG B 1 20 ? -5.618 26.184 30.205 1 76.72 20 ARG B CA 1
ATOM 2696 C C . ARG B 1 20 ? -6.343 24.853 30.37 1 76.72 20 ARG B C 1
ATOM 2698 O O . ARG B 1 20 ? -5.707 23.808 30.521 1 76.72 20 ARG B O 1
ATOM 2705 N N . VAL B 1 21 ? -7.616 24.839 30.302 1 77.35 21 VAL B N 1
ATOM 2706 C CA . VAL B 1 21 ? -8.417 23.625 30.425 1 77.35 21 VAL B CA 1
ATOM 2707 C C . VAL B 1 21 ? -8.149 22.706 29.236 1 77.35 21 VAL B C 1
ATOM 2709 O O . VAL B 1 21 ? -7.946 21.502 29.408 1 77.35 21 VAL B O 1
ATOM 2712 N N . LEU B 1 22 ? -8.075 23.335 28.052 1 76.18 22 LEU B N 1
ATOM 2713 C CA . LEU B 1 22 ? -7.956 22.572 26.814 1 76.18 22 LEU B CA 1
ATOM 2714 C C . LEU B 1 22 ? -6.558 21.979 26.672 1 76.18 22 LEU B C 1
ATOM 2716 O O . LEU B 1 22 ? -6.383 20.937 26.036 1 76.18 22 LEU B O 1
ATOM 2720 N N . ASN B 1 23 ? -5.608 22.647 27.381 1 70.31 23 ASN B N 1
ATOM 2721 C CA . ASN B 1 23 ? -4.224 22.198 27.276 1 70.31 23 ASN B CA 1
ATOM 2722 C C . ASN B 1 23 ? -3.755 21.52 28.56 1 70.31 23 ASN B C 1
ATOM 2724 O O . ASN B 1 23 ? -2.569 21.225 28.714 1 70.31 23 ASN B O 1
ATOM 2728 N N . ASN B 1 24 ? -4.682 21.295 29.296 1 65.14 24 ASN B N 1
ATOM 2729 C CA . ASN B 1 24 ? -4.432 20.68 30.595 1 65.14 24 ASN B CA 1
ATOM 2730 C C . ASN B 1 24 ? -3.237 21.317 31.297 1 65.14 24 ASN B C 1
ATOM 2732 O O . ASN B 1 24 ? -2.346 20.614 31.776 1 65.14 24 ASN B O 1
ATOM 2736 N N . ARG B 1 25 ? -3.166 22.56 31.126 1 67.38 25 ARG B N 1
ATOM 2737 C CA . ARG B 1 25 ? -2.057 23.279 31.743 1 67.38 25 ARG B CA 1
ATOM 2738 C C . ARG B 1 25 ? -2.514 24.021 32.995 1 67.38 25 ARG B C 1
ATOM 2740 O O . ARG B 1 25 ? -3.564 24.666 32.991 1 67.38 25 ARG B O 1
ATOM 2747 N N . GLY B 1 26 ? -1.839 23.875 34.162 1 62.43 26 GLY B N 1
ATOM 2748 C CA . GLY B 1 26 ? -2.04 24.607 35.403 1 62.43 26 GLY B CA 1
ATOM 2749 C C . GLY B 1 26 ? -3.07 23.966 36.313 1 62.43 26 GLY B C 1
ATOM 2750 O O . GLY B 1 26 ? -3.616 22.907 35.994 1 62.43 26 GLY B O 1
ATOM 2751 N N . TYR B 1 27 ? -3.217 24.444 37.521 1 73.95 27 TYR B N 1
ATOM 2752 C CA . TYR B 1 27 ? -4.201 23.989 38.496 1 73.95 27 TYR B CA 1
ATOM 2753 C C . TYR B 1 27 ? -5.581 24.554 38.182 1 73.95 27 TYR B C 1
ATOM 2755 O O . TYR B 1 27 ? -5.772 25.773 38.171 1 73.95 27 TYR B O 1
ATOM 2763 N N . ILE B 1 28 ? -6.517 23.791 37.539 1 77.95 28 ILE B N 1
ATOM 2764 C CA . ILE B 1 28 ? -7.895 24.194 37.279 1 77.95 28 ILE B CA 1
ATOM 2765 C C . ILE B 1 28 ? -8.854 23.233 37.978 1 77.95 28 ILE B C 1
ATOM 2767 O O . ILE B 1 28 ? -8.635 22.019 37.979 1 77.95 28 ILE B O 1
ATOM 2771 N N . SER B 1 29 ? -9.783 23.823 38.78 1 81.09 29 SER B N 1
ATOM 2772 C CA . SER B 1 29 ? -10.757 23.016 39.508 1 81.09 29 SER B CA 1
ATOM 2773 C C . SER B 1 29 ? -11.587 22.159 38.558 1 81.09 29 SER B C 1
ATOM 2775 O O . SER B 1 29 ? -11.759 22.509 37.388 1 81.09 29 SER B O 1
ATOM 2777 N N . GLN B 1 30 ? -12.016 21.019 39.085 1 85.48 30 GLN B N 1
ATOM 2778 C CA . GLN B 1 30 ? -12.863 20.126 38.3 1 85.48 30 GLN B CA 1
ATOM 2779 C C . GLN B 1 30 ? -14.14 20.831 37.854 1 85.48 30 GLN B C 1
ATOM 2781 O O . GLN B 1 30 ? -14.629 20.599 36.746 1 85.48 30 GLN B O 1
ATOM 2786 N N . ILE B 1 31 ? -14.629 21.629 38.705 1 85.15 31 ILE B N 1
ATOM 2787 C CA . ILE B 1 31 ? -15.853 22.365 38.409 1 85.15 31 ILE B CA 1
ATOM 2788 C C . ILE B 1 31 ? -15.647 23.23 37.167 1 85.15 31 ILE B C 1
ATOM 2790 O O . ILE B 1 31 ? -16.492 23.247 36.268 1 85.15 31 ILE B O 1
ATOM 2794 N N . THR B 1 32 ? -14.525 23.913 37.096 1 85.71 32 THR B N 1
ATOM 2795 C CA . THR B 1 32 ? -14.212 24.785 35.969 1 85.71 32 THR B CA 1
ATOM 2796 C C . THR B 1 32 ? -14.01 23.97 34.695 1 85.71 32 THR B C 1
ATOM 2798 O O . THR B 1 32 ? -14.481 24.357 33.623 1 85.71 32 THR B O 1
ATOM 2801 N N . ARG B 1 33 ? -13.373 22.897 34.699 1 87.97 33 ARG B N 1
ATOM 2802 C CA . ARG B 1 33 ? -13.171 21.998 33.567 1 87.97 33 ARG B CA 1
ATOM 2803 C C . ARG B 1 33 ? -14.505 21.543 32.985 1 87.97 33 ARG B C 1
ATOM 2805 O O . ARG B 1 33 ? -14.693 21.553 31.766 1 87.97 33 ARG B O 1
ATOM 2812 N N . ASP B 1 34 ? -15.324 21.156 33.913 1 87.49 34 ASP B N 1
ATOM 2813 C CA . ASP B 1 34 ? -16.631 20.671 33.481 1 87.49 34 ASP B CA 1
ATOM 2814 C C . ASP B 1 34 ? -17.418 21.77 32.772 1 87.49 34 ASP B C 1
ATOM 2816 O O . ASP B 1 34 ? -18.082 21.515 31.765 1 87.49 34 ASP B O 1
ATOM 2820 N N . LYS B 1 35 ? -17.365 22.946 33.355 1 87.38 35 LYS B N 1
ATOM 2821 C CA . LYS B 1 35 ? -18.054 24.085 32.754 1 87.38 35 LYS B CA 1
ATOM 2822 C C . LYS B 1 35 ? -17.563 24.336 31.331 1 87.38 35 LYS B C 1
ATOM 2824 O O . LYS B 1 35 ? -18.365 24.579 30.427 1 87.38 35 LYS B O 1
ATOM 2829 N N . VAL B 1 36 ? -16.279 24.242 31.179 1 87.15 36 VAL B N 1
ATOM 2830 C CA . VAL B 1 36 ? -15.674 24.502 29.877 1 87.15 36 VAL B CA 1
ATOM 2831 C C . VAL B 1 36 ? -16.074 23.405 28.893 1 87.15 36 VAL B C 1
ATOM 2833 O O . VAL B 1 36 ? -16.485 23.693 27.766 1 87.15 36 VAL B O 1
ATOM 2836 N N . HIS B 1 37 ? -16.025 22.234 29.326 1 87.39 37 HIS B N 1
ATOM 2837 C CA . HIS B 1 37 ? -16.375 21.122 28.449 1 87.39 37 HIS B CA 1
ATOM 2838 C C . HIS B 1 37 ? -17.853 21.159 28.077 1 87.39 37 HIS B C 1
ATOM 2840 O O . HIS B 1 37 ? -18.222 20.829 26.947 1 87.39 37 HIS B O 1
ATOM 2846 N N . GLU B 1 38 ? -18.685 21.484 29.025 1 85.63 38 GLU B N 1
ATOM 2847 C CA . GLU B 1 38 ? -20.112 21.629 28.752 1 85.63 38 GLU B CA 1
ATOM 2848 C C . GLU B 1 38 ? -20.37 22.739 27.737 1 85.63 38 GLU B C 1
ATOM 2850 O O . GLU B 1 38 ? -21.21 22.591 26.847 1 85.63 38 GLU B O 1
ATOM 2855 N N . ALA B 1 39 ? -19.672 23.84 27.908 1 85.02 39 ALA B N 1
ATOM 2856 C CA . ALA B 1 39 ? -19.794 24.956 26.974 1 85.02 39 ALA B CA 1
ATOM 2857 C C . ALA B 1 39 ? -19.359 24.546 25.57 1 85.02 39 ALA B C 1
ATOM 2859 O O . ALA B 1 39 ? -19.993 24.924 24.582 1 85.02 39 ALA B O 1
ATOM 2860 N N . MET B 1 40 ? -18.294 23.787 25.531 1 82.04 40 MET B N 1
ATOM 2861 C CA . MET B 1 40 ? -17.79 23.301 24.25 1 82.04 40 MET B CA 1
ATOM 2862 C C . MET B 1 40 ? -18.821 22.415 23.56 1 82.04 40 MET B C 1
ATOM 2864 O O . MET B 1 40 ? -19.031 22.526 22.35 1 82.04 40 MET B O 1
ATOM 2868 N N . LYS B 1 41 ? -19.389 21.6 24.289 1 79.12 41 LYS B N 1
ATOM 2869 C CA . LYS B 1 41 ? -20.422 20.709 23.766 1 79.12 41 LYS B CA 1
ATOM 2870 C C . LYS B 1 41 ? -21.622 21.499 23.254 1 79.12 41 LYS B C 1
ATOM 2872 O O . LYS B 1 41 ? -22.148 21.211 22.177 1 79.12 41 LYS B O 1
ATOM 2877 N N . GLN B 1 42 ? -22.004 22.472 24.089 1 77.66 42 GLN B N 1
ATOM 2878 C CA . GLN B 1 42 ? -23.152 23.3 23.735 1 77.66 42 GLN B CA 1
ATOM 2879 C C . GLN B 1 42 ? -22.908 24.049 22.428 1 77.66 42 GLN B C 1
ATOM 2881 O O . GLN B 1 42 ? -23.828 24.224 21.626 1 77.66 42 GLN B O 1
ATOM 2886 N N . LEU B 1 43 ? -21.653 24.424 22.287 1 77.3 43 LEU B N 1
ATOM 2887 C CA . LEU B 1 43 ? -21.309 25.244 21.131 1 77.3 43 LEU B CA 1
ATOM 2888 C C . LEU B 1 43 ? -20.793 24.38 19.986 1 77.3 43 LEU B C 1
ATOM 2890 O O . LEU B 1 43 ? -20.501 24.889 18.901 1 77.3 43 LEU B O 1
ATOM 2894 N N . ASP B 1 44 ? -20.681 23.098 20.313 1 73.1 44 ASP B N 1
ATOM 2895 C CA . ASP B 1 44 ? -20.029 22.195 19.369 1 73.1 44 ASP B CA 1
ATOM 2896 C C . ASP B 1 44 ? -18.648 22.716 18.976 1 73.1 44 ASP B C 1
ATOM 2898 O O . ASP B 1 44 ? -18.317 22.778 17.79 1 73.1 44 ASP B O 1
ATOM 2902 N N . TYR B 1 45 ? -18.05 23.261 20.044 1 68.6 45 TYR B N 1
ATOM 2903 C CA . TYR B 1 45 ? -16.725 23.84 19.854 1 68.6 45 TYR B CA 1
ATOM 2904 C C . TYR B 1 45 ? -15.648 22.763 19.898 1 68.6 45 TYR B C 1
ATOM 2906 O O . TYR B 1 45 ? -15.65 21.91 20.788 1 68.6 45 TYR B O 1
ATOM 2914 N N . GLN B 1 46 ? -14.897 22.64 18.883 1 67.05 46 GLN B N 1
ATOM 2915 C CA . GLN B 1 46 ? -13.698 21.809 18.879 1 67.05 46 GLN B CA 1
ATOM 2916 C C . GLN B 1 46 ? -12.438 22.662 18.755 1 67.05 46 GLN B C 1
ATOM 2918 O O . GLN B 1 46 ? -12.374 23.566 17.92 1 67.05 46 GLN B O 1
ATOM 2923 N N . PRO B 1 47 ? -11.499 22.424 19.814 1 63.45 47 PRO B N 1
ATOM 2924 C CA . PRO B 1 47 ? -10.257 23.194 19.713 1 63.45 47 PRO B CA 1
ATOM 2925 C C . PRO B 1 47 ? -9.584 23.052 18.349 1 63.45 47 PRO B C 1
ATOM 2927 O O . PRO B 1 47 ? -9.569 21.96 17.775 1 63.45 47 PRO B O 1
ATOM 2930 N N . ASN B 1 48 ? -9.39 24.19 17.774 1 63.87 48 ASN B N 1
ATOM 2931 C CA . ASN B 1 48 ? -8.673 24.225 16.503 1 63.87 48 ASN B CA 1
ATOM 2932 C C . ASN B 1 48 ? -7.201 23.863 16.68 1 63.87 48 ASN B C 1
ATOM 2934 O O . ASN B 1 48 ? -6.43 24.64 17.245 1 63.87 48 ASN B O 1
ATOM 2938 N N . GLU B 1 49 ? -6.831 22.655 16.358 1 61.18 49 GLU B N 1
ATOM 2939 C CA . GLU B 1 49 ? -5.46 22.188 16.541 1 61.18 49 GLU B CA 1
ATOM 2940 C C . GLU B 1 49 ? -4.47 23.075 15.792 1 61.18 49 GLU B C 1
ATOM 2942 O O . GLU B 1 49 ? -3.324 23.234 16.22 1 61.18 49 GLU B O 1
ATOM 2947 N N . ILE B 1 50 ? -4.956 23.532 14.711 1 60.56 50 ILE B N 1
ATOM 2948 C CA . ILE B 1 50 ? -4.104 24.432 13.942 1 60.56 50 ILE B CA 1
ATOM 2949 C C . ILE B 1 50 ? -3.788 25.676 14.769 1 60.56 50 ILE B C 1
ATOM 2951 O O . ILE B 1 50 ? -2.633 26.1 14.848 1 60.56 50 ILE B O 1
ATOM 2955 N N . ALA B 1 51 ? -4.806 26.186 15.364 1 57.16 51 ALA B N 1
ATOM 2956 C CA . ALA B 1 51 ? -4.603 27.354 16.216 1 57.16 51 ALA B CA 1
ATOM 2957 C C . ALA B 1 51 ? -3.702 27.019 17.401 1 57.16 51 ALA B C 1
ATOM 2959 O O . ALA B 1 51 ? -2.825 27.807 17.764 1 57.16 51 ALA B O 1
ATOM 2960 N N . ARG B 1 52 ? -3.987 25.913 17.902 1 60.25 52 ARG B N 1
ATOM 2961 C CA . ARG B 1 52 ? -3.198 25.468 19.046 1 60.25 52 ARG B CA 1
ATOM 2962 C C . ARG B 1 52 ? -1.74 25.25 18.655 1 60.25 52 ARG B C 1
ATOM 2964 O O . ARG B 1 52 ? -0.833 25.531 19.441 1 60.25 52 ARG B O 1
ATOM 2971 N N . SER B 1 53 ? -1.647 24.615 17.535 1 58.87 53 SER B N 1
ATOM 2972 C CA . SER B 1 53 ? -0.309 24.333 17.025 1 58.87 53 SER B CA 1
ATOM 2973 C C . SER B 1 53 ? 0.516 25.61 16.9 1 58.87 53 SER B C 1
ATOM 2975 O O . SER B 1 53 ? 1.722 25.604 17.153 1 58.87 53 SER B O 1
ATOM 2977 N N . LEU B 1 54 ? -0.166 26.639 16.631 1 55.36 54 LEU B N 1
ATOM 2978 C CA . LEU B 1 54 ? 0.494 27.933 16.501 1 55.36 54 LEU B CA 1
ATOM 2979 C C . LEU B 1 54 ? 1.034 28.407 17.846 1 55.36 54 LEU B C 1
ATOM 2981 O O . LEU B 1 54 ? 2.135 28.957 17.92 1 55.36 54 LEU B O 1
ATOM 2985 N N . PHE B 1 55 ? 0.218 28.063 18.755 1 50.19 55 PHE B N 1
ATOM 2986 C CA . PHE B 1 55 ? 0.618 28.499 20.088 1 50.19 55 PHE B CA 1
ATOM 2987 C C . PHE B 1 55 ? 1.705 27.591 20.651 1 50.19 55 PHE B C 1
ATOM 2989 O O . PHE B 1 55 ? 2.655 28.067 21.277 1 50.19 55 PHE B O 1
ATOM 2996 N N . ARG B 1 56 ? 1.445 26.33 20.481 1 57.04 56 ARG B N 1
ATOM 2997 C CA . ARG B 1 56 ? 2.348 25.343 21.062 1 57.04 56 ARG B CA 1
ATOM 2998 C C . ARG B 1 56 ? 3.572 25.133 20.178 1 57.04 56 ARG B C 1
ATOM 3000 O O . ARG B 1 56 ? 4.54 24.49 20.59 1 57.04 56 ARG B O 1
ATOM 3007 N N . ARG B 1 57 ? 3.595 25.721 19.135 1 62.07 57 ARG B N 1
ATOM 3008 C CA . ARG B 1 57 ? 4.653 25.519 18.149 1 62.07 57 ARG B CA 1
ATOM 3009 C C . ARG B 1 57 ? 4.822 24.039 17.823 1 62.07 57 ARG B C 1
ATOM 3011 O O . ARG B 1 57 ? 5.947 23.543 17.73 1 62.07 57 ARG B O 1
ATOM 3018 N N . LYS B 1 58 ? 3.721 23.233 18.12 1 77.42 58 LYS B N 1
ATOM 3019 C CA . LYS B 1 58 ? 3.686 21.81 17.794 1 77.42 58 LYS B CA 1
ATOM 3020 C C . LYS B 1 58 ? 2.432 21.459 16.998 1 77.42 58 LYS B C 1
ATOM 3022 O O . LYS B 1 58 ? 1.312 21.679 17.464 1 77.42 58 LYS B O 1
ATOM 3027 N N . SER B 1 59 ? 2.527 20.961 15.86 1 82.22 59 SER B N 1
ATOM 3028 C CA . SER B 1 59 ? 1.395 20.656 14.992 1 82.22 59 SER B CA 1
ATOM 3029 C C . SER B 1 59 ? 0.94 19.211 15.164 1 82.22 59 SER B C 1
ATOM 3031 O O . SER B 1 59 ? -0.167 18.851 14.758 1 82.22 59 SER B O 1
ATOM 3033 N N . ASN B 1 60 ? 1.797 18.301 15.718 1 88.92 60 ASN B N 1
ATOM 3034 C CA . ASN B 1 60 ? 1.574 16.863 15.821 1 88.92 60 ASN B CA 1
ATOM 3035 C C . ASN B 1 60 ? 1.378 16.226 14.448 1 88.92 60 ASN B C 1
ATOM 3037 O O . ASN B 1 60 ? 0.676 15.221 14.319 1 88.92 60 ASN B O 1
ATOM 3041 N N . LEU B 1 61 ? 1.938 16.903 13.407 1 92.53 61 LEU B N 1
ATOM 3042 C CA . LEU B 1 61 ? 1.963 16.372 12.049 1 92.53 61 LEU B CA 1
ATOM 3043 C C . LEU B 1 61 ? 3.366 15.906 11.673 1 92.53 61 LEU B C 1
ATOM 3045 O O . LEU B 1 61 ? 4.353 16.568 12.002 1 92.53 61 LEU B O 1
ATOM 3049 N N . ILE B 1 62 ? 3.394 14.785 11.07 1 95.93 62 ILE B N 1
ATOM 3050 C CA . ILE B 1 62 ? 4.639 14.265 10.515 1 95.93 62 ILE B CA 1
ATOM 3051 C C . ILE B 1 62 ? 4.493 14.08 9.006 1 95.93 62 ILE B C 1
ATOM 3053 O O . ILE B 1 62 ? 3.494 13.532 8.535 1 95.93 62 ILE B O 1
ATOM 3057 N N . GLY B 1 63 ? 5.403 14.64 8.265 1 96.43 63 GLY B N 1
ATOM 3058 C CA . GLY B 1 63 ? 5.449 14.372 6.836 1 96.43 63 GLY B CA 1
ATOM 3059 C C . GLY B 1 63 ? 6.113 13.05 6.498 1 96.43 63 GLY B C 1
ATOM 3060 O O . GLY B 1 63 ? 7.159 12.714 7.057 1 96.43 63 GLY B O 1
ATOM 3061 N N . LEU B 1 64 ? 5.487 12.29 5.677 1 97.2 64 LEU B N 1
ATOM 3062 C CA . LEU B 1 64 ? 6.066 11.053 5.165 1 97.2 64 LEU B CA 1
ATOM 3063 C C . LEU B 1 64 ? 6.236 11.117 3.651 1 97.2 64 LEU B C 1
ATOM 3065 O O . LEU B 1 64 ? 5.25 11.144 2.912 1 97.2 64 LEU B O 1
ATOM 3069 N N . ILE B 1 65 ? 7.428 11.13 3.173 1 95 65 ILE B N 1
ATOM 3070 C CA . ILE B 1 65 ? 7.737 11.154 1.747 1 95 65 ILE B CA 1
ATOM 3071 C C . ILE B 1 65 ? 8.291 9.798 1.317 1 95 65 ILE B C 1
ATOM 3073 O O . ILE B 1 65 ? 9.346 9.371 1.794 1 95 65 ILE B O 1
ATOM 3077 N N . ILE B 1 66 ? 7.625 9.137 0.467 1 94.25 66 ILE B N 1
ATOM 3078 C CA . ILE B 1 66 ? 8.062 7.839 -0.035 1 94.25 66 ILE B CA 1
ATOM 3079 C C . ILE B 1 66 ? 7.935 7.805 -1.557 1 94.25 66 ILE B C 1
ATOM 3081 O O . ILE B 1 66 ? 7.264 8.653 -2.149 1 94.25 66 ILE B O 1
ATOM 3085 N N . PRO B 1 67 ? 8.506 6.844 -2.206 1 91.05 67 PRO B N 1
ATOM 3086 C CA . PRO B 1 67 ? 8.417 6.777 -3.666 1 91.05 67 PRO B CA 1
ATOM 3087 C C . PRO B 1 67 ? 6.986 6.581 -4.162 1 91.05 67 PRO B C 1
ATOM 3089 O O . PRO B 1 67 ? 6.522 7.324 -5.03 1 91.05 67 PRO B O 1
ATOM 3092 N N . ASN B 1 68 ? 6.346 5.556 -3.65 1 93.19 68 ASN B N 1
ATOM 3093 C CA . ASN B 1 68 ? 4.975 5.246 -4.044 1 93.19 68 ASN B CA 1
ATOM 3094 C C . ASN B 1 68 ? 4.314 4.282 -3.063 1 93.19 68 ASN B C 1
ATOM 3096 O O . ASN B 1 68 ? 4.746 3.137 -2.926 1 93.19 68 ASN B O 1
ATOM 3100 N N . VAL B 1 69 ? 3.242 4.693 -2.526 1 96.44 69 VAL B N 1
ATOM 3101 C CA . VAL B 1 69 ? 2.575 3.894 -1.504 1 96.44 69 VAL B CA 1
ATOM 3102 C C . VAL B 1 69 ? 1.932 2.666 -2.145 1 96.44 69 VAL B C 1
ATOM 3104 O O . VAL B 1 69 ? 1.572 1.712 -1.451 1 96.44 69 VAL B O 1
ATOM 3107 N N . ALA B 1 70 ? 1.832 2.632 -3.472 1 95.59 70 ALA B N 1
ATOM 3108 C CA . ALA B 1 70 ? 1.247 1.488 -4.165 1 95.59 70 ALA B CA 1
ATOM 3109 C C . ALA B 1 70 ? 2.22 0.314 -4.205 1 95.59 70 ALA B C 1
ATOM 3111 O O . ALA B 1 70 ? 1.826 -0.818 -4.498 1 95.59 70 ALA B O 1
ATOM 3112 N N . HIS B 1 71 ? 3.471 0.631 -4.023 1 93.18 71 HIS B N 1
ATOM 3113 C CA . HIS B 1 71 ? 4.449 -0.447 -3.928 1 93.18 71 HIS B CA 1
ATOM 3114 C C . HIS B 1 71 ? 4.316 -1.196 -2.606 1 93.18 71 HIS B C 1
ATOM 3116 O O . HIS B 1 71 ? 4.364 -0.588 -1.535 1 93.18 71 HIS B O 1
ATOM 3122 N N . PRO B 1 72 ? 4.259 -2.474 -2.66 1 94.9 72 PRO B N 1
ATOM 3123 C CA . PRO B 1 72 ? 3.91 -3.246 -1.466 1 94.9 72 PRO B CA 1
ATOM 3124 C C . PRO B 1 72 ? 4.875 -3.009 -0.306 1 94.9 72 PRO B C 1
ATOM 3126 O O . PRO B 1 72 ? 4.452 -2.946 0.851 1 94.9 72 PRO B O 1
ATOM 3129 N N . PHE B 1 73 ? 6.156 -2.851 -0.545 1 94.41 73 PHE B N 1
ATOM 3130 C CA . PHE B 1 73 ? 7.115 -2.604 0.525 1 94.41 73 PHE B CA 1
ATOM 3131 C C . PHE B 1 73 ? 6.806 -1.292 1.237 1 94.41 73 PHE B C 1
ATOM 3133 O O . PHE B 1 73 ? 6.744 -1.246 2.467 1 94.41 73 PHE B O 1
ATOM 3140 N N . PHE B 1 74 ? 6.546 -0.313 0.48 1 95.29 74 PHE B N 1
ATOM 3141 C CA . PHE B 1 74 ? 6.301 1.006 1.05 1 95.29 74 PHE B CA 1
ATOM 3142 C C . PHE B 1 74 ? 4.913 1.075 1.676 1 95.29 74 PHE B C 1
ATOM 3144 O O . PHE B 1 74 ? 4.71 1.772 2.673 1 95.29 74 PHE B O 1
ATOM 3151 N N . ALA B 1 75 ? 4.016 0.334 1.116 1 96.71 75 ALA B N 1
ATOM 3152 C CA . ALA B 1 75 ? 2.679 0.274 1.699 1 96.71 75 ALA B CA 1
ATOM 3153 C C . ALA B 1 75 ? 2.72 -0.305 3.11 1 96.71 75 ALA B C 1
ATOM 3155 O O . ALA B 1 75 ? 2.14 0.263 4.038 1 96.71 75 ALA B O 1
ATOM 3156 N N . GLU B 1 76 ? 3.405 -1.407 3.241 1 97.11 76 GLU B N 1
ATOM 3157 C CA . GLU B 1 76 ? 3.533 -2.047 4.547 1 97.11 76 GLU B CA 1
ATOM 3158 C C . GLU B 1 76 ? 4.29 -1.155 5.526 1 97.11 76 GLU B C 1
ATOM 3160 O O . GLU B 1 76 ? 3.879 -1.001 6.679 1 97.11 76 GLU B O 1
ATOM 3165 N N . LEU B 1 77 ? 5.327 -0.596 5.055 1 97.44 77 LEU B N 1
ATOM 3166 C CA . LEU B 1 77 ? 6.112 0.31 5.886 1 97.44 77 LEU B CA 1
ATOM 3167 C C . LEU B 1 77 ? 5.269 1.497 6.342 1 97.44 77 LEU B C 1
ATOM 3169 O O . LEU B 1 77 ? 5.285 1.859 7.521 1 97.44 77 LEU B O 1
ATOM 3173 N N . THR B 1 78 ? 4.561 2.078 5.393 1 97.94 78 THR B N 1
ATOM 3174 C CA . THR B 1 78 ? 3.694 3.213 5.688 1 97.94 78 THR B CA 1
ATOM 3175 C C . THR B 1 78 ? 2.645 2.836 6.73 1 97.94 78 THR B C 1
ATOM 3177 O O . THR B 1 78 ? 2.343 3.624 7.628 1 97.94 78 THR B O 1
ATOM 3180 N N . SER B 1 79 ? 2.095 1.682 6.632 1 97.99 79 SER B N 1
ATOM 3181 C CA . SER B 1 79 ? 1.1 1.22 7.594 1 97.99 79 SER B CA 1
ATOM 3182 C C . SER B 1 79 ? 1.664 1.209 9.011 1 97.99 79 SER B C 1
ATOM 3184 O O . SER B 1 79 ? 1.013 1.678 9.948 1 97.99 79 SER B O 1
ATOM 3186 N N . TYR B 1 80 ? 2.837 0.717 9.194 1 98.07 80 TYR B N 1
ATOM 3187 C CA . TYR B 1 80 ? 3.457 0.64 10.512 1 98.07 80 TYR B CA 1
ATOM 3188 C C . TYR B 1 80 ? 3.846 2.025 11.014 1 98.07 80 TYR B C 1
ATOM 3190 O O . TYR B 1 80 ? 3.694 2.328 12.2 1 98.07 80 TYR B O 1
ATOM 3198 N N . ILE B 1 81 ? 4.36 2.852 10.103 1 98.43 81 ILE B N 1
ATOM 3199 C CA . ILE B 1 81 ? 4.707 4.215 10.49 1 98.43 81 ILE B CA 1
ATOM 3200 C C . ILE B 1 81 ? 3.46 4.945 10.983 1 98.43 81 ILE B C 1
ATOM 3202 O O . ILE B 1 81 ? 3.495 5.617 12.016 1 98.43 81 ILE B O 1
ATOM 3206 N N . GLU B 1 82 ? 2.409 4.815 10.216 1 98.21 82 GLU B N 1
ATOM 3207 C CA . GLU B 1 82 ? 1.147 5.437 10.608 1 98.21 82 GLU B CA 1
ATOM 3208 C C . GLU B 1 82 ? 0.676 4.923 11.965 1 98.21 82 GLU B C 1
ATOM 3210 O O . GLU B 1 82 ? 0.239 5.704 12.813 1 98.21 82 GLU B O 1
ATOM 3215 N N . TYR B 1 83 ? 0.797 3.674 12.214 1 97.1 83 TYR B N 1
ATOM 3216 C CA . TYR B 1 83 ? 0.365 3.048 13.458 1 97.1 83 TYR B CA 1
ATOM 3217 C C . TYR B 1 83 ? 1.139 3.606 14.647 1 97.1 83 TYR B C 1
ATOM 3219 O O . TYR B 1 83 ? 0.544 4.029 15.64 1 97.1 83 TYR B O 1
ATOM 3227 N N . TYR B 1 84 ? 2.411 3.642 14.557 1 97.97 84 TYR B N 1
ATOM 3228 C CA . TYR B 1 84 ? 3.237 4.07 15.68 1 97.97 84 TYR B CA 1
ATOM 3229 C C . TYR B 1 84 ? 3.167 5.582 15.864 1 97.97 84 TYR B C 1
ATOM 3231 O O . TYR B 1 84 ? 3.242 6.081 16.989 1 97.97 84 TYR B O 1
ATOM 3239 N N . ALA B 1 85 ? 3.041 6.313 14.728 1 97.14 85 ALA B N 1
ATOM 3240 C CA . ALA B 1 85 ? 2.799 7.749 14.843 1 97.14 85 ALA B CA 1
ATOM 3241 C C . ALA B 1 85 ? 1.498 8.028 15.589 1 97.14 85 ALA B C 1
ATOM 3243 O O . ALA B 1 85 ? 1.46 8.868 16.491 1 97.14 85 ALA B O 1
ATOM 3244 N N . TYR B 1 86 ? 0.468 7.297 15.213 1 93.96 86 TYR B N 1
ATOM 3245 C CA . TYR B 1 86 ? -0.829 7.421 15.869 1 93.96 86 TYR B CA 1
ATOM 3246 C C . TYR B 1 86 ? -0.712 7.156 17.365 1 93.96 86 TYR B C 1
ATOM 3248 O O . TYR B 1 86 ? -1.234 7.921 18.18 1 93.96 86 TYR B O 1
ATOM 3256 N N . LYS B 1 87 ? -0.043 6.13 17.718 1 94.52 87 LYS B N 1
ATOM 3257 C CA . LYS B 1 87 ? 0.135 5.762 19.119 1 94.52 87 LYS B CA 1
ATOM 3258 C C . LYS B 1 87 ? 0.856 6.864 19.89 1 94.52 87 LYS B C 1
ATOM 3260 O O . LYS B 1 87 ? 0.615 7.054 21.084 1 94.52 87 LYS B O 1
ATOM 3265 N N . ALA B 1 88 ? 1.66 7.622 19.185 1 94.66 88 ALA B N 1
ATOM 3266 C CA . ALA B 1 88 ? 2.442 8.685 19.812 1 94.66 88 ALA B CA 1
ATOM 3267 C C . ALA B 1 88 ? 1.708 10.021 19.739 1 94.66 88 ALA B C 1
ATOM 3269 O O . ALA B 1 88 ? 2.238 11.051 20.163 1 94.66 88 ALA B O 1
ATOM 3270 N N . GLY B 1 89 ? 0.507 10.007 19.14 1 90.98 89 GLY B N 1
ATOM 3271 C CA . GLY B 1 89 ? -0.308 11.211 19.095 1 90.98 89 GLY B CA 1
ATOM 3272 C C . GLY B 1 89 ? -0.052 12.059 17.864 1 90.98 89 GLY B C 1
ATOM 3273 O O . GLY B 1 89 ? -0.437 13.229 17.818 1 90.98 89 GLY B O 1
ATOM 3274 N N . TYR B 1 90 ? 0.663 11.51 16.834 1 93.19 90 TYR B N 1
ATOM 3275 C CA . TYR B 1 90 ? 0.969 12.225 15.599 1 93.19 90 TYR B CA 1
ATOM 3276 C C . TYR B 1 90 ? 0.109 11.718 14.448 1 93.19 90 TYR B C 1
ATOM 3278 O O . TYR B 1 90 ? -0.456 10.624 14.522 1 93.19 90 TYR B O 1
ATOM 3286 N N . LYS B 1 91 ? 0.097 12.567 13.411 1 93.19 91 LYS B N 1
ATOM 3287 C CA . LYS B 1 91 ? -0.608 12.221 12.18 1 93.19 91 LYS B CA 1
ATOM 3288 C C . LYS B 1 91 ? 0.315 12.33 10.969 1 93.19 91 LYS B C 1
ATOM 3290 O O . LYS B 1 91 ? 1.239 13.145 10.958 1 93.19 91 LYS B O 1
ATOM 3295 N N . ILE B 1 92 ? -0.071 11.546 9.985 1 97.12 92 ILE B N 1
ATOM 3296 C CA . ILE B 1 92 ? 0.855 11.429 8.863 1 97.12 92 ILE B CA 1
ATOM 3297 C C . ILE B 1 92 ? 0.303 12.187 7.658 1 97.12 92 ILE B C 1
ATOM 3299 O O . ILE B 1 92 ? -0.832 11.953 7.236 1 97.12 92 ILE B O 1
ATOM 3303 N N . LEU B 1 93 ? 1.096 13.095 7.159 1 97 93 LEU B N 1
ATOM 3304 C CA . LEU B 1 93 ? 0.889 13.654 5.827 1 97 93 LEU B CA 1
ATOM 3305 C C . LEU B 1 93 ? 1.63 12.838 4.774 1 97 93 LEU B C 1
ATOM 3307 O O . LEU B 1 93 ? 2.862 12.854 4.724 1 97 93 LEU B O 1
ATOM 3311 N N . LEU B 1 94 ? 0.903 12.178 3.95 1 97.93 94 LEU B N 1
ATOM 3312 C CA . LEU B 1 94 ? 1.485 11.246 2.99 1 97.93 94 LEU B CA 1
ATOM 3313 C C . LEU B 1 94 ? 1.886 11.967 1.708 1 97.93 94 LEU B C 1
ATOM 3315 O O . LEU B 1 94 ? 1.077 12.684 1.114 1 97.93 94 LEU B O 1
ATOM 3319 N N . CYS B 1 95 ? 3.132 11.699 1.273 1 96.55 95 CYS B N 1
ATOM 3320 C CA . CYS B 1 95 ? 3.675 12.308 0.063 1 96.55 95 CYS B CA 1
ATOM 3321 C C . CYS B 1 95 ? 4.325 11.258 -0.83 1 96.55 95 CYS B C 1
ATOM 3323 O O . CYS B 1 95 ? 5.408 10.758 -0.521 1 96.55 95 CYS B O 1
ATOM 3325 N N . ASN B 1 96 ? 3.697 10.988 -1.948 1 95.2 96 ASN B N 1
ATOM 3326 C CA . ASN B 1 96 ? 4.293 10.126 -2.963 1 95.2 96 ASN B CA 1
ATOM 3327 C C . ASN B 1 96 ? 5.205 10.912 -3.9 1 95.2 96 ASN B C 1
ATOM 3329 O O . ASN B 1 96 ? 4.731 11.715 -4.706 1 95.2 96 ASN B O 1
ATOM 3333 N N . SER B 1 97 ? 6.445 10.637 -3.849 1 89.96 97 SER B N 1
ATOM 3334 C CA . SER B 1 97 ? 7.387 11.439 -4.623 1 89.96 97 SER B CA 1
ATOM 3335 C C . SER B 1 97 ? 7.562 10.881 -6.031 1 89.96 97 SER B C 1
ATOM 3337 O O . SER B 1 97 ? 8.017 11.588 -6.932 1 89.96 97 SER B O 1
ATOM 3339 N N . TYR B 1 98 ? 7.284 9.58 -6.213 1 85.14 98 TYR B N 1
ATOM 3340 C CA . TYR B 1 98 ? 7.507 8.888 -7.478 1 85.14 98 TYR B CA 1
ATOM 3341 C C . TYR B 1 98 ? 8.95 9.051 -7.941 1 85.14 98 TYR B C 1
ATOM 3343 O O . TYR B 1 98 ? 9.214 9.165 -9.14 1 85.14 98 TYR B O 1
ATOM 3351 N N . GLN B 1 99 ? 9.812 9.266 -6.952 1 80.32 99 GLN B N 1
ATOM 3352 C CA . GLN B 1 99 ? 11.249 9.422 -7.153 1 80.32 99 GLN B CA 1
ATOM 3353 C C . GLN B 1 99 ? 11.554 10.636 -8.026 1 80.32 99 GLN B C 1
ATOM 3355 O O . GLN B 1 99 ? 12.504 10.62 -8.811 1 80.32 99 GLN B O 1
ATOM 3360 N N . ASP B 1 100 ? 10.697 11.583 -7.973 1 83.54 100 ASP B N 1
ATOM 3361 C CA . ASP B 1 100 ? 10.867 12.857 -8.666 1 83.54 100 ASP B CA 1
ATOM 3362 C C . ASP B 1 100 ? 11.451 13.916 -7.733 1 83.54 100 ASP B C 1
ATOM 3364 O O . ASP B 1 100 ? 10.776 14.381 -6.813 1 83.54 100 ASP B O 1
ATOM 3368 N N . SER B 1 101 ? 12.601 14.332 -8.012 1 82.29 101 SER B N 1
ATOM 3369 C CA . SER B 1 101 ? 13.325 15.24 -7.129 1 82.29 101 SER B CA 1
ATOM 3370 C C . SER B 1 101 ? 12.598 16.573 -6.99 1 82.29 101 SER B C 1
ATOM 3372 O O . SER B 1 101 ? 12.624 17.192 -5.924 1 82.29 101 SER B O 1
ATOM 3374 N N . VAL B 1 102 ? 12.028 17.021 -8.052 1 83.91 102 VAL B N 1
ATOM 3375 C CA . VAL B 1 102 ? 11.292 18.28 -8.02 1 83.91 102 VAL B CA 1
ATOM 3376 C C . VAL B 1 102 ? 10.077 18.146 -7.105 1 83.91 102 VAL B C 1
ATOM 3378 O O . VAL B 1 102 ? 9.806 19.03 -6.289 1 83.91 102 VAL B O 1
ATOM 3381 N N . LYS B 1 103 ? 9.448 17.059 -7.225 1 85.11 103 LYS B N 1
ATOM 3382 C CA . LYS B 1 103 ? 8.281 16.81 -6.385 1 85.11 103 LYS B CA 1
ATOM 3383 C C . LYS B 1 103 ? 8.677 16.681 -4.917 1 85.11 103 LYS B C 1
ATOM 3385 O O . LYS B 1 103 ? 7.955 17.142 -4.03 1 85.11 103 LYS B O 1
ATOM 3390 N N . GLU B 1 104 ? 9.771 16.065 -4.704 1 87.43 104 GLU B N 1
ATOM 3391 C CA . GLU B 1 104 ? 10.261 15.918 -3.337 1 87.43 104 GLU B CA 1
ATOM 3392 C C . GLU B 1 104 ? 10.543 17.276 -2.702 1 87.43 104 GLU B C 1
ATOM 3394 O O . GLU B 1 104 ? 10.182 17.515 -1.548 1 87.43 104 GLU B O 1
ATOM 3399 N N . LYS B 1 105 ? 11.174 18.099 -3.426 1 82.97 105 LYS B N 1
ATOM 3400 C CA . LYS B 1 105 ? 11.453 19.45 -2.947 1 82.97 105 LYS B CA 1
ATOM 3401 C C . LYS B 1 105 ? 10.161 20.205 -2.647 1 82.97 105 LYS B C 1
ATOM 3403 O O . LYS B 1 105 ? 10.056 20.884 -1.624 1 82.97 105 LYS B O 1
ATOM 3408 N N . ASP B 1 106 ? 9.291 20.035 -3.551 1 83.85 106 ASP B N 1
ATOM 3409 C CA . ASP B 1 106 ? 7.988 20.667 -3.371 1 83.85 106 ASP B CA 1
ATOM 3410 C C . ASP B 1 106 ? 7.317 20.187 -2.087 1 83.85 106 ASP B C 1
ATOM 3412 O O . ASP B 1 106 ? 6.702 20.978 -1.368 1 83.85 106 ASP B O 1
ATOM 3416 N N . TYR B 1 107 ? 7.479 18.964 -1.832 1 87.97 107 TYR B N 1
ATOM 3417 C CA . TYR B 1 107 ? 6.869 18.391 -0.637 1 87.97 107 TYR B CA 1
ATOM 3418 C C . TYR B 1 107 ? 7.531 18.929 0.625 1 87.97 107 TYR B C 1
ATOM 3420 O O . TYR B 1 107 ? 6.85 19.262 1.598 1 87.97 107 TYR B O 1
ATOM 3428 N N . VAL B 1 108 ? 8.777 18.973 0.62 1 85.03 108 VAL B N 1
ATOM 3429 C CA . VAL B 1 108 ? 9.495 19.46 1.793 1 85.03 108 VAL B CA 1
ATOM 3430 C C . VAL B 1 108 ? 9.073 20.896 2.098 1 85.03 108 VAL B C 1
ATOM 3432 O O . VAL B 1 108 ? 8.798 21.237 3.251 1 85.03 108 VAL B O 1
ATOM 3435 N N . GLU B 1 109 ? 8.992 21.693 1.088 1 81.03 109 GLU B N 1
ATOM 3436 C CA . GLU B 1 109 ? 8.572 23.081 1.253 1 81.03 109 GLU B CA 1
ATOM 3437 C C . GLU B 1 109 ? 7.136 23.167 1.762 1 81.03 109 GLU B C 1
ATOM 3439 O O . GLU B 1 109 ? 6.833 23.964 2.652 1 81.03 109 GLU B O 1
ATOM 3444 N N . MET B 1 110 ? 6.382 22.383 1.206 1 82.4 110 MET B N 1
ATOM 3445 C CA . MET B 1 110 ? 4.983 22.344 1.622 1 82.4 110 MET B CA 1
ATOM 3446 C C . MET B 1 110 ? 4.861 21.917 3.081 1 82.4 110 MET B C 1
ATOM 3448 O O . MET B 1 110 ? 4.118 22.527 3.851 1 82.4 110 MET B O 1
ATOM 3452 N N . LEU B 1 111 ? 5.576 20.944 3.462 1 86.41 111 LEU B N 1
ATOM 3453 C CA . LEU B 1 111 ? 5.525 20.425 4.825 1 86.41 111 LEU B CA 1
ATOM 3454 C C . LEU B 1 111 ? 6.005 21.473 5.824 1 86.41 111 LEU B C 1
ATOM 3456 O O . LEU B 1 111 ? 5.465 21.577 6.928 1 86.41 111 LEU B O 1
ATOM 3460 N N . LYS B 1 112 ? 6.954 22.214 5.405 1 81.08 112 LYS B N 1
ATOM 3461 C CA . LYS B 1 112 ? 7.415 23.32 6.239 1 81.08 112 LYS B CA 1
ATOM 3462 C C . LYS B 1 112 ? 6.312 24.356 6.438 1 81.08 112 LYS B C 1
ATOM 3464 O O . LYS B 1 112 ? 6.117 24.858 7.547 1 81.08 112 LYS B O 1
ATOM 3469 N N . ARG B 1 113 ? 5.656 24.586 5.377 1 76.31 113 ARG B N 1
ATOM 3470 C CA . ARG B 1 113 ? 4.574 25.564 5.427 1 76.31 113 ARG B CA 1
ATOM 3471 C C . ARG B 1 113 ? 3.459 25.099 6.357 1 76.31 113 ARG B C 1
ATOM 3473 O O . ARG B 1 113 ? 2.78 25.919 6.979 1 76.31 113 ARG B O 1
ATOM 3480 N N . TYR B 1 114 ? 3.334 23.824 6.467 1 80.68 114 TYR B N 1
ATOM 3481 C CA . TYR B 1 114 ? 2.311 23.263 7.343 1 80.68 114 TYR B CA 1
ATOM 3482 C C . TYR B 1 114 ? 2.843 23.087 8.76 1 80.68 114 TYR B C 1
ATOM 3484 O O . TYR B 1 114 ? 2.155 22.539 9.624 1 80.68 114 TYR B O 1
ATOM 3492 N N . GLN B 1 115 ? 4.107 23.426 8.903 1 80.98 115 GLN B N 1
ATOM 3493 C CA . GLN B 1 115 ? 4.748 23.396 10.214 1 80.98 115 GLN B CA 1
ATOM 3494 C C . GLN B 1 115 ? 4.7 21.995 10.817 1 80.98 115 GLN B C 1
ATOM 3496 O O . GLN B 1 115 ? 4.32 21.825 11.978 1 80.98 115 GLN B O 1
ATOM 3501 N N . VAL B 1 116 ? 4.976 21.067 9.989 1 89 116 VAL B N 1
ATOM 3502 C CA . VAL B 1 116 ? 5.057 19.714 10.529 1 89 116 VAL B CA 1
ATOM 3503 C C . VAL B 1 116 ? 6.174 19.637 11.567 1 89 116 VAL B C 1
ATOM 3505 O O . VAL B 1 116 ? 7.145 20.394 11.499 1 89 116 VAL B O 1
ATOM 3508 N N . ASP B 1 117 ? 5.963 18.745 12.449 1 91.72 117 ASP B N 1
ATOM 3509 C CA . ASP B 1 117 ? 6.955 18.618 13.514 1 91.72 117 ASP B CA 1
ATOM 3510 C C . ASP B 1 117 ? 8.207 17.902 13.015 1 91.72 117 ASP B C 1
ATOM 3512 O O . ASP B 1 117 ? 9.298 18.099 13.554 1 91.72 117 ASP B O 1
ATOM 3516 N N . GLY B 1 118 ? 8.096 17.083 12.056 1 93.72 118 GLY B N 1
ATOM 3517 C CA . GLY B 1 118 ? 9.213 16.347 11.486 1 93.72 118 GLY B CA 1
ATOM 3518 C C . GLY B 1 118 ? 8.852 15.609 10.211 1 93.72 118 GLY B C 1
ATOM 3519 O O . GLY B 1 118 ? 7.685 15.579 9.814 1 93.72 118 GLY B O 1
ATOM 3520 N N . ILE B 1 119 ? 9.896 15.081 9.573 1 93.93 119 ILE B N 1
ATOM 3521 C CA . ILE B 1 119 ? 9.704 14.39 8.302 1 93.93 119 ILE B CA 1
ATOM 3522 C C . ILE B 1 119 ? 10.4 13.032 8.342 1 93.93 119 ILE B C 1
ATOM 3524 O O . ILE B 1 119 ? 11.524 12.918 8.837 1 93.93 119 ILE B O 1
ATOM 3528 N N . ILE B 1 120 ? 9.712 12.044 7.923 1 95.38 120 ILE B N 1
ATOM 3529 C CA . ILE B 1 120 ? 10.301 10.748 7.602 1 95.38 120 ILE B CA 1
ATOM 3530 C C . ILE B 1 120 ? 10.396 10.586 6.087 1 95.38 120 ILE B C 1
ATOM 3532 O O . ILE B 1 120 ? 9.388 10.678 5.382 1 95.38 120 ILE B O 1
ATOM 3536 N N . MET B 1 121 ? 11.544 10.285 5.617 1 91.44 121 MET B N 1
ATOM 3537 C CA . MET B 1 121 ? 11.763 10.315 4.174 1 91.44 121 MET B CA 1
ATOM 3538 C C . MET B 1 121 ? 12.335 8.99 3.682 1 91.44 121 MET B C 1
ATOM 3540 O O . MET B 1 121 ? 13.429 8.593 4.088 1 91.44 121 MET B O 1
ATOM 3544 N N . GLY B 1 122 ? 11.541 8.313 2.865 1 85.74 122 GLY B N 1
ATOM 3545 C CA . GLY B 1 122 ? 12.007 7.104 2.204 1 85.74 122 GLY B CA 1
ATOM 3546 C C . GLY B 1 122 ? 12.282 7.302 0.725 1 85.74 122 GLY B C 1
ATOM 3547 O O . GLY B 1 122 ? 12.134 6.37 -0.069 1 85.74 122 GLY B O 1
ATOM 3548 N N . SER B 1 123 ? 12.597 8.585 0.223 1 69.41 123 SER B N 1
ATOM 3549 C CA . SER B 1 123 ? 12.806 8.85 -1.197 1 69.41 123 SER B CA 1
ATOM 3550 C C . SER B 1 123 ? 14.218 9.363 -1.461 1 69.41 123 SER B C 1
ATOM 3552 O O . SER B 1 123 ? 14.881 9.868 -0.552 1 69.41 123 SER B O 1
ATOM 3554 N N . HIS B 1 124 ? 14.768 9.036 -2.625 1 60.91 124 HIS B N 1
ATOM 3555 C CA . HIS B 1 124 ? 16.177 8.89 -2.971 1 60.91 124 HIS B CA 1
ATOM 3556 C C . HIS B 1 124 ? 16.744 10.191 -3.53 1 60.91 124 HIS B C 1
ATOM 3558 O O . HIS B 1 124 ? 17.954 10.307 -3.738 1 60.91 124 HIS B O 1
ATOM 3564 N N . THR B 1 125 ? 16.016 11.145 -3.929 1 58.09 125 THR B N 1
ATOM 3565 C CA . THR B 1 125 ? 16.636 11.934 -4.987 1 58.09 125 THR B CA 1
ATOM 3566 C C . THR B 1 125 ? 17.21 13.233 -4.429 1 58.09 125 THR B C 1
ATOM 3568 O O . THR B 1 125 ? 18.042 13.877 -5.07 1 58.09 125 THR B O 1
ATOM 3571 N N . VAL B 1 126 ? 16.654 13.659 -3.328 1 54.15 126 VAL B N 1
ATOM 3572 C CA . VAL B 1 126 ? 16.961 15.067 -3.096 1 54.15 126 VAL B CA 1
ATOM 3573 C C . VAL B 1 126 ? 18.313 15.193 -2.397 1 54.15 126 VAL B C 1
ATOM 3575 O O . VAL B 1 126 ? 18.576 14.5 -1.411 1 54.15 126 VAL B O 1
ATOM 3578 N N . ASP B 1 127 ? 19.3 15.607 -3.083 1 53.29 127 ASP B N 1
ATOM 3579 C CA . ASP B 1 127 ? 20.434 16.14 -2.336 1 53.29 127 ASP B CA 1
ATOM 3580 C C . ASP B 1 127 ? 19.968 17.08 -1.226 1 53.29 127 ASP B C 1
ATOM 3582 O O . ASP B 1 127 ? 19.491 18.183 -1.499 1 53.29 127 ASP B O 1
ATOM 3586 N N . THR B 1 128 ? 19.532 16.514 -0.121 1 53.98 128 THR B N 1
ATOM 3587 C CA . THR B 1 128 ? 18.863 17.168 0.997 1 53.98 128 THR B CA 1
ATOM 3588 C C . THR B 1 128 ? 19.709 18.319 1.535 1 53.98 128 THR B C 1
ATOM 3590 O O . THR B 1 128 ? 19.252 19.089 2.383 1 53.98 128 THR B O 1
ATOM 3593 N N . SER B 1 129 ? 20.961 18.336 1.259 1 52.3 129 SER B N 1
ATOM 3594 C CA . SER B 1 129 ? 21.799 19.338 1.909 1 52.3 129 SER B CA 1
ATOM 3595 C C . SER B 1 129 ? 21.187 20.73 1.793 1 52.3 129 SER B C 1
ATOM 3597 O O . SER B 1 129 ? 21.279 21.534 2.723 1 52.3 129 SER B O 1
ATOM 3599 N N . ASP B 1 130 ? 20.649 20.972 0.651 1 52.68 130 ASP B N 1
ATOM 3600 C CA . ASP B 1 130 ? 20.395 22.391 0.418 1 52.68 130 ASP B CA 1
ATOM 3601 C C . ASP B 1 130 ? 19.042 22.807 0.989 1 52.68 130 ASP B C 1
ATOM 3603 O O . ASP B 1 130 ? 18.773 23.999 1.155 1 52.68 130 ASP B O 1
ATOM 3607 N N . TYR B 1 131 ? 18.231 21.84 1.268 1 54.13 131 TYR B N 1
ATOM 3608 C CA . TYR B 1 131 ? 16.897 22.386 1.495 1 54.13 131 TYR B CA 1
ATOM 3609 C C . TYR B 1 131 ? 16.377 22 2.874 1 54.13 131 TYR B C 1
ATOM 3611 O O . TYR B 1 131 ? 15.288 22.418 3.274 1 54.13 131 TYR B O 1
ATOM 3619 N N . LEU B 1 132 ? 17.149 21.175 3.514 1 56.67 132 LEU B N 1
ATOM 3620 C CA . LEU B 1 132 ? 16.609 20.742 4.798 1 56.67 132 LEU B CA 1
ATOM 3621 C C . LEU B 1 132 ? 17.047 21.682 5.916 1 56.67 132 LEU B C 1
ATOM 3623 O O . LEU B 1 132 ? 18.24 21.946 6.079 1 56.67 132 LEU B O 1
ATOM 3627 N N . SER B 1 133 ? 16.157 22.599 6.169 1 58.05 133 SER B N 1
ATOM 3628 C CA . SER B 1 133 ? 16.381 23.528 7.271 1 58.05 133 SER B CA 1
ATOM 3629 C C . SER B 1 133 ? 16.909 22.805 8.506 1 58.05 133 SER B C 1
ATOM 3631 O O . SER B 1 133 ? 16.473 21.694 8.814 1 58.05 133 SER B O 1
ATOM 3633 N N . PRO B 1 134 ? 17.871 23.305 9.096 1 57.96 134 PRO B N 1
ATOM 3634 C CA . PRO B 1 134 ? 18.452 22.735 10.314 1 57.96 134 PRO B CA 1
ATOM 3635 C C . PRO B 1 134 ? 17.425 22.554 11.429 1 57.96 134 PRO B C 1
ATOM 3637 O O . PRO B 1 134 ? 17.643 21.764 12.352 1 57.96 134 PRO B O 1
ATOM 3640 N N . THR B 1 135 ? 16.307 23.119 11.29 1 69.61 135 THR B N 1
ATOM 3641 C CA . THR B 1 135 ? 15.454 23.098 12.473 1 69.61 135 THR B CA 1
ATOM 3642 C C . THR B 1 135 ? 14.354 22.051 12.328 1 69.61 135 THR B C 1
ATOM 3644 O O . THR B 1 135 ? 13.709 21.68 13.311 1 69.61 135 THR B O 1
ATOM 3647 N N . LEU B 1 136 ? 14.157 21.47 11.236 1 82.56 136 LEU B N 1
ATOM 3648 C CA . LEU B 1 136 ? 13.117 20.463 11.061 1 82.56 136 LEU B CA 1
ATOM 3649 C C . LEU B 1 136 ? 13.702 19.057 11.141 1 82.56 136 LEU B C 1
ATOM 3651 O O . LEU B 1 136 ? 14.472 18.65 10.267 1 82.56 136 LEU B O 1
ATOM 3655 N N . PRO B 1 137 ? 13.402 18.372 12.214 1 91.4 137 PRO B N 1
ATOM 3656 C CA . PRO B 1 137 ? 13.936 17.016 12.36 1 91.4 137 PRO B CA 1
ATOM 3657 C C . PRO B 1 137 ? 13.559 16.105 11.194 1 91.4 137 PRO B C 1
ATOM 3659 O O . PRO B 1 137 ? 12.406 16.105 10.754 1 91.4 137 PRO B O 1
ATOM 3662 N N . ILE B 1 138 ? 14.536 15.382 10.7 1 91.53 138 ILE B N 1
ATOM 3663 C CA . ILE B 1 138 ? 14.348 14.473 9.575 1 91.53 138 ILE B CA 1
ATOM 3664 C C . ILE B 1 138 ? 14.959 13.112 9.904 1 91.53 138 ILE B C 1
ATOM 3666 O O . ILE B 1 138 ? 16.052 13.036 10.47 1 91.53 138 ILE B O 1
ATOM 3670 N N . VAL B 1 139 ? 14.26 12.11 9.594 1 93.58 139 VAL B N 1
ATOM 3671 C CA . VAL B 1 139 ? 14.768 10.743 9.655 1 93.58 139 VAL B CA 1
ATOM 3672 C C . VAL B 1 139 ? 14.69 10.1 8.273 1 93.58 139 VAL B C 1
ATOM 3674 O O . VAL B 1 139 ? 13.65 10.159 7.611 1 93.58 139 VAL B O 1
ATOM 3677 N N . ALA B 1 140 ? 15.734 9.563 7.831 1 92.02 140 ALA B N 1
ATOM 3678 C CA . ALA B 1 140 ? 15.784 8.909 6.526 1 92.02 140 ALA B CA 1
ATOM 3679 C C . ALA B 1 140 ? 15.505 7.414 6.651 1 92.02 140 ALA B C 1
ATOM 3681 O O . ALA B 1 140 ? 15.943 6.772 7.609 1 92.02 140 ALA B O 1
ATOM 3682 N N . LEU B 1 141 ? 14.735 6.941 5.678 1 91.51 141 LEU B N 1
ATOM 3683 C CA . LEU B 1 141 ? 14.476 5.509 5.57 1 91.51 141 LEU B CA 1
ATOM 3684 C C . LEU B 1 141 ? 15.178 4.92 4.351 1 91.51 141 LEU B C 1
ATOM 3686 O O . LEU B 1 141 ? 14.904 5.321 3.218 1 91.51 141 LEU B O 1
ATOM 3690 N N . ASP B 1 142 ? 16.02 3.998 4.593 1 81.87 142 ASP B N 1
ATOM 3691 C CA . ASP B 1 142 ? 16.738 3.251 3.565 1 81.87 142 ASP B CA 1
ATOM 3692 C C . ASP B 1 142 ? 17.506 4.191 2.639 1 81.87 142 ASP B C 1
ATOM 3694 O O . ASP B 1 142 ? 17.548 3.979 1.426 1 81.87 142 ASP B O 1
ATOM 3698 N N . ARG B 1 143 ? 17.918 5.284 3.168 1 73.46 143 ARG B N 1
ATOM 3699 C CA . ARG B 1 143 ? 18.719 6.285 2.47 1 73.46 143 ARG B CA 1
ATOM 3700 C C . ARG B 1 143 ? 19.783 6.874 3.39 1 73.46 143 ARG B C 1
ATOM 3702 O O . ARG B 1 143 ? 19.612 6.898 4.61 1 73.46 143 ARG B O 1
ATOM 3709 N N . THR B 1 144 ? 20.863 7.179 2.758 1 66.21 144 THR B N 1
ATOM 3710 C CA . THR B 1 144 ? 21.88 7.91 3.505 1 66.21 144 THR B CA 1
ATOM 3711 C C . THR B 1 144 ? 22.031 9.33 2.966 1 66.21 144 THR B C 1
ATOM 3713 O O . THR B 1 144 ? 22.147 9.531 1.755 1 66.21 144 THR B O 1
ATOM 3716 N N . PHE B 1 145 ? 21.544 10.201 3.759 1 64.02 145 PHE B N 1
ATOM 3717 C CA . PHE B 1 145 ? 21.798 11.591 3.401 1 64.02 145 PHE B CA 1
ATOM 3718 C C . PHE B 1 145 ? 23.165 12.04 3.903 1 64.02 145 PHE B C 1
ATOM 3720 O O . PHE B 1 145 ? 23.92 11.24 4.461 1 64.02 145 PHE B O 1
ATOM 3727 N N . THR B 1 146 ? 23.305 13.349 4.152 1 61.94 146 THR B N 1
ATOM 3728 C CA . THR B 1 146 ? 24.518 13.954 4.69 1 61.94 146 THR B CA 1
ATOM 3729 C C . THR B 1 146 ? 24.776 13.473 6.115 1 61.94 146 THR B C 1
ATOM 3731 O O . THR B 1 146 ? 23.925 12.817 6.718 1 61.94 146 THR B O 1
ATOM 3734 N N . ASN B 1 147 ? 25.902 13.624 6.651 1 65.11 147 ASN B N 1
ATOM 3735 C CA . ASN B 1 147 ? 26.488 13.151 7.9 1 65.11 147 ASN B CA 1
ATOM 3736 C C . ASN B 1 147 ? 25.668 13.596 9.108 1 65.11 147 ASN B C 1
ATOM 3738 O O . ASN B 1 147 ? 25.9 13.134 10.226 1 65.11 147 ASN B O 1
ATOM 3742 N N . ASN B 1 148 ? 24.43 14.216 8.921 1 78.85 148 ASN B N 1
ATOM 3743 C CA . ASN B 1 148 ? 23.819 14.686 10.16 1 78.85 148 ASN B CA 1
ATOM 3744 C C . ASN B 1 148 ? 22.357 14.262 10.259 1 78.85 148 ASN B C 1
ATOM 3746 O O . ASN B 1 148 ? 21.669 14.609 11.222 1 78.85 148 ASN B O 1
ATOM 3750 N N . ILE B 1 149 ? 21.887 13.412 9.35 1 86.43 149 ILE B N 1
ATOM 3751 C CA . ILE B 1 149 ? 20.501 12.96 9.406 1 86.43 149 ILE B CA 1
ATOM 3752 C C . ILE B 1 149 ? 20.457 11.475 9.76 1 86.43 149 ILE B C 1
ATOM 3754 O O . ILE B 1 149 ? 21.01 10.642 9.039 1 86.43 149 ILE B O 1
ATOM 3758 N N . PRO B 1 150 ? 19.866 11.194 10.872 1 91.83 150 PRO B N 1
ATOM 3759 C CA . PRO B 1 150 ? 19.755 9.772 11.209 1 91.83 150 PRO B CA 1
ATOM 3760 C C . PRO B 1 150 ? 18.985 8.976 10.158 1 91.83 150 PRO B C 1
ATOM 3762 O O . PRO B 1 150 ? 18.052 9.499 9.543 1 91.83 150 PRO B O 1
ATOM 3765 N N . PHE B 1 151 ? 19.396 7.768 9.992 1 92.19 151 PHE B N 1
ATOM 3766 C CA . PHE B 1 151 ? 18.697 6.926 9.028 1 92.19 151 PHE B CA 1
ATOM 3767 C C . PHE B 1 151 ? 18.46 5.533 9.597 1 92.19 151 PHE B C 1
ATOM 3769 O O . PHE B 1 151 ? 19.184 5.09 10.492 1 92.19 151 PHE B O 1
ATOM 3776 N N . VAL B 1 152 ? 17.404 4.929 9.183 1 95.53 152 VAL B N 1
ATOM 3777 C CA . VAL B 1 152 ? 17.022 3.561 9.518 1 95.53 152 VAL B CA 1
ATOM 3778 C C . VAL B 1 152 ? 17.072 2.689 8.265 1 95.53 152 VAL B C 1
ATOM 3780 O O . VAL B 1 152 ? 16.536 3.063 7.219 1 95.53 152 VAL B O 1
ATOM 3783 N N . THR B 1 153 ? 17.725 1.581 8.34 1 94.95 153 THR B N 1
ATOM 3784 C CA . THR B 1 153 ? 17.813 0.653 7.218 1 94.95 153 THR B CA 1
ATOM 3785 C C . THR B 1 153 ? 17.99 -0.779 7.713 1 94.95 153 THR B C 1
ATOM 3787 O O . THR B 1 153 ? 18.19 -1.008 8.908 1 94.95 153 THR B O 1
ATOM 3790 N N . SER B 1 154 ? 17.737 -1.679 6.836 1 96.65 154 SER B 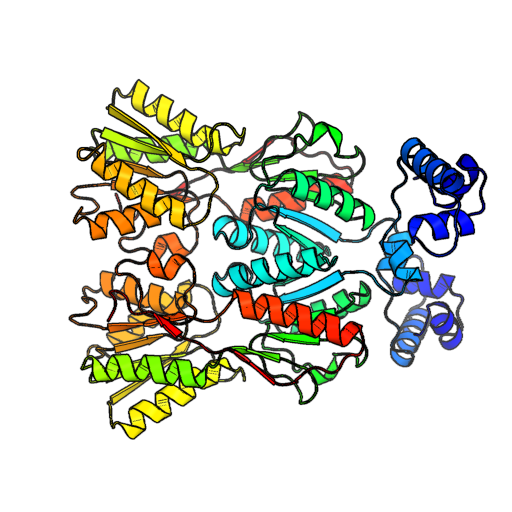N 1
ATOM 3791 C CA . SER B 1 154 ? 18.082 -3.063 7.145 1 96.65 154 SER B CA 1
ATOM 3792 C C . SER B 1 154 ? 19.517 -3.379 6.735 1 96.65 154 SER B C 1
ATOM 3794 O O . SER B 1 154 ? 20.155 -2.594 6.031 1 96.65 154 SER B O 1
ATOM 3796 N N . ASP B 1 155 ? 20.058 -4.44 7.216 1 97.53 155 ASP B N 1
ATOM 3797 C CA . ASP B 1 155 ? 21.409 -4.873 6.873 1 97.53 155 ASP B CA 1
ATOM 3798 C C . ASP B 1 155 ? 21.458 -5.45 5.46 1 97.53 155 ASP B C 1
ATOM 3800 O O . ASP B 1 155 ? 21.522 -6.668 5.282 1 97.53 155 ASP B O 1
ATOM 3804 N N . ASN B 1 156 ? 21.506 -4.572 4.547 1 97.39 156 ASN B N 1
ATOM 3805 C CA . ASN B 1 156 ? 21.427 -4.933 3.135 1 97.39 156 ASN B CA 1
ATOM 3806 C C . ASN B 1 156 ? 22.631 -5.765 2.702 1 97.39 156 ASN B C 1
ATOM 3808 O O . ASN B 1 156 ? 22.501 -6.665 1.869 1 97.39 156 ASN B O 1
ATOM 3812 N N . TYR B 1 157 ? 23.758 -5.42 3.2 1 98.04 157 TYR B N 1
ATOM 3813 C CA . TYR B 1 157 ? 24.946 -6.179 2.826 1 98.04 157 TYR B CA 1
ATOM 3814 C C . TYR B 1 157 ? 24.828 -7.631 3.273 1 98.04 157 TYR B C 1
ATOM 3816 O O . TYR B 1 157 ? 24.99 -8.551 2.467 1 98.04 157 TYR B O 1
ATOM 3824 N N . HIS B 1 158 ? 24.498 -7.807 4.529 1 98.62 158 HIS B N 1
ATOM 3825 C CA . HIS B 1 158 ? 24.36 -9.167 5.04 1 98.62 158 HIS B CA 1
ATOM 3826 C C . HIS B 1 158 ? 23.25 -9.918 4.314 1 98.62 158 HIS B C 1
ATOM 3828 O O . HIS B 1 158 ? 23.378 -11.114 4.043 1 98.62 158 HIS B O 1
ATOM 3834 N N . GLY B 1 159 ? 22.17 -9.224 4.014 1 98.74 159 GLY B N 1
ATOM 3835 C CA . GLY B 1 159 ? 21.112 -9.844 3.232 1 98.74 159 GLY B CA 1
ATOM 3836 C C . GLY B 1 159 ? 21.577 -10.317 1.868 1 98.74 159 GLY B C 1
ATOM 3837 O O . GLY B 1 159 ? 21.193 -11.398 1.416 1 98.74 159 GLY B O 1
ATOM 3838 N N . GLY B 1 160 ? 22.406 -9.472 1.231 1 98.67 160 GLY B N 1
ATOM 3839 C CA . GLY B 1 160 ? 22.968 -9.869 -0.05 1 98.67 160 GLY B CA 1
ATOM 3840 C C . GLY B 1 160 ? 23.867 -11.088 0.045 1 98.67 160 GLY B C 1
ATOM 3841 O O . GLY B 1 160 ? 23.847 -11.95 -0.836 1 98.67 160 GLY B O 1
ATOM 3842 N N . VAL B 1 161 ? 24.596 -11.147 1.104 1 98.84 161 VAL B N 1
ATOM 3843 C CA . VAL B 1 161 ? 25.483 -12.281 1.341 1 98.84 161 VAL B CA 1
ATOM 3844 C C . VAL B 1 161 ? 24.661 -13.558 1.497 1 98.84 161 VAL B C 1
ATOM 3846 O O . VAL B 1 161 ? 24.948 -14.571 0.856 1 98.84 161 VAL B O 1
ATOM 3849 N N . LEU B 1 162 ? 23.621 -13.508 2.33 1 98.87 162 LEU B N 1
ATOM 3850 C CA . LEU B 1 162 ? 22.775 -14.667 2.592 1 98.87 162 LEU B CA 1
ATOM 3851 C C . LEU B 1 162 ? 22.117 -15.161 1.307 1 98.87 162 LEU B C 1
ATOM 3853 O O . LEU B 1 162 ? 22.139 -16.358 1.014 1 98.87 162 LEU B O 1
ATOM 3857 N N . ALA B 1 163 ? 21.618 -14.207 0.543 1 98.85 163 ALA B N 1
ATOM 3858 C CA . ALA B 1 163 ? 20.888 -14.545 -0.676 1 98.85 163 ALA B CA 1
ATOM 3859 C C . ALA B 1 163 ? 21.807 -15.205 -1.7 1 98.85 163 ALA B C 1
ATOM 3861 O O . ALA B 1 163 ? 21.464 -16.241 -2.275 1 98.85 163 ALA B O 1
ATOM 3862 N N . THR B 1 164 ? 22.933 -14.635 -1.9 1 98.85 164 THR B N 1
ATOM 3863 C CA . THR B 1 164 ? 23.875 -15.12 -2.902 1 98.85 164 THR B CA 1
ATOM 3864 C C . THR B 1 164 ? 24.449 -16.474 -2.495 1 98.85 164 THR B C 1
ATOM 3866 O O . THR B 1 164 ? 24.519 -17.395 -3.312 1 98.85 164 THR B O 1
ATOM 3869 N N . ASN B 1 165 ? 24.817 -16.588 -1.25 1 98.86 165 ASN B N 1
ATOM 3870 C CA . ASN B 1 165 ? 25.354 -17.851 -0.757 1 98.86 165 ASN B CA 1
ATOM 3871 C C . ASN B 1 165 ? 24.345 -18.986 -0.905 1 98.86 165 ASN B C 1
ATOM 3873 O O . ASN B 1 165 ? 24.715 -20.111 -1.244 1 98.86 165 ASN B O 1
ATOM 3877 N N . LEU B 1 166 ? 23.124 -18.72 -0.605 1 98.86 166 LEU B N 1
ATOM 3878 C CA . LEU B 1 166 ? 22.106 -19.758 -0.717 1 98.86 166 LEU B CA 1
ATOM 3879 C C . LEU B 1 166 ? 22.054 -20.318 -2.134 1 98.86 166 LEU B C 1
ATOM 3881 O O . LEU B 1 166 ? 22 -21.535 -2.324 1 98.86 166 LEU B O 1
ATOM 3885 N N . LEU B 1 167 ? 22.053 -19.394 -3.121 1 98.81 167 LEU B N 1
ATOM 3886 C CA . LEU B 1 167 ? 21.983 -19.824 -4.513 1 98.81 167 LEU B CA 1
ATOM 3887 C C . LEU B 1 167 ? 23.184 -20.69 -4.876 1 98.81 167 LEU B C 1
ATOM 3889 O O . LEU B 1 167 ? 23.029 -21.747 -5.493 1 98.81 167 LEU B O 1
ATOM 3893 N N . ILE B 1 168 ? 24.377 -20.292 -4.484 1 98.69 168 ILE B N 1
ATOM 3894 C CA . ILE B 1 168 ? 25.598 -21.03 -4.785 1 98.69 168 ILE B CA 1
ATOM 3895 C C . ILE B 1 168 ? 25.571 -22.384 -4.078 1 98.69 168 ILE B C 1
ATOM 3897 O O . ILE B 1 168 ? 25.876 -23.414 -4.684 1 98.69 168 ILE B O 1
ATOM 3901 N N . ASP B 1 169 ? 25.149 -22.337 -2.819 1 98.59 169 ASP B N 1
ATOM 3902 C CA . ASP B 1 169 ? 25.123 -23.554 -2.013 1 98.59 169 ASP B CA 1
ATOM 3903 C C . ASP B 1 169 ? 24.085 -24.541 -2.542 1 98.59 169 ASP B C 1
ATOM 3905 O O . ASP B 1 169 ? 24.173 -25.742 -2.28 1 98.59 169 ASP B O 1
ATOM 3909 N N . ARG B 1 170 ? 23.128 -24.048 -3.274 1 98.15 170 ARG B N 1
ATOM 3910 C CA . ARG B 1 170 ? 22.099 -24.894 -3.871 1 98.15 170 ARG B CA 1
ATOM 3911 C C . ARG B 1 170 ? 22.518 -25.369 -5.258 1 98.15 170 ARG B C 1
ATOM 3913 O O . ARG B 1 170 ? 21.712 -25.942 -5.993 1 98.15 170 ARG B O 1
ATOM 3920 N N . GLY B 1 171 ? 23.783 -24.975 -5.705 1 97.82 171 GLY B N 1
ATOM 3921 C CA . GLY B 1 171 ? 24.367 -25.589 -6.886 1 97.82 171 GLY B CA 1
ATOM 3922 C C . GLY B 1 171 ? 24.297 -24.702 -8.115 1 97.82 171 GLY B C 1
ATOM 3923 O O . GLY B 1 171 ? 24.649 -25.13 -9.217 1 97.82 171 GLY B O 1
ATOM 3924 N N . CYS B 1 172 ? 23.842 -23.479 -7.969 1 98.39 172 CYS B N 1
ATOM 3925 C CA . CYS B 1 172 ? 23.79 -22.58 -9.117 1 98.39 172 CYS B CA 1
ATOM 3926 C C . CYS B 1 172 ? 25.191 -22.268 -9.629 1 98.39 172 CYS B C 1
ATOM 3928 O O . CYS B 1 172 ? 26.114 -22.062 -8.838 1 98.39 172 CYS B O 1
ATOM 3930 N N . LYS B 1 173 ? 25.317 -22.196 -10.913 1 97.95 173 LYS B N 1
ATOM 3931 C CA . LYS B 1 173 ? 26.633 -22.054 -11.529 1 97.95 173 LYS B CA 1
ATOM 3932 C C . LYS B 1 173 ? 26.773 -20.701 -12.221 1 97.95 173 LYS B C 1
ATOM 3934 O O . LYS B 1 173 ? 27.888 -20.228 -12.45 1 97.95 173 LYS B O 1
ATOM 3939 N N . LYS B 1 174 ? 25.702 -20.155 -12.685 1 98.49 174 LYS B N 1
ATOM 3940 C CA . LYS B 1 174 ? 25.662 -18.818 -13.271 1 98.49 174 LYS B CA 1
ATOM 3941 C C . LYS B 1 174 ? 24.496 -18.007 -12.711 1 98.49 174 LYS B C 1
ATOM 3943 O O . LYS B 1 174 ? 23.338 -18.258 -13.051 1 98.49 174 LYS B O 1
ATOM 3948 N N . ILE B 1 175 ? 24.83 -17.01 -11.962 1 98.56 175 ILE B N 1
ATOM 3949 C CA . ILE B 1 175 ? 23.822 -16.327 -11.158 1 98.56 175 ILE B CA 1
ATOM 3950 C C . ILE B 1 175 ? 23.653 -14.892 -11.653 1 98.56 175 ILE B C 1
ATOM 3952 O O . ILE B 1 175 ? 24.639 -14.205 -11.932 1 98.56 175 ILE B O 1
ATOM 3956 N N . ALA B 1 176 ? 22.402 -14.45 -11.775 1 98.56 176 ALA B N 1
ATOM 3957 C CA . ALA B 1 176 ? 22.105 -13.061 -12.118 1 98.56 176 ALA B CA 1
ATOM 3958 C C . ALA B 1 176 ? 21.679 -12.271 -10.885 1 98.56 176 ALA B C 1
ATOM 3960 O O . ALA B 1 176 ? 20.958 -12.787 -10.027 1 98.56 176 ALA B O 1
ATOM 3961 N N . HIS B 1 177 ? 22.146 -11.089 -10.777 1 98.26 177 HIS B N 1
ATOM 3962 C CA . HIS B 1 177 ? 21.619 -10.122 -9.82 1 98.26 177 HIS B CA 1
ATOM 3963 C C . HIS B 1 177 ? 20.906 -8.976 -10.531 1 98.26 177 HIS B C 1
ATOM 3965 O O . HIS B 1 177 ? 21.48 -8.335 -11.414 1 98.26 177 HIS B O 1
ATOM 3971 N N . ILE B 1 178 ? 19.688 -8.81 -10.144 1 95.83 178 ILE B N 1
ATOM 3972 C CA . ILE B 1 178 ? 18.913 -7.69 -10.667 1 95.83 178 ILE B CA 1
ATOM 3973 C C . ILE B 1 178 ? 18.79 -6.605 -9.598 1 95.83 178 ILE B C 1
ATOM 3975 O O . ILE B 1 178 ? 18.06 -6.772 -8.618 1 95.83 178 ILE B O 1
ATOM 3979 N N . SER B 1 179 ? 19.377 -5.529 -9.82 1 91.5 179 SER B N 1
ATOM 3980 C CA . SER B 1 179 ? 19.4 -4.443 -8.846 1 91.5 179 SER B CA 1
ATOM 3981 C C . SER B 1 179 ? 18.555 -3.263 -9.313 1 91.5 179 SER B C 1
ATOM 3983 O O . SER B 1 179 ? 18.145 -3.208 -10.475 1 91.5 179 SER B O 1
ATOM 3985 N N . GLY B 1 180 ? 18.195 -2.373 -8.334 1 85.64 180 GLY B N 1
ATOM 3986 C CA . GLY B 1 180 ? 17.721 -1.056 -8.728 1 85.64 180 GLY B CA 1
ATOM 3987 C C . GLY B 1 180 ? 18.809 -0.184 -9.323 1 85.64 180 GLY B C 1
ATOM 3988 O O . GLY B 1 180 ? 19.929 -0.647 -9.549 1 85.64 180 GLY B O 1
ATOM 3989 N N . PRO B 1 181 ? 18.428 1.03 -9.542 1 79.55 181 PRO B N 1
ATOM 3990 C CA . PRO B 1 181 ? 19.44 1.93 -10.101 1 79.55 181 PRO B CA 1
ATOM 3991 C C . PRO B 1 181 ? 20.631 2.131 -9.167 1 79.55 181 PRO B C 1
ATOM 3993 O O . PRO B 1 181 ? 20.479 2.69 -8.078 1 79.55 181 PRO B O 1
ATOM 3996 N N . LEU B 1 182 ? 21.778 1.861 -9.617 1 83.22 182 LEU B N 1
ATOM 3997 C CA . LEU B 1 182 ? 22.983 1.915 -8.796 1 83.22 182 LEU B CA 1
ATOM 3998 C C . LEU B 1 182 ? 23.541 3.333 -8.742 1 83.22 182 LEU B C 1
ATOM 4000 O O . LEU B 1 182 ? 24.365 3.648 -7.88 1 83.22 182 LEU B O 1
ATOM 4004 N N . GLU B 1 183 ? 22.936 4.121 -9.636 1 77.62 183 GLU B N 1
ATOM 4005 C CA . GLU B 1 183 ? 23.395 5.507 -9.671 1 77.62 183 GLU B CA 1
ATOM 4006 C C . GLU B 1 183 ? 22.852 6.298 -8.485 1 77.62 183 GLU B C 1
ATOM 4008 O O . GLU B 1 183 ? 23.409 7.334 -8.116 1 77.62 183 GLU B O 1
ATOM 4013 N N . ILE B 1 184 ? 21.827 5.783 -7.993 1 73.84 184 ILE B N 1
ATOM 4014 C CA . ILE B 1 184 ? 21.263 6.401 -6.798 1 73.84 184 ILE B CA 1
ATOM 4015 C C . ILE B 1 184 ? 21.9 5.789 -5.552 1 73.84 184 ILE B C 1
ATOM 4017 O O . ILE B 1 184 ? 21.878 4.57 -5.371 1 73.84 184 ILE B O 1
ATOM 4021 N N . ASN B 1 185 ? 22.545 6.565 -4.869 1 75.58 185 ASN B N 1
ATOM 4022 C CA . ASN B 1 185 ? 23.216 6.066 -3.673 1 75.58 185 ASN B CA 1
ATOM 4023 C C . ASN B 1 185 ? 22.22 5.751 -2.561 1 75.58 185 ASN B C 1
ATOM 4025 O O . ASN B 1 185 ? 21.731 6.657 -1.885 1 75.58 185 ASN B O 1
ATOM 4029 N N . THR B 1 186 ? 21.97 4.47 -2.411 1 81.64 186 THR B N 1
ATOM 4030 C CA . THR B 1 186 ? 21.075 3.988 -1.365 1 81.64 186 THR B CA 1
ATOM 4031 C C . THR B 1 186 ? 21.679 2.783 -0.65 1 81.64 186 THR B C 1
ATOM 4033 O O . THR B 1 186 ? 22.496 2.059 -1.223 1 81.64 186 THR B O 1
ATOM 4036 N N . PRO B 1 187 ? 21.273 2.594 0.544 1 87.41 187 PRO B N 1
ATOM 4037 C CA . PRO B 1 187 ? 21.736 1.408 1.268 1 87.41 187 PRO B CA 1
ATOM 4038 C C . PRO B 1 187 ? 21.425 0.107 0.531 1 87.41 187 PRO B C 1
ATOM 4040 O O . PRO B 1 187 ? 22.114 -0.897 0.726 1 87.41 187 PRO B O 1
ATOM 4043 N N . ALA B 1 188 ? 20.474 0.127 -0.284 1 88.71 188 ALA B N 1
ATOM 4044 C CA . ALA B 1 188 ? 20.108 -1.069 -1.04 1 88.71 188 ALA B CA 1
ATOM 4045 C C . ALA B 1 188 ? 21.23 -1.483 -1.987 1 88.71 188 ALA B C 1
ATOM 4047 O O . ALA B 1 188 ? 21.317 -2.647 -2.385 1 88.71 188 ALA B O 1
ATOM 4048 N N . ASN B 1 189 ? 22.069 -0.552 -2.348 1 91.82 189 ASN B N 1
ATOM 4049 C CA . ASN B 1 189 ? 23.209 -0.846 -3.21 1 91.82 189 ASN B CA 1
ATOM 4050 C C . ASN B 1 189 ? 24.156 -1.853 -2.563 1 91.82 189 ASN B C 1
ATOM 4052 O O . ASN B 1 189 ? 24.928 -2.519 -3.256 1 91.82 189 ASN B O 1
ATOM 4056 N N . LYS B 1 190 ? 24.052 -1.899 -1.245 1 95.32 190 LYS B N 1
ATOM 4057 C CA . LYS B 1 190 ? 24.897 -2.85 -0.529 1 95.32 190 LYS B CA 1
ATOM 4058 C C . LYS B 1 190 ? 24.521 -4.288 -0.873 1 95.32 190 LYS B C 1
ATOM 4060 O O . LYS B 1 190 ? 25.333 -5.202 -0.716 1 95.32 190 LYS B O 1
ATOM 4065 N N . ARG B 1 191 ? 23.315 -4.49 -1.308 1 97.22 191 ARG B N 1
ATOM 4066 C CA . ARG B 1 191 ? 22.926 -5.805 -1.808 1 97.22 191 ARG B CA 1
ATOM 4067 C C . ARG B 1 191 ? 23.775 -6.208 -3.008 1 97.22 191 ARG B C 1
ATOM 4069 O O . ARG B 1 191 ? 24.257 -7.34 -3.082 1 97.22 191 ARG B O 1
ATOM 4076 N N . TYR B 1 192 ? 23.925 -5.234 -3.881 1 96.96 192 TYR B N 1
ATOM 4077 C CA . TYR B 1 192 ? 24.755 -5.443 -5.061 1 96.96 192 TYR B CA 1
ATOM 4078 C C . TYR B 1 192 ? 26.21 -5.674 -4.671 1 96.96 192 TYR B C 1
ATOM 4080 O O . TYR B 1 192 ? 26.864 -6.579 -5.197 1 96.96 192 TYR B O 1
ATOM 4088 N N . GLN B 1 193 ? 26.692 -4.873 -3.773 1 97.38 193 GLN B N 1
ATOM 4089 C CA . GLN B 1 193 ? 28.072 -5.019 -3.321 1 97.38 193 GLN B CA 1
ATOM 4090 C C . GLN B 1 193 ? 28.317 -6.407 -2.738 1 97.38 193 GLN B C 1
ATOM 4092 O O . GLN B 1 193 ? 29.333 -7.04 -3.033 1 97.38 193 GLN B O 1
ATOM 4097 N N . ALA B 1 194 ? 27.409 -6.817 -1.909 1 98.61 194 ALA B N 1
ATOM 4098 C CA . ALA B 1 194 ? 27.522 -8.138 -1.297 1 98.61 194 ALA B CA 1
ATOM 4099 C C . ALA B 1 194 ? 27.512 -9.237 -2.356 1 98.61 194 ALA B C 1
ATOM 4101 O O . ALA B 1 194 ? 28.303 -10.181 -2.287 1 98.61 194 ALA B O 1
ATOM 4102 N N . PHE B 1 195 ? 26.623 -9.1 -3.351 1 98.68 195 PHE B N 1
ATOM 4103 C CA . PHE B 1 195 ? 26.545 -10.063 -4.443 1 98.68 195 PHE B CA 1
ATOM 4104 C C . PHE B 1 195 ? 27.888 -10.185 -5.154 1 98.68 195 PHE B C 1
ATOM 4106 O O . PHE B 1 195 ? 28.402 -11.291 -5.335 1 98.68 195 PHE B O 1
ATOM 4113 N N . MET B 1 196 ? 28.419 -9.09 -5.465 1 98.48 196 MET B N 1
ATOM 4114 C CA . MET B 1 196 ? 29.689 -9.045 -6.185 1 98.48 196 MET B CA 1
ATOM 4115 C C . MET B 1 196 ? 30.807 -9.667 -5.355 1 98.48 196 MET B C 1
ATOM 4117 O O . MET B 1 196 ? 31.587 -10.475 -5.863 1 98.48 196 MET B O 1
ATOM 4121 N N . ASP B 1 197 ? 30.862 -9.307 -4.119 1 98.71 197 ASP B N 1
ATOM 4122 C CA . ASP B 1 197 ? 31.908 -9.822 -3.241 1 98.71 197 ASP B CA 1
ATOM 4123 C C . ASP B 1 197 ? 31.847 -11.345 -3.148 1 98.71 197 ASP B C 1
ATOM 4125 O O . ASP B 1 197 ? 32.878 -12.018 -3.207 1 98.71 197 ASP B O 1
ATOM 4129 N N . VAL B 1 198 ? 30.634 -11.866 -3.019 1 98.77 198 VAL B N 1
ATOM 4130 C CA . VAL B 1 198 ? 30.456 -13.296 -2.795 1 98.77 198 VAL B CA 1
ATOM 4131 C C . VAL B 1 198 ? 30.767 -14.064 -4.078 1 98.77 198 VAL B C 1
ATOM 4133 O O . VAL B 1 198 ? 31.502 -15.054 -4.054 1 98.77 198 VAL B O 1
ATOM 4136 N N . VAL B 1 199 ? 30.275 -13.634 -5.219 1 98.54 199 VAL B N 1
ATOM 4137 C CA . VAL B 1 199 ? 30.45 -14.385 -6.458 1 98.54 199 VAL B CA 1
ATOM 4138 C C . VAL B 1 199 ? 31.92 -14.362 -6.872 1 98.54 199 VAL B C 1
ATOM 4140 O O . VAL B 1 199 ? 32.426 -15.332 -7.44 1 98.54 199 VAL B O 1
ATOM 4143 N N . LEU B 1 200 ? 32.552 -13.236 -6.662 1 98.46 200 LEU B N 1
ATOM 4144 C CA . LEU B 1 200 ? 33.97 -13.139 -6.99 1 98.46 200 LEU B CA 1
ATOM 4145 C C . LEU B 1 200 ? 34.803 -14.026 -6.07 1 98.46 200 LEU B C 1
ATOM 4147 O O . LEU B 1 200 ? 35.708 -14.727 -6.528 1 98.46 200 LEU B O 1
ATOM 4151 N N . ALA B 1 201 ? 34.483 -14.001 -4.808 1 98.42 201 ALA B N 1
ATOM 4152 C CA . ALA B 1 201 ? 35.215 -14.799 -3.827 1 98.42 201 ALA B CA 1
ATOM 4153 C C . ALA B 1 201 ? 35.046 -16.291 -4.098 1 98.42 201 ALA B C 1
ATOM 4155 O O . ALA B 1 201 ? 35.974 -17.075 -3.889 1 98.42 201 ALA B O 1
ATOM 4156 N N . ARG B 1 202 ? 33.928 -16.636 -4.545 1 98.13 202 ARG B N 1
ATOM 4157 C CA . ARG B 1 202 ? 33.624 -18.051 -4.728 1 98.13 202 ARG B CA 1
ATOM 4158 C C . ARG B 1 202 ? 33.796 -18.464 -6.186 1 98.13 202 ARG B C 1
ATOM 4160 O O . ARG B 1 202 ? 33.564 -19.622 -6.54 1 98.13 202 ARG B O 1
ATOM 4167 N N . LYS B 1 203 ? 34.155 -17.523 -7.059 1 97.94 203 LYS B N 1
ATOM 4168 C CA . LYS B 1 203 ? 34.485 -17.73 -8.466 1 97.94 203 LYS B CA 1
ATOM 4169 C C . LYS B 1 203 ? 33.307 -18.336 -9.223 1 97.94 203 LYS B C 1
ATOM 4171 O O . LYS B 1 203 ? 33.463 -19.336 -9.928 1 97.94 203 LYS B O 1
ATOM 4176 N N . VAL B 1 204 ? 32.149 -17.792 -9.063 1 98.14 204 VAL B N 1
ATOM 4177 C CA . VAL B 1 204 ? 30.933 -18.205 -9.756 1 98.14 204 VAL B CA 1
ATOM 4178 C C . VAL B 1 204 ? 30.636 -17.239 -10.9 1 98.14 204 VAL B C 1
ATOM 4180 O O . VAL B 1 204 ? 30.81 -16.026 -10.758 1 98.14 204 VAL B O 1
ATOM 4183 N N . ASN B 1 205 ? 30.236 -17.743 -12.088 1 98.34 205 ASN B N 1
ATOM 4184 C CA . ASN B 1 205 ? 29.824 -16.885 -13.194 1 98.34 205 ASN B CA 1
ATOM 4185 C C . ASN B 1 205 ? 28.603 -16.046 -12.829 1 98.34 205 ASN B C 1
ATOM 4187 O O . ASN B 1 205 ? 27.726 -16.505 -12.094 1 98.34 205 ASN B O 1
ATOM 4191 N N . PHE B 1 206 ? 28.597 -14.836 -13.352 1 98.37 206 PHE B N 1
ATOM 4192 C CA . PHE B 1 206 ? 27.499 -13.978 -12.921 1 98.37 206 PHE B CA 1
ATOM 4193 C C . PHE B 1 206 ? 27.118 -12.993 -14.02 1 98.37 206 PHE B C 1
ATOM 4195 O O . PHE B 1 206 ? 27.861 -12.817 -14.988 1 98.37 206 PHE B O 1
ATOM 4202 N N . VAL B 1 207 ? 25.906 -12.473 -13.905 1 97.76 207 VAL B N 1
ATOM 4203 C CA . VAL B 1 207 ? 25.345 -11.418 -14.743 1 97.76 207 VAL B CA 1
ATOM 4204 C C . VAL B 1 207 ? 24.738 -10.327 -13.863 1 97.76 207 VAL B C 1
ATOM 4206 O O . VAL B 1 207 ? 24.132 -10.62 -12.829 1 97.76 207 VAL B O 1
ATOM 4209 N N . ILE B 1 208 ? 24.943 -9.083 -14.272 1 96.14 208 ILE B N 1
ATOM 4210 C CA . ILE B 1 208 ? 24.341 -7.964 -13.555 1 96.14 208 ILE B CA 1
ATOM 4211 C C . ILE B 1 208 ? 23.366 -7.229 -14.471 1 96.14 208 ILE B C 1
ATOM 4213 O O . ILE B 1 208 ? 23.693 -6.926 -15.62 1 96.14 208 ILE B O 1
ATOM 4217 N N . LYS B 1 209 ? 22.2 -7.015 -13.92 1 93.85 209 LYS B N 1
ATOM 4218 C CA . LYS B 1 209 ? 21.222 -6.167 -14.595 1 93.85 209 LYS B CA 1
ATOM 4219 C C . LYS B 1 209 ? 20.65 -5.122 -13.642 1 93.85 209 LYS B C 1
ATOM 4221 O O . LYS B 1 209 ? 20.491 -5.384 -12.448 1 93.85 209 LYS B O 1
ATOM 4226 N N . GLN B 1 210 ? 20.359 -3.987 -14.173 1 88.68 210 GLN B N 1
ATOM 4227 C CA . GLN B 1 210 ? 19.768 -2.905 -13.393 1 88.68 210 GLN B CA 1
ATOM 4228 C C . GLN B 1 210 ? 18.379 -2.547 -13.913 1 88.68 210 GLN B C 1
ATOM 4230 O O . GLN B 1 210 ? 18.147 -2.536 -15.124 1 88.68 210 GLN B O 1
ATOM 4235 N N . THR B 1 211 ? 17.554 -2.354 -12.952 1 80.81 211 THR B N 1
ATOM 4236 C CA . THR B 1 211 ? 16.226 -1.873 -13.317 1 80.81 211 THR B CA 1
ATOM 4237 C C . THR B 1 211 ? 16.139 -0.357 -13.166 1 80.81 211 THR B C 1
ATOM 4239 O O . THR B 1 211 ? 16.899 0.24 -12.401 1 80.81 211 THR B O 1
ATOM 4242 N N . LYS B 1 212 ? 15.48 0.141 -14.095 1 66.33 212 LYS B N 1
ATOM 4243 C CA . LYS B 1 212 ? 15.106 1.532 -13.856 1 66.33 212 LYS B CA 1
ATOM 4244 C C . LYS B 1 212 ? 13.93 1.627 -12.889 1 66.33 212 LYS B C 1
ATOM 4246 O O . LYS B 1 212 ? 13.229 0.64 -12.657 1 66.33 212 LYS B O 1
ATOM 4251 N N . LEU B 1 213 ? 13.956 2.586 -12.011 1 54.39 213 LEU B N 1
ATOM 4252 C CA . LEU B 1 213 ? 12.89 2.742 -11.028 1 54.39 213 LEU B CA 1
ATOM 4253 C C . LEU B 1 213 ? 11.524 2.518 -11.668 1 54.39 213 LEU B C 1
ATOM 4255 O O . LEU B 1 213 ? 10.491 2.717 -11.023 1 54.39 213 LEU B O 1
ATOM 4259 N N . ASP B 1 214 ? 11.458 2.4 -12.956 1 53.38 214 ASP B N 1
ATOM 4260 C CA . ASP B 1 214 ? 10.108 2.591 -13.478 1 53.38 214 ASP B CA 1
ATOM 4261 C C . ASP B 1 214 ? 9.161 1.513 -12.958 1 53.38 214 ASP B C 1
ATOM 4263 O O . ASP B 1 214 ? 9.605 0.484 -12.444 1 53.38 214 ASP B O 1
ATOM 4267 N N . ILE B 1 215 ? 7.751 1.461 -13.551 1 55.13 215 ILE B N 1
ATOM 4268 C CA . ILE B 1 215 ? 6.432 0.851 -13.427 1 55.13 215 ILE B CA 1
ATOM 4269 C C . ILE B 1 215 ? 6.532 -0.651 -13.686 1 55.13 215 ILE B C 1
ATOM 4271 O O . ILE B 1 215 ? 7.422 -1.105 -14.409 1 55.13 215 ILE B O 1
ATOM 4275 N N . PHE B 1 216 ? 5.837 -1.49 -13.014 1 59.37 216 PHE B N 1
ATOM 4276 C CA . PHE B 1 216 ? 5.618 -2.931 -13.039 1 59.37 216 PHE B CA 1
ATOM 4277 C C . PHE B 1 216 ? 5.87 -3.494 -14.432 1 59.37 216 PHE B C 1
ATOM 4279 O O . PHE B 1 216 ? 6.506 -4.54 -14.58 1 59.37 216 PHE B O 1
ATOM 4286 N N . ASP B 1 217 ? 5.639 -2.76 -15.405 1 65.02 217 ASP B N 1
ATOM 4287 C CA . ASP B 1 217 ? 5.794 -3.228 -16.779 1 65.02 217 ASP B CA 1
ATOM 4288 C C . ASP B 1 217 ? 7.27 -3.35 -17.154 1 65.02 217 ASP B C 1
ATOM 4290 O O . ASP B 1 217 ? 7.638 -4.188 -17.979 1 65.02 217 ASP B O 1
ATOM 4294 N N . GLY B 1 218 ? 7.977 -2.72 -16.404 1 81.06 218 GLY B N 1
ATOM 4295 C CA . GLY B 1 218 ? 9.407 -2.737 -16.669 1 81.06 218 GLY B CA 1
ATOM 4296 C C . GLY B 1 218 ? 10.084 -4.015 -16.212 1 81.06 218 GLY B C 1
ATOM 4297 O O . GLY B 1 218 ? 11.008 -4.503 -16.866 1 81.06 218 GLY B O 1
ATOM 4298 N N . TYR B 1 219 ? 9.504 -4.643 -15.27 1 87.5 219 TYR B N 1
ATOM 4299 C CA . TYR B 1 219 ? 10.137 -5.829 -14.705 1 87.5 219 TYR B CA 1
ATOM 4300 C C . TYR B 1 219 ? 9.95 -7.035 -15.619 1 87.5 219 TYR B C 1
ATOM 4302 O O . TYR B 1 219 ? 10.855 -7.861 -15.758 1 87.5 219 TYR B O 1
ATOM 4310 N N . GLU B 1 220 ? 8.809 -7.091 -16.221 1 89.09 220 GLU B N 1
ATOM 4311 C CA . GLU B 1 220 ? 8.54 -8.197 -17.135 1 89.09 220 GLU B CA 1
ATOM 4312 C C . GLU B 1 220 ? 9.477 -8.16 -18.339 1 89.09 220 GLU B C 1
ATOM 4314 O O . GLU B 1 220 ? 10.034 -9.188 -18.73 1 89.09 220 GLU B O 1
ATOM 4319 N N . LYS B 1 221 ? 9.585 -7.006 -18.896 1 91 221 LYS B N 1
ATOM 4320 C CA . LYS B 1 221 ? 10.479 -6.84 -20.039 1 91 221 LYS B CA 1
ATOM 4321 C C . LYS B 1 221 ? 11.916 -7.197 -19.669 1 91 221 LYS B C 1
ATOM 4323 O O . LYS B 1 221 ? 12.628 -7.823 -20.456 1 91 221 LYS B O 1
ATOM 4328 N N . LEU B 1 222 ? 12.25 -6.799 -18.549 1 91.91 222 LEU B N 1
ATOM 4329 C CA . LEU B 1 222 ? 13.588 -7.093 -18.047 1 91.91 222 LEU B CA 1
ATOM 4330 C C . LEU B 1 222 ? 13.798 -8.597 -17.909 1 91.91 222 LEU B C 1
ATOM 4332 O O . LEU B 1 222 ? 14.859 -9.115 -18.266 1 91.91 222 LEU B O 1
ATOM 4336 N N . ALA B 1 223 ? 12.879 -9.288 -17.41 1 93.48 223 ALA B N 1
ATOM 4337 C CA . ALA B 1 223 ? 12.962 -10.732 -17.21 1 93.48 223 ALA B CA 1
ATOM 4338 C C . ALA B 1 223 ? 13.084 -11.464 -18.544 1 93.48 223 ALA B C 1
ATOM 4340 O O . ALA B 1 223 ? 13.904 -12.374 -18.688 1 93.48 223 ALA B O 1
ATOM 4341 N N . TYR B 1 224 ? 12.288 -11.04 -19.521 1 94.87 224 TYR B N 1
ATOM 4342 C CA . TYR B 1 224 ? 12.379 -11.636 -20.849 1 94.87 224 TYR B CA 1
ATOM 4343 C C . TYR B 1 224 ? 13.779 -11.469 -21.427 1 94.87 224 TYR B C 1
ATOM 4345 O O . TYR B 1 224 ? 14.373 -12.431 -21.92 1 94.87 224 TYR B O 1
ATOM 4353 N N . LYS B 1 225 ? 14.239 -10.287 -21.316 1 94.82 225 LYS B N 1
ATOM 4354 C CA . LYS B 1 225 ? 15.559 -9.98 -21.859 1 94.82 225 LYS B CA 1
ATOM 4355 C C . LYS B 1 225 ? 16.646 -10.783 -21.151 1 94.82 225 LYS B C 1
ATOM 4357 O O . LYS B 1 225 ? 17.608 -11.226 -21.781 1 94.82 225 LYS B O 1
ATOM 4362 N N . LEU B 1 226 ? 16.513 -10.93 -19.924 1 95.34 226 LEU B N 1
ATOM 4363 C CA . LEU B 1 226 ? 17.465 -11.706 -19.136 1 95.34 226 LEU B CA 1
ATOM 4364 C C . LEU B 1 226 ? 17.556 -13.139 -19.652 1 95.34 226 LEU B C 1
ATOM 4366 O O . LEU B 1 226 ? 18.655 -13.656 -19.868 1 95.34 226 LEU B O 1
ATOM 4370 N N . PHE B 1 227 ? 16.436 -13.801 -19.893 1 96.3 227 PHE B N 1
ATOM 4371 C CA . PHE B 1 227 ? 16.401 -15.195 -20.319 1 96.3 227 PHE B CA 1
ATOM 4372 C C . PHE B 1 227 ? 16.863 -15.331 -21.765 1 96.3 227 PHE B C 1
ATOM 4374 O O . PHE B 1 227 ? 17.467 -16.339 -22.137 1 96.3 227 PHE B O 1
ATOM 4381 N N . GLU B 1 228 ? 16.553 -14.313 -22.516 1 96.45 228 GLU B N 1
ATOM 4382 C CA . GLU B 1 228 ? 16.983 -14.32 -23.911 1 96.45 228 GLU B CA 1
ATOM 4383 C C . GLU B 1 228 ? 18.496 -14.158 -24.023 1 96.45 228 GLU B C 1
ATOM 4385 O O . GLU B 1 228 ? 19.151 -14.891 -24.766 1 96.45 228 GLU B O 1
ATOM 4390 N N . ASP B 1 229 ? 18.996 -13.217 -23.307 1 96.91 229 ASP B N 1
ATOM 4391 C CA . ASP B 1 229 ? 20.414 -12.879 -23.378 1 96.91 229 ASP B CA 1
ATOM 4392 C C . ASP B 1 229 ? 21.268 -13.948 -22.7 1 96.91 229 ASP B C 1
ATOM 4394 O O . ASP B 1 229 ? 22.412 -14.18 -23.097 1 96.91 229 ASP B O 1
ATOM 4398 N N . TYR B 1 230 ? 20.701 -14.529 -21.677 1 97.09 230 TYR B N 1
ATOM 4399 C CA . TYR B 1 230 ? 21.462 -15.478 -20.872 1 97.09 230 TYR B CA 1
ATOM 4400 C C . TYR B 1 230 ? 20.634 -16.72 -20.567 1 97.09 230 TYR B C 1
ATOM 4402 O O . TYR B 1 230 ? 20.291 -16.977 -19.41 1 97.09 230 TYR B O 1
ATOM 4410 N N . PRO B 1 231 ? 20.426 -17.554 -21.501 1 95.79 231 PRO B N 1
ATOM 4411 C CA . PRO B 1 231 ? 19.566 -18.727 -21.33 1 95.79 231 PRO B CA 1
ATOM 4412 C C . PRO B 1 231 ? 20.133 -19.735 -20.333 1 95.79 231 PRO B C 1
ATOM 4414 O O . PRO B 1 231 ? 19.408 -20.612 -19.856 1 95.79 231 PRO B O 1
ATOM 4417 N N . ASP B 1 232 ? 21.353 -19.583 -19.97 1 96.63 232 ASP B N 1
ATOM 4418 C CA . ASP B 1 232 ? 22.025 -20.585 -19.147 1 96.63 232 ASP B CA 1
ATOM 4419 C C . ASP B 1 232 ? 22.061 -20.159 -17.682 1 96.63 232 ASP B C 1
ATOM 4421 O O . ASP B 1 232 ? 22.619 -20.863 -16.838 1 96.63 232 ASP B O 1
ATOM 4425 N N . ILE B 1 233 ? 21.396 -19.08 -17.339 1 97.68 233 ILE B N 1
ATOM 4426 C CA . ILE B 1 233 ? 21.33 -18.69 -15.935 1 97.68 233 ILE B CA 1
ATOM 4427 C C . ILE B 1 233 ? 20.494 -19.703 -15.156 1 97.68 233 ILE B C 1
ATOM 4429 O O . ILE B 1 233 ? 19.464 -20.173 -15.645 1 97.68 233 ILE B O 1
ATOM 4433 N N . ASP B 1 234 ? 20.964 -19.976 -14.021 1 98.44 234 ASP B N 1
ATOM 4434 C CA . ASP B 1 234 ? 20.236 -20.969 -13.237 1 98.44 234 ASP B CA 1
ATOM 4435 C C . ASP B 1 234 ? 19.953 -20.457 -11.827 1 98.44 234 ASP B C 1
ATOM 4437 O O . ASP B 1 234 ? 19.409 -21.185 -10.994 1 98.44 2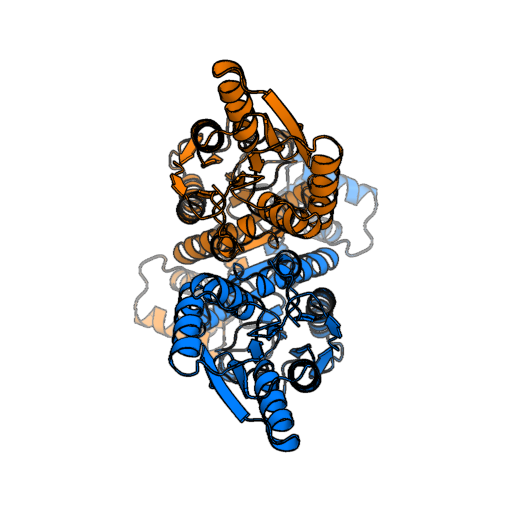34 ASP B O 1
ATOM 4441 N N . GLY B 1 235 ? 20.318 -19.202 -11.468 1 98.56 235 GLY B N 1
ATOM 4442 C CA . GLY B 1 235 ? 20.01 -18.522 -10.22 1 98.56 235 GLY B CA 1
ATOM 4443 C C . GLY B 1 235 ? 19.784 -17.032 -10.392 1 98.56 235 GLY B C 1
ATOM 4444 O O . GLY B 1 235 ? 20.458 -16.386 -11.197 1 98.56 235 GLY B O 1
ATOM 4445 N N . VAL B 1 236 ? 18.879 -16.489 -9.68 1 98.74 236 VAL B N 1
ATOM 4446 C CA . VAL B 1 236 ? 18.639 -15.05 -9.717 1 98.74 236 VAL B CA 1
ATOM 4447 C C . VAL B 1 236 ? 18.473 -14.517 -8.296 1 98.74 236 VAL B C 1
ATOM 4449 O O . VAL B 1 236 ? 17.64 -15.013 -7.533 1 98.74 236 VAL B O 1
ATOM 4452 N N . PHE B 1 237 ? 19.28 -13.616 -7.925 1 98.79 237 PHE B N 1
ATOM 4453 C CA . PHE B 1 237 ? 19.063 -12.778 -6.752 1 98.79 237 PHE B CA 1
ATOM 4454 C C . PHE B 1 237 ? 18.411 -11.457 -7.143 1 98.79 237 PHE B C 1
ATOM 4456 O O . PHE B 1 237 ? 19.079 -10.559 -7.66 1 98.79 237 PHE B O 1
ATOM 4463 N N . ALA B 1 238 ? 17.1 -11.369 -6.949 1 97.5 238 ALA B N 1
ATOM 4464 C CA . ALA B 1 238 ? 16.366 -10.135 -7.221 1 97.5 238 ALA B CA 1
ATOM 4465 C C . ALA B 1 238 ? 16.397 -9.201 -6.015 1 97.5 238 ALA B C 1
ATOM 4467 O O . ALA B 1 238 ? 16.1 -9.616 -4.892 1 97.5 238 ALA B O 1
ATOM 4468 N N . SER B 1 239 ? 16.607 -7.972 -6.235 1 95.37 239 SER B N 1
ATOM 4469 C CA . SER B 1 239 ? 16.789 -7.009 -5.154 1 95.37 239 SER B CA 1
ATOM 4470 C C . SER B 1 239 ? 15.458 -6.65 -4.502 1 95.37 239 SER B C 1
ATOM 4472 O O . SER B 1 239 ? 15.422 -5.91 -3.517 1 95.37 239 SER B O 1
ATOM 4474 N N . SER B 1 240 ? 14.369 -7.159 -4.992 1 94.43 240 SER B N 1
ATOM 4475 C CA . SER B 1 240 ? 13.045 -6.99 -4.402 1 94.43 240 SER B CA 1
ATOM 4476 C C . SER B 1 240 ? 12.135 -8.166 -4.739 1 94.43 240 SER B C 1
ATOM 4478 O O . SER B 1 240 ? 12.333 -8.841 -5.752 1 94.43 240 SER B O 1
ATOM 4480 N N . ASP B 1 241 ? 11.167 -8.31 -3.947 1 95.69 241 ASP B N 1
ATOM 4481 C CA . ASP B 1 241 ? 10.205 -9.383 -4.179 1 95.69 241 ASP B CA 1
ATOM 4482 C C . ASP B 1 241 ? 9.389 -9.125 -5.444 1 95.69 241 ASP B C 1
ATOM 4484 O O . ASP B 1 241 ? 8.993 -10.065 -6.136 1 95.69 241 ASP B O 1
ATOM 4488 N N . MET B 1 242 ? 9.18 -7.893 -5.755 1 93.24 242 MET B N 1
ATOM 4489 C CA . MET B 1 242 ? 8.404 -7.559 -6.946 1 93.24 242 MET B CA 1
ATOM 4490 C C . MET B 1 242 ? 9.172 -7.918 -8.214 1 93.24 242 MET B C 1
ATOM 4492 O O . MET B 1 242 ? 8.587 -8.409 -9.18 1 93.24 242 MET B O 1
ATOM 4496 N N . ILE B 1 243 ? 10.43 -7.684 -8.218 1 93.86 243 ILE B N 1
ATOM 4497 C CA . ILE B 1 243 ? 11.268 -8.108 -9.334 1 93.86 243 ILE B CA 1
ATOM 4498 C C . ILE B 1 243 ? 11.251 -9.631 -9.441 1 93.86 243 ILE B C 1
ATOM 4500 O O . ILE B 1 243 ? 11.062 -10.181 -10.529 1 93.86 243 ILE B O 1
ATOM 4504 N N . ALA B 1 244 ? 11.404 -10.26 -8.289 1 96.16 244 ALA B N 1
ATOM 4505 C CA . ALA B 1 244 ? 11.418 -11.72 -8.251 1 96.16 244 ALA B CA 1
ATOM 4506 C C . ALA B 1 244 ? 10.11 -12.296 -8.788 1 96.16 244 ALA B C 1
ATOM 4508 O O . ALA B 1 244 ? 10.118 -13.254 -9.565 1 96.16 244 ALA B O 1
ATOM 4509 N N . ALA B 1 245 ? 8.999 -11.713 -8.37 1 94.23 245 ALA B N 1
ATOM 4510 C CA . ALA B 1 245 ? 7.686 -12.163 -8.824 1 94.23 245 ALA B CA 1
ATOM 4511 C C . ALA B 1 245 ? 7.565 -12.059 -10.341 1 94.23 245 ALA B C 1
ATOM 4513 O O . ALA B 1 245 ? 6.996 -12.943 -10.987 1 94.23 245 ALA B O 1
ATOM 4514 N N . SER B 1 246 ? 8.066 -11.007 -10.911 1 93.97 246 SER B N 1
ATOM 4515 C CA . SER B 1 246 ? 8.025 -10.81 -12.357 1 93.97 246 SER B CA 1
ATOM 4516 C C . SER B 1 246 ? 8.853 -11.865 -13.082 1 93.97 246 SER B C 1
ATOM 4518 O O . SER B 1 246 ? 8.451 -12.359 -14.138 1 93.97 246 SER B O 1
ATOM 4520 N N . ILE B 1 247 ? 9.989 -12.185 -12.526 1 95.64 247 ILE B N 1
ATOM 4521 C CA . ILE B 1 247 ? 10.856 -13.195 -13.122 1 95.64 247 ILE B CA 1
ATOM 4522 C C . ILE B 1 247 ? 10.174 -14.56 -13.066 1 95.64 247 ILE B C 1
ATOM 4524 O O . ILE B 1 247 ? 10.223 -15.326 -14.031 1 95.64 247 ILE B O 1
ATOM 4528 N N . ILE B 1 248 ? 9.547 -14.859 -11.946 1 95.55 248 ILE B N 1
ATOM 4529 C CA . ILE B 1 248 ? 8.817 -16.113 -11.798 1 95.55 248 ILE B CA 1
ATOM 4530 C C . ILE B 1 248 ? 7.709 -16.192 -12.846 1 95.55 248 ILE B C 1
ATOM 4532 O O . ILE B 1 248 ? 7.526 -17.228 -13.489 1 95.55 248 ILE B O 1
ATOM 4536 N N . HIS B 1 249 ? 7.013 -15.091 -13.017 1 93.63 249 HIS B N 1
ATOM 4537 C CA . HIS B 1 249 ? 5.933 -15.023 -13.995 1 93.63 249 HIS B CA 1
ATOM 4538 C C . HIS B 1 249 ? 6.447 -15.297 -15.404 1 93.63 249 HIS B C 1
ATOM 4540 O O . HIS B 1 249 ? 5.886 -16.126 -16.124 1 93.63 249 HIS B O 1
ATOM 4546 N N . VAL B 1 250 ? 7.506 -14.659 -15.786 1 94.95 250 VAL B N 1
ATOM 4547 C CA . VAL B 1 250 ? 8.05 -14.795 -17.133 1 94.95 250 VAL B CA 1
ATOM 4548 C C . VAL B 1 250 ? 8.649 -16.189 -17.31 1 94.95 250 VAL B C 1
ATOM 4550 O O . VAL B 1 250 ? 8.544 -16.785 -18.385 1 94.95 250 VAL B O 1
ATOM 4553 N N . ALA B 1 251 ? 9.294 -16.712 -16.259 1 95.91 251 ALA B N 1
ATOM 4554 C CA . ALA B 1 251 ? 9.818 -18.074 -16.311 1 95.91 251 ALA B CA 1
ATOM 4555 C C . ALA B 1 251 ? 8.719 -19.071 -16.67 1 95.91 251 ALA B C 1
ATOM 4557 O O . ALA B 1 251 ? 8.929 -19.967 -17.491 1 95.91 251 ALA B O 1
ATOM 4558 N N . ASN B 1 252 ? 7.61 -18.889 -16.025 1 92.58 252 ASN B N 1
ATOM 4559 C CA . ASN B 1 252 ? 6.465 -19.743 -16.321 1 92.58 252 ASN B CA 1
ATOM 4560 C C . ASN B 1 252 ? 6.039 -19.624 -17.781 1 92.58 252 ASN B C 1
ATOM 4562 O O . ASN B 1 252 ? 5.692 -20.622 -18.415 1 92.58 252 ASN B O 1
ATOM 4566 N N . LEU B 1 253 ? 6.06 -18.447 -18.324 1 92.15 253 LEU B N 1
ATOM 4567 C CA . LEU B 1 253 ? 5.615 -18.184 -19.688 1 92.15 253 LEU B CA 1
ATOM 4568 C C . LEU B 1 253 ? 6.57 -18.806 -20.701 1 92.15 253 LEU B C 1
ATOM 4570 O O . LEU B 1 253 ? 6.148 -19.23 -21.78 1 92.15 253 LEU B O 1
ATOM 4574 N N . VAL B 1 254 ? 7.824 -18.893 -20.323 1 94.23 254 VAL B N 1
ATOM 4575 C CA . VAL B 1 254 ? 8.804 -19.364 -21.295 1 94.23 254 VAL B CA 1
ATOM 4576 C C . VAL B 1 254 ? 9.153 -20.824 -21.012 1 94.23 254 VAL B C 1
ATOM 4578 O O . VAL B 1 254 ? 10.083 -21.373 -21.607 1 94.23 254 VAL B O 1
ATOM 4581 N N . GLY B 1 255 ? 8.527 -21.388 -20.001 1 92.86 255 GLY B N 1
ATOM 4582 C CA . GLY B 1 255 ? 8.629 -22.819 -19.762 1 92.86 255 GLY B CA 1
ATOM 4583 C C . GLY B 1 255 ? 9.822 -23.197 -18.905 1 92.86 255 GLY B C 1
ATOM 4584 O O . GLY B 1 255 ? 10.339 -24.311 -19.008 1 92.86 255 GLY B O 1
ATOM 4585 N N . LYS B 1 256 ? 10.339 -22.286 -18.165 1 94.97 256 LYS B N 1
ATOM 4586 C CA . LYS B 1 256 ? 11.413 -22.572 -17.219 1 94.97 256 LYS B CA 1
ATOM 4587 C C . LYS B 1 256 ? 10.853 -23.018 -15.871 1 94.97 256 LYS B C 1
ATOM 4589 O O . LYS B 1 256 ? 10.026 -22.323 -15.276 1 94.97 256 LYS B O 1
ATOM 4594 N N . ASP B 1 257 ? 11.353 -24.103 -15.44 1 94.48 257 ASP B N 1
ATOM 4595 C CA . ASP B 1 257 ? 10.895 -24.641 -14.162 1 94.48 257 ASP B CA 1
ATOM 4596 C C . ASP B 1 257 ? 11.712 -24.073 -13.003 1 94.48 257 ASP B C 1
ATOM 4598 O O . ASP B 1 257 ? 12.941 -24.169 -12.997 1 94.48 257 ASP B O 1
ATOM 4602 N N . ILE B 1 258 ? 11.039 -23.632 -12.093 1 95.19 258 ILE B N 1
ATOM 4603 C CA . ILE B 1 258 ? 11.696 -23.118 -10.896 1 95.19 258 ILE B CA 1
ATOM 4604 C C . ILE B 1 258 ? 12.188 -24.282 -10.038 1 95.19 258 ILE B C 1
ATOM 4606 O O . ILE B 1 258 ? 11.454 -25.246 -9.808 1 95.19 258 ILE B O 1
ATOM 4610 N N . THR B 1 259 ? 13.369 -24.223 -9.548 1 93.37 259 THR B N 1
ATOM 4611 C CA . THR B 1 259 ? 14.153 -25.15 -8.739 1 93.37 259 THR B CA 1
ATOM 4612 C C . THR B 1 259 ? 14.852 -26.18 -9.621 1 93.37 259 THR B C 1
ATOM 4614 O O . THR B 1 259 ? 15.9 -26.712 -9.252 1 93.37 259 THR B O 1
ATOM 4617 N N . LYS B 1 260 ? 14.306 -26.433 -10.779 1 96 260 LYS B N 1
ATOM 4618 C CA . LYS B 1 260 ? 14.989 -27.351 -11.686 1 96 260 LYS B CA 1
ATOM 4619 C C . LYS B 1 260 ? 15.888 -26.595 -12.659 1 96 260 LYS B C 1
ATOM 4621 O O . LYS B 1 260 ? 17.053 -26.954 -12.843 1 96 260 LYS B O 1
ATOM 4626 N N . ASP B 1 261 ? 15.279 -25.568 -13.26 1 96.81 261 ASP B N 1
ATOM 4627 C CA . ASP B 1 261 ? 16.019 -24.795 -14.252 1 96.81 261 ASP B CA 1
ATOM 4628 C C . ASP B 1 261 ? 16.564 -23.503 -13.647 1 96.81 261 ASP B C 1
ATOM 4630 O O . ASP B 1 261 ? 17.554 -22.953 -14.133 1 96.81 261 ASP B O 1
ATOM 4634 N N . LEU B 1 262 ? 15.813 -23.035 -12.632 1 97.95 262 LEU B N 1
ATOM 4635 C CA . LEU B 1 262 ? 16.097 -21.702 -12.11 1 97.95 262 LEU B CA 1
ATOM 4636 C C . LEU B 1 262 ? 15.744 -21.612 -10.629 1 97.95 262 LEU B C 1
ATOM 4638 O O . LEU B 1 262 ? 14.68 -22.075 -10.211 1 97.95 262 LEU B O 1
ATOM 4642 N N . LYS B 1 263 ? 16.624 -21.136 -9.824 1 98.7 263 LYS B N 1
ATOM 4643 C CA . LYS B 1 263 ? 16.351 -20.795 -8.43 1 98.7 263 LYS B CA 1
ATOM 4644 C C . LYS B 1 263 ? 16.335 -19.283 -8.227 1 98.7 263 LYS B C 1
ATOM 4646 O O . LYS B 1 263 ? 17.115 -18.56 -8.849 1 98.7 263 LYS B O 1
ATOM 4651 N N . ILE B 1 264 ? 15.439 -18.78 -7.403 1 98.63 264 ILE B N 1
ATOM 4652 C CA . ILE B 1 264 ? 15.245 -17.34 -7.274 1 98.63 264 ILE B CA 1
ATOM 4653 C C . ILE B 1 264 ? 15.183 -16.958 -5.797 1 98.63 264 ILE B C 1
ATOM 4655 O O . ILE B 1 264 ? 14.511 -17.623 -5.005 1 98.63 264 ILE B O 1
ATOM 4659 N N . VAL B 1 265 ? 15.859 -15.943 -5.407 1 98.81 265 VAL B N 1
ATOM 4660 C CA . VAL B 1 265 ? 15.77 -15.319 -4.091 1 98.81 265 VAL B CA 1
ATOM 4661 C C . VAL B 1 265 ? 15.344 -13.86 -4.238 1 98.81 265 VAL B C 1
ATOM 4663 O O . VAL B 1 265 ? 15.931 -13.112 -5.023 1 98.81 265 VAL B O 1
ATOM 4666 N N . GLY B 1 266 ? 14.317 -13.487 -3.542 1 98.43 266 GLY B N 1
ATOM 4667 C CA . GLY B 1 266 ? 13.879 -12.101 -3.514 1 98.43 266 GLY B CA 1
ATOM 4668 C C . GLY B 1 266 ? 14.376 -11.342 -2.298 1 98.43 266 GLY B C 1
ATOM 4669 O O . GLY B 1 266 ? 15.316 -11.777 -1.63 1 98.43 266 GLY B O 1
ATOM 4670 N N . TYR B 1 267 ? 13.799 -10.166 -2.06 1 97.93 267 TYR B N 1
ATOM 4671 C CA . TYR B 1 267 ? 14.175 -9.302 -0.946 1 97.93 267 TYR B CA 1
ATOM 4672 C C . TYR B 1 267 ? 12.981 -8.489 -0.46 1 97.93 267 TYR B C 1
ATOM 4674 O O . TYR B 1 267 ? 12.245 -7.914 -1.264 1 97.93 267 TYR B O 1
ATOM 4682 N N . ASP B 1 268 ? 12.794 -8.447 0.912 1 97.24 268 ASP B N 1
ATOM 4683 C CA . ASP B 1 268 ? 11.798 -7.641 1.611 1 97.24 268 ASP B CA 1
ATOM 4684 C C . ASP B 1 268 ? 10.884 -8.517 2.465 1 97.24 268 ASP B C 1
ATOM 4686 O O . ASP B 1 268 ? 10.544 -8.153 3.593 1 97.24 268 ASP B O 1
ATOM 4690 N N . ASP B 1 269 ? 10.407 -9.667 1.848 1 97.8 269 ASP B N 1
ATOM 4691 C CA . ASP B 1 269 ? 9.396 -10.564 2.402 1 97.8 269 ASP B CA 1
ATOM 4692 C C . ASP B 1 269 ? 8.069 -9.837 2.605 1 97.8 269 ASP B C 1
ATOM 4694 O O . ASP B 1 269 ? 7.505 -9.858 3.701 1 97.8 269 ASP B O 1
ATOM 4698 N N . ILE B 1 270 ? 7.643 -9.193 1.554 1 94.94 270 ILE B N 1
ATOM 4699 C CA . ILE B 1 270 ? 6.329 -8.558 1.574 1 94.94 270 ILE B CA 1
ATOM 4700 C C . ILE B 1 270 ? 5.242 -9.625 1.689 1 94.94 270 ILE B C 1
ATOM 4702 O O . ILE B 1 270 ? 5.483 -10.799 1.398 1 94.94 270 ILE B O 1
ATOM 4706 N N . ASN B 1 271 ? 4.076 -9.281 2.018 1 89.04 271 ASN B N 1
ATOM 4707 C CA . ASN B 1 271 ? 2.992 -10.208 2.326 1 89.04 271 ASN B CA 1
ATOM 4708 C C . ASN B 1 271 ? 2.727 -11.165 1.168 1 89.04 271 ASN B C 1
ATOM 4710 O O . ASN B 1 271 ? 2.441 -12.344 1.384 1 89.04 271 ASN B O 1
ATOM 4714 N N . ILE B 1 272 ? 2.906 -10.745 -0.015 1 89.16 272 ILE B N 1
ATOM 4715 C CA . ILE B 1 272 ? 2.511 -11.52 -1.186 1 89.16 272 ILE B CA 1
ATOM 4716 C C . ILE B 1 272 ? 3.578 -12.569 -1.494 1 89.16 272 ILE B C 1
ATOM 4718 O O . ILE B 1 272 ? 3.341 -13.493 -2.276 1 89.16 272 ILE B O 1
ATOM 4722 N N . ALA B 1 273 ? 4.728 -12.446 -0.93 1 92.66 273 ALA B N 1
ATOM 4723 C CA . ALA B 1 273 ? 5.85 -13.332 -1.229 1 92.66 273 ALA B CA 1
ATOM 4724 C C . ALA B 1 273 ? 5.497 -14.785 -0.923 1 92.66 273 ALA B C 1
ATOM 4726 O O . ALA B 1 273 ? 5.933 -15.698 -1.628 1 92.66 273 ALA B O 1
ATOM 4727 N N . SER B 1 274 ? 4.681 -14.976 0.102 1 90.44 274 SER B N 1
ATOM 4728 C CA . SER B 1 274 ? 4.291 -16.328 0.49 1 90.44 274 SER B CA 1
ATOM 4729 C C . SER B 1 274 ? 3.169 -16.856 -0.396 1 90.44 274 SER B C 1
ATOM 4731 O O . SER B 1 274 ? 2.901 -18.059 -0.417 1 90.44 274 SER B O 1
ATOM 4733 N N . LEU B 1 275 ? 2.558 -15.968 -1.163 1 89.2 275 LEU B N 1
ATOM 4734 C CA . LEU B 1 275 ? 1.388 -16.342 -1.949 1 89.2 275 LEU B CA 1
ATOM 4735 C C . LEU B 1 275 ? 1.777 -16.646 -3.392 1 89.2 275 LEU B C 1
ATOM 4737 O O . LEU B 1 275 ? 1.008 -17.268 -4.129 1 89.2 275 LEU B O 1
ATOM 4741 N N . ILE B 1 276 ? 2.934 -16.217 -3.76 1 88.01 276 ILE B N 1
ATOM 4742 C CA . ILE B 1 276 ? 3.458 -16.482 -5.095 1 88.01 276 ILE B CA 1
ATOM 4743 C C . ILE B 1 276 ? 3.626 -17.986 -5.295 1 88.01 276 ILE B C 1
ATOM 4745 O O . ILE B 1 276 ? 3.952 -18.712 -4.353 1 88.01 276 ILE B O 1
ATOM 4749 N N . VAL B 1 277 ? 3.361 -18.495 -6.512 1 89.38 277 VAL B N 1
ATOM 4750 C CA . VAL B 1 277 ? 3.516 -19.911 -6.825 1 89.38 277 VAL B CA 1
ATOM 4751 C C . VAL B 1 277 ? 4.645 -20.097 -7.837 1 89.38 277 VAL B C 1
ATOM 4753 O O . VAL B 1 277 ? 4.54 -19.651 -8.982 1 89.38 277 VAL B O 1
ATOM 4756 N N . PRO B 1 278 ? 5.651 -20.776 -7.419 1 92.12 278 PRO B N 1
ATOM 4757 C CA . PRO B 1 278 ? 5.911 -21.285 -6.07 1 92.12 278 PRO B CA 1
ATOM 4758 C C . PRO B 1 278 ? 6.239 -20.175 -5.074 1 92.12 278 PRO B C 1
ATOM 4760 O O . PRO B 1 278 ? 6.634 -19.077 -5.474 1 92.12 278 PRO B O 1
ATOM 4763 N N . SER B 1 279 ? 6.088 -20.446 -3.784 1 94.65 279 SER B N 1
ATOM 4764 C CA . SER B 1 279 ? 6.336 -19.444 -2.753 1 94.65 279 SER B CA 1
ATOM 4765 C C . SER B 1 279 ? 7.781 -18.959 -2.789 1 94.65 279 SER B C 1
ATOM 4767 O O . SER B 1 279 ? 8.705 -19.757 -2.962 1 94.65 279 SER B O 1
ATOM 4769 N N . LEU B 1 280 ? 7.976 -17.765 -2.582 1 97.36 280 LEU B N 1
ATOM 4770 C CA . LEU B 1 280 ? 9.231 -17.093 -2.897 1 97.36 280 LEU B CA 1
ATOM 4771 C C . LEU B 1 280 ? 10.188 -17.145 -1.71 1 97.36 280 LEU B C 1
ATOM 4773 O O . LEU B 1 280 ? 9.849 -16.693 -0.614 1 97.36 280 LEU B O 1
ATOM 4777 N N . THR B 1 281 ? 11.364 -17.737 -1.874 1 98.6 281 THR B N 1
ATOM 4778 C CA . THR B 1 281 ? 12.489 -17.541 -0.966 1 98.6 281 THR B CA 1
ATOM 4779 C C . THR B 1 281 ? 12.95 -16.086 -0.982 1 98.6 281 THR B C 1
ATOM 4781 O O . THR B 1 281 ? 13.138 -15.501 -2.051 1 98.6 281 THR B O 1
ATOM 4784 N N . THR B 1 282 ? 13.088 -15.484 0.188 1 98.76 282 THR B N 1
ATOM 4785 C CA . THR B 1 282 ? 13.371 -14.054 0.211 1 98.76 282 THR B CA 1
ATOM 4786 C C . THR B 1 282 ? 14.126 -13.671 1.481 1 98.76 282 THR B C 1
ATOM 4788 O O . THR B 1 282 ? 14.21 -14.464 2.421 1 98.76 282 THR B O 1
ATOM 4791 N N . ILE B 1 283 ? 14.813 -12.557 1.42 1 98.87 283 ILE B N 1
ATOM 4792 C CA . ILE B 1 283 ? 15.371 -11.939 2.618 1 98.87 283 ILE B CA 1
ATOM 4793 C C . ILE B 1 283 ? 14.302 -11.095 3.308 1 98.87 283 ILE B C 1
ATOM 4795 O O . ILE B 1 283 ? 13.689 -10.226 2.684 1 98.87 283 ILE B O 1
ATOM 4799 N N . LYS B 1 284 ? 14.084 -11.392 4.53 1 98.65 284 LYS B N 1
ATOM 4800 C CA . LYS B 1 284 ? 13.072 -10.67 5.296 1 98.65 284 LYS B CA 1
ATOM 4801 C C . LYS B 1 284 ? 13.659 -9.417 5.939 1 98.65 284 LYS B C 1
ATOM 4803 O O . LYS B 1 284 ? 14.599 -9.502 6.732 1 98.65 284 LYS B O 1
ATOM 4808 N N . GLN B 1 285 ? 13.202 -8.278 5.535 1 97.96 285 GLN B N 1
ATOM 4809 C CA . GLN B 1 285 ? 13.483 -7.041 6.256 1 97.96 285 GLN B CA 1
ATOM 4810 C C . GLN B 1 285 ? 12.551 -6.88 7.454 1 97.96 285 GLN B C 1
ATOM 4812 O O . GLN B 1 285 ? 11.381 -7.264 7.394 1 97.96 285 GLN B O 1
ATOM 4817 N N . PRO B 1 286 ? 13 -6.368 8.51 1 98.09 286 PRO B N 1
ATOM 4818 C CA . PRO B 1 286 ? 12.138 -6.115 9.667 1 98.09 286 PRO B CA 1
ATOM 4819 C C . PRO B 1 286 ? 11.299 -4.849 9.512 1 98.09 286 PRO B C 1
ATOM 4821 O O . PRO B 1 286 ? 11.496 -3.879 10.248 1 98.09 286 PRO B O 1
ATOM 4824 N N . ILE B 1 287 ? 10.349 -4.851 8.684 1 97.54 287 ILE B N 1
ATOM 4825 C CA . ILE B 1 287 ? 9.608 -3.681 8.224 1 97.54 287 ILE B CA 1
ATOM 4826 C C . ILE B 1 287 ? 8.912 -3.013 9.407 1 97.54 287 ILE B C 1
ATOM 4828 O O . ILE B 1 287 ? 8.934 -1.787 9.537 1 97.54 287 ILE B O 1
ATOM 4832 N N . GLU B 1 288 ? 8.27 -3.806 10.249 1 97.85 288 GLU B N 1
ATOM 4833 C CA . GLU B 1 288 ? 7.602 -3.244 11.419 1 97.85 288 GLU B CA 1
ATOM 4834 C C . GLU B 1 288 ? 8.594 -2.517 12.324 1 97.85 288 GLU B C 1
ATOM 4836 O O . GLU B 1 288 ? 8.344 -1.386 12.744 1 97.85 288 GLU B O 1
ATOM 4841 N N . ALA B 1 289 ? 9.677 -3.196 12.617 1 98.56 289 ALA B N 1
ATOM 4842 C CA . ALA B 1 289 ? 10.696 -2.605 13.481 1 98.56 289 ALA B CA 1
ATOM 4843 C C . ALA B 1 289 ? 11.272 -1.335 12.86 1 98.56 289 ALA B C 1
ATOM 4845 O O . ALA B 1 289 ? 11.608 -0.386 13.572 1 98.56 289 ALA B O 1
ATOM 4846 N N . MET B 1 290 ? 11.443 -1.336 11.588 1 97.79 290 MET B N 1
ATOM 4847 C CA . MET B 1 290 ? 11.933 -0.154 10.886 1 97.79 290 MET B CA 1
ATOM 4848 C C . MET B 1 290 ? 10.967 1.015 11.049 1 97.79 290 MET B C 1
ATOM 4850 O O . MET B 1 290 ? 11.389 2.14 11.322 1 97.79 290 MET B O 1
ATOM 4854 N N . GLY B 1 291 ? 9.673 0.75 10.84 1 98.06 291 GLY B N 1
ATOM 4855 C CA . GLY B 1 291 ? 8.667 1.785 11.02 1 98.06 291 GLY B CA 1
ATOM 4856 C C . GLY B 1 291 ? 8.619 2.331 12.434 1 98.06 291 GLY B C 1
ATOM 4857 O O . GLY B 1 291 ? 8.568 3.546 12.635 1 98.06 291 GLY B O 1
ATOM 4858 N N . GLU B 1 292 ? 8.627 1.433 13.386 1 98.46 292 GLU B N 1
ATOM 4859 C CA . GLU B 1 292 ? 8.618 1.818 14.794 1 98.46 292 GLU B CA 1
ATOM 4860 C C . GLU B 1 292 ? 9.83 2.679 15.139 1 98.46 292 GLU B C 1
ATOM 4862 O O . GLU B 1 292 ? 9.696 3.717 15.791 1 98.46 292 GLU B O 1
ATOM 4867 N N . LEU B 1 293 ? 10.987 2.217 14.7 1 98.38 293 LEU B N 1
ATOM 4868 C CA . LEU B 1 293 ? 12.239 2.893 15.021 1 98.38 293 LEU B CA 1
ATOM 4869 C C . LEU B 1 293 ? 12.295 4.272 14.372 1 98.38 293 LEU B C 1
ATOM 4871 O O . LEU B 1 293 ? 12.788 5.227 14.975 1 98.38 293 LEU B O 1
ATOM 4875 N N . ALA B 1 294 ? 11.834 4.403 13.145 1 97.77 294 ALA B N 1
ATOM 4876 C CA . ALA B 1 294 ? 11.82 5.691 12.455 1 97.77 294 ALA B CA 1
ATOM 4877 C C . ALA B 1 294 ? 11.01 6.722 13.237 1 97.77 294 ALA B C 1
ATOM 4879 O O . ALA B 1 294 ? 11.458 7.855 13.43 1 97.77 294 ALA B O 1
ATOM 4880 N N . VAL B 1 295 ? 9.858 6.318 13.721 1 98.21 295 VAL B N 1
ATOM 4881 C CA . VAL B 1 295 ? 8.994 7.208 14.489 1 98.21 295 VAL B CA 1
ATOM 4882 C C . VAL B 1 295 ? 9.657 7.549 15.821 1 98.21 295 VAL B C 1
ATOM 4884 O O . VAL B 1 295 ? 9.668 8.71 16.237 1 98.21 295 VAL B O 1
ATOM 4887 N N . LYS B 1 296 ? 10.195 6.535 16.465 1 98.31 296 LYS B N 1
ATOM 4888 C CA . LYS B 1 296 ? 10.855 6.736 17.752 1 98.31 296 LYS B CA 1
ATOM 4889 C C . LYS B 1 296 ? 11.997 7.741 17.633 1 98.31 296 LYS B C 1
ATOM 4891 O O . LYS B 1 296 ? 12.122 8.647 18.46 1 98.31 296 LYS B O 1
ATOM 4896 N N . ILE B 1 297 ? 12.822 7.567 16.635 1 97.74 297 ILE B N 1
ATOM 4897 C CA . ILE B 1 297 ? 13.962 8.454 16.43 1 97.74 297 ILE B CA 1
ATOM 4898 C C . ILE B 1 297 ? 13.469 9.878 16.184 1 97.74 297 ILE B C 1
ATOM 4900 O O . ILE B 1 297 ? 14.026 10.836 16.726 1 97.74 297 ILE B O 1
ATOM 4904 N N . LEU B 1 298 ? 12.47 10.035 15.374 1 96.83 298 LEU B N 1
ATOM 4905 C CA . LEU B 1 298 ? 11.928 11.359 15.086 1 96.83 298 LEU B CA 1
ATOM 4906 C C . LEU B 1 298 ? 11.45 12.04 16.364 1 96.83 298 LEU B C 1
ATOM 4908 O O . LEU B 1 298 ? 11.736 13.218 16.589 1 96.83 298 LEU B O 1
ATOM 4912 N N . ILE B 1 299 ? 10.724 11.31 17.191 1 96.01 299 ILE B N 1
ATOM 4913 C CA . ILE B 1 299 ? 10.194 11.848 18.439 1 96.01 299 ILE B CA 1
ATOM 4914 C C . ILE B 1 299 ? 11.345 12.216 19.372 1 96.01 299 ILE B C 1
ATOM 4916 O O . ILE B 1 299 ? 11.32 13.268 20.015 1 96.01 299 ILE B O 1
ATOM 4920 N N . ASP B 1 300 ? 12.32 11.323 19.447 1 96.93 300 ASP B N 1
ATOM 4921 C CA . ASP B 1 300 ? 13.495 11.613 20.264 1 96.93 300 ASP B CA 1
ATOM 4922 C C . ASP B 1 300 ? 14.176 12.902 19.808 1 96.93 300 ASP B C 1
ATOM 4924 O O . ASP B 1 300 ? 14.62 13.701 20.634 1 96.93 300 ASP B O 1
ATOM 4928 N N . LEU B 1 301 ? 14.278 13.112 18.513 1 93.96 301 LEU B N 1
ATOM 4929 C CA . LEU B 1 301 ? 14.848 14.34 17.969 1 93.96 301 LEU B CA 1
ATOM 4930 C C . LEU B 1 301 ? 14.024 15.553 18.388 1 93.96 301 LEU B C 1
ATOM 4932 O O . LEU B 1 301 ? 14.582 16.594 18.744 1 93.96 301 LEU B O 1
ATOM 4936 N N . LEU B 1 302 ? 12.751 15.361 18.315 1 91.28 302 LEU B N 1
ATOM 4937 C CA . LEU B 1 302 ? 11.842 16.434 18.7 1 91.28 302 LEU B CA 1
ATOM 4938 C C . LEU B 1 302 ? 12.012 16.787 20.174 1 91.28 302 LEU B C 1
ATOM 4940 O O . LEU B 1 302 ? 11.844 17.945 20.562 1 91.28 302 LEU B O 1
ATOM 4944 N N . GLU B 1 303 ? 12.36 15.82 20.911 1 91.8 303 GLU B N 1
ATOM 4945 C CA . GLU B 1 303 ? 12.56 16.013 22.345 1 91.8 303 GLU B CA 1
ATOM 4946 C C . GLU B 1 303 ? 14.014 16.354 22.659 1 91.8 303 GLU B C 1
ATOM 4948 O O . GLU B 1 303 ? 14.416 16.366 23.824 1 91.8 303 GLU B O 1
ATOM 4953 N N . LYS B 1 304 ? 14.829 16.467 21.703 1 92.28 304 LYS B N 1
ATOM 4954 C CA . LYS B 1 304 ? 16.231 16.862 21.8 1 92.28 304 LYS B CA 1
ATOM 4955 C C . LYS B 1 304 ? 17.055 15.795 22.516 1 92.28 304 LYS B C 1
ATOM 4957 O O . LYS B 1 304 ? 17.957 16.117 23.292 1 92.28 304 LYS B O 1
ATOM 4962 N N . LYS B 1 305 ? 16.601 14.632 22.346 1 94.7 305 LYS B N 1
ATOM 4963 C CA . LYS B 1 305 ? 17.39 13.507 22.841 1 94.7 305 LYS B CA 1
ATOM 4964 C C . LYS B 1 305 ? 18.436 13.077 21.817 1 94.7 305 LYS B C 1
ATOM 4966 O O . LYS B 1 305 ? 18.297 13.356 20.624 1 94.7 305 LYS B O 1
ATOM 4971 N N . GLU B 1 306 ? 19.424 12.517 22.333 1 93.85 306 GLU B N 1
ATOM 4972 C CA . GLU B 1 306 ? 20.456 11.979 21.452 1 93.85 306 GLU B CA 1
ATOM 4973 C C . GLU B 1 306 ? 19.965 10.73 20.726 1 93.85 306 GLU B C 1
ATOM 4975 O O . GLU B 1 306 ? 19.286 9.888 21.318 1 93.85 306 GLU B O 1
ATOM 4980 N N . VAL B 1 307 ? 20.27 10.71 19.42 1 94.91 307 VAL B N 1
ATOM 4981 C CA . VAL B 1 307 ? 19.89 9.551 18.619 1 94.91 307 VAL B CA 1
ATOM 4982 C C . VAL B 1 307 ? 21.087 9.076 17.798 1 94.91 307 VAL B C 1
ATOM 4984 O O . VAL B 1 307 ? 21.961 9.871 17.446 1 94.91 307 VAL B O 1
ATOM 4987 N N . ASP B 1 308 ? 21.197 7.802 17.593 1 93.99 308 ASP B N 1
ATOM 4988 C CA . ASP B 1 308 ? 22.219 7.263 16.701 1 93.99 308 ASP B CA 1
ATOM 4989 C C . ASP B 1 308 ? 21.958 7.677 15.254 1 93.99 308 ASP B C 1
ATOM 4991 O O . ASP B 1 308 ? 20.811 7.689 14.804 1 93.99 308 ASP B O 1
ATOM 4995 N N . ILE B 1 309 ? 22.987 8.039 14.558 1 91.86 309 ILE B N 1
ATOM 4996 C CA . ILE B 1 309 ? 22.859 8.433 13.159 1 91.86 309 ILE B CA 1
ATOM 4997 C C . ILE B 1 309 ? 22.582 7.202 12.3 1 91.86 309 ILE B C 1
ATOM 4999 O O . ILE B 1 309 ? 21.719 7.233 11.42 1 91.86 309 ILE B O 1
ATOM 5003 N N . GLU B 1 310 ? 23.312 6.186 12.587 1 93 310 GLU B N 1
ATOM 5004 C CA . GLU B 1 310 ? 23.17 4.952 11.822 1 93 310 GLU B CA 1
ATOM 5005 C C . GLU B 1 310 ? 22.37 3.91 12.598 1 93 310 GLU B C 1
ATOM 5007 O O . GLU B 1 310 ? 22.768 3.501 13.691 1 93 310 GLU B O 1
ATOM 5012 N N . ASN B 1 311 ? 21.242 3.531 12.077 1 95.72 311 ASN B N 1
ATOM 5013 C CA . ASN B 1 311 ? 20.394 2.498 12.663 1 95.72 311 ASN B CA 1
ATOM 5014 C C . ASN B 1 311 ? 20.147 1.353 11.684 1 95.72 311 ASN B C 1
ATOM 5016 O O . ASN B 1 311 ? 19.273 1.447 10.82 1 95.72 311 ASN B O 1
ATOM 5020 N N . ILE B 1 312 ? 20.931 0.31 11.857 1 96.5 312 ILE B N 1
ATOM 5021 C CA . ILE B 1 312 ? 20.886 -0.827 10.944 1 96.5 312 ILE B CA 1
ATOM 5022 C C . ILE B 1 312 ? 20.26 -2.029 11.647 1 96.5 312 ILE B C 1
ATOM 5024 O O . ILE B 1 312 ? 20.741 -2.462 12.697 1 96.5 312 ILE B O 1
ATOM 5028 N N . LEU B 1 313 ? 19.183 -2.521 11.138 1 98.21 313 LEU B N 1
ATOM 5029 C CA . LEU B 1 313 ? 18.473 -3.647 11.735 1 98.21 313 LEU B CA 1
ATOM 5030 C C . LEU B 1 313 ? 18.818 -4.948 11.018 1 98.21 313 LEU B C 1
ATOM 5032 O O . LEU B 1 313 ? 19.03 -4.956 9.804 1 98.21 313 LEU B O 1
ATOM 5036 N N . PRO B 1 314 ? 18.809 -6.02 11.69 1 98.41 314 PRO B N 1
ATOM 5037 C CA . PRO B 1 314 ? 19.178 -7.305 11.093 1 98.41 314 PRO B CA 1
ATOM 5038 C C . PRO B 1 314 ? 18.097 -7.857 10.166 1 98.41 314 PRO B C 1
ATOM 5040 O O . PRO B 1 314 ? 16.921 -7.512 10.308 1 98.41 314 PRO B O 1
ATOM 5043 N N . VAL B 1 315 ? 18.543 -8.686 9.238 1 98.52 315 VAL B N 1
ATOM 5044 C CA . VAL B 1 315 ? 17.645 -9.363 8.308 1 98.52 315 VAL B CA 1
ATOM 5045 C C . VAL B 1 315 ? 17.733 -10.874 8.511 1 98.52 315 VAL B C 1
ATOM 5047 O O . VAL B 1 315 ? 18.64 -11.364 9.188 1 98.52 315 VAL B O 1
ATOM 5050 N N . THR B 1 316 ? 16.743 -11.548 8.014 1 98.54 316 THR B N 1
ATOM 5051 C CA . THR B 1 316 ? 16.746 -13.006 8.066 1 98.54 316 THR B CA 1
ATOM 5052 C C . THR B 1 316 ? 16.401 -13.597 6.702 1 98.54 316 THR B C 1
ATOM 5054 O O . THR B 1 316 ? 15.7 -12.968 5.907 1 98.54 316 THR B O 1
ATOM 5057 N N . LEU B 1 317 ? 16.928 -14.765 6.445 1 98.74 317 LEU B N 1
ATOM 5058 C CA . LEU B 1 317 ? 16.605 -15.525 5.243 1 98.74 317 LEU B CA 1
ATOM 5059 C C . LEU B 1 317 ? 15.387 -16.414 5.473 1 98.74 317 LEU B C 1
ATOM 5061 O O . LEU B 1 317 ? 15.346 -17.18 6.439 1 98.74 317 LEU B O 1
ATOM 5065 N N . VAL B 1 318 ? 14.381 -16.26 4.679 1 98.63 318 VAL B N 1
ATOM 5066 C CA . VAL B 1 318 ? 13.194 -17.108 4.713 1 98.63 318 VAL B CA 1
ATOM 5067 C C . VAL B 1 318 ? 13.185 -18.034 3.498 1 98.63 318 VAL B C 1
ATOM 5069 O O . VAL B 1 318 ? 12.851 -17.61 2.389 1 98.63 318 VAL B O 1
ATOM 5072 N N . GLU B 1 319 ? 13.48 -19.238 3.683 1 98.24 319 GLU B N 1
ATOM 5073 C CA . GLU B 1 319 ? 13.526 -20.208 2.592 1 98.24 319 GLU B CA 1
ATOM 5074 C C . GLU B 1 319 ? 12.144 -20.791 2.313 1 98.24 319 GLU B C 1
ATOM 5076 O O . GLU B 1 319 ? 11.45 -21.226 3.234 1 98.24 319 GLU B O 1
ATOM 5081 N N . ARG B 1 320 ? 11.795 -20.715 1.003 1 96.81 320 ARG B N 1
ATOM 5082 C CA . ARG B 1 320 ? 10.539 -21.314 0.564 1 96.81 320 ARG B CA 1
ATOM 5083 C C . ARG B 1 320 ? 10.75 -22.191 -0.666 1 96.81 320 ARG B C 1
ATOM 5085 O O . ARG B 1 320 ? 11.713 -22.957 -0.73 1 96.81 320 ARG B O 1
ATOM 5092 N N . LYS B 1 321 ? 9.924 -22.06 -1.706 1 95.85 321 LYS B N 1
ATOM 5093 C CA . LYS B 1 321 ? 9.881 -23.122 -2.707 1 95.85 321 LYS B CA 1
ATOM 5094 C C . LYS B 1 321 ? 10.588 -22.696 -3.991 1 95.85 321 LYS B C 1
ATOM 5096 O O . LYS B 1 321 ? 10.65 -23.463 -4.954 1 95.85 321 LYS B O 1
ATOM 5101 N N . THR B 1 322 ? 11.195 -21.511 -3.972 1 97.76 322 THR B N 1
ATOM 5102 C CA . THR B 1 322 ? 11.869 -21.095 -5.197 1 97.76 322 THR B CA 1
ATOM 5103 C C . THR B 1 322 ? 13.349 -21.465 -5.153 1 97.76 322 THR B C 1
ATOM 5105 O O . THR B 1 322 ? 14.102 -21.146 -6.075 1 97.76 322 THR B O 1
ATOM 5108 N N . THR B 1 323 ? 13.839 -22.144 -4.044 1 97.34 323 THR B N 1
ATOM 5109 C CA . THR B 1 323 ? 15.232 -22.567 -3.954 1 97.34 323 THR B CA 1
ATOM 5110 C C . THR B 1 323 ? 15.33 -24.001 -3.44 1 97.34 323 THR B C 1
ATOM 5112 O O . THR B 1 323 ? 14.391 -24.511 -2.826 1 97.34 323 THR B O 1
#